Protein 5IG8 (pdb70)

Sequence (550 aa):
PKVVLLLTHSGDFFTIDRVAEAIEKKGATPFRLDTDKFPLEVQLTAQFNGKKSFYQLSYNHQSIDSEQVQSVWTRRIWQPELTGDLDPQFREVCVRESQTTLAGFWDSLRSARWLDNLAQIEKAKNKLLQLRLASEVGLIIPPTLVTNNPDAAREFFSQVQGRMVSKLLTAIARSMESPEFFLYTSRVKAEDLEEAESLRYCPMVFQAEIPKQLELRVVVVNGQTFVGALESSQGAWQHHTLPDSLLQQLQIFMANLGLNFGAFDFILTPGGEYVFLEVNPGGEWGMLERDLDLPISQAIADFLVFGKVVLLLTHSGDFFTIDRVAEAIEKKGATPFRLDTDKFPLEVQLTAQFNGKKSFYQLSYNHQSIDSEQVQSVWTRRICVRESQTTLAGFWDSLRSARWLDNNLAQIEKAKNKLLQLRLASEVGLIIPPTLVTNNPDAAREFFSQMVFQAEIPKQLELRVVVVNGQTFVGALESAWQHHTLPDSLLQQLQIFMANLGLNFGAFDFILTPGGEYVFLEVNPGGEWGMLERDLDLPISQAIADFLVFG

B-factor: mean 47.82, std 15.41, range [18.06, 120.46]

InterPro domains:
  IPR026446 ATP-grasp ribosomal peptide maturase, MvdC family [TIGR04185] (8-324)
  IPR048936 MvdD-like, pre-ATP grasp domain [PF21068] (8-125)

Organism: NCBI:txid507735

Radius of gyration: 30.89 Å; Cα contacts (8 Å, |Δi|>4): 991; chains: 2; bounding box: 75×55×105 Å

Foldseek 3Di:
DAEEEEEAAPLDPQLVVLLQVLLVVVPGHYDYDHQQCPPVFKDKDFDDDPPQRWIWIDGPNDIDIQVNHAEYECLDNDQHDDDDDDDVVVVVVRRVVRVVRVVVNLVSNVNHHYQARVVLLVVQLDFVVLVVLCVVLPFAAFDKDKALPVVVVVVVCVPSVHAWKWWWDWDKAAPPPDGHIFIAIDTHTQDDDQDPVVCNRPIIMMGGDAAFQWKWKWKAAQNDIAIWIAGDDVGATDDDDDDVVVVVSVVVSQVVSRHRIFIWIWGQHPVGGTHTYGGGNSSDCSRSCVRPVDPPSNSVSCSNPPD/DEEEEEAADPDDQLVVLLQVLLVVVPHHYDYDHAVCPPVAKDKDKDPPDDDIWIWIDHPNDIDILVVHQEYEPLDHVVVVSVVSVVVSVVSNVNHCYQPDPVLQVVQVPFVVLQVLLVVLPAAAFDKDDDDDVVVVVVVVVVVIDTDDAAAQKKKKWKAAQNDIAIWIDGCLTDGDDDPPVVSVSVVVSCVVSVHRIKIWIWGQHPVGGIYTDGIHSNDDCSSSCVPVVDVPSNSVSCVNNPD

Structure (mmCIF, N/CA/C/O backbone):
data_5IG8
#
_entry.id   5IG8
#
_cell.length_a   128.623
_cell.length_b   37.990
_cell.length_c   139.385
_cell.angle_alpha   90.00
_cell.angle_beta   116.55
_cell.angle_gamma   90.00
#
_symmetry.space_group_name_H-M   'C 1 2 1'
#
loop_
_entity.id
_entity.type
_entity.pdbx_description
1 polymer 'ATP grasp ligase'
2 water water
#
loop_
_atom_site.group_PDB
_atom_site.id
_atom_site.type_symbol
_atom_site.label_atom_id
_atom_site.label_alt_id
_atom_site.label_comp_id
_atom_site.label_asym_id
_atom_site.label_entity_id
_atom_site.label_seq_id
_atom_site.pdbx_PDB_ins_code
_atom_site.Cartn_x
_atom_site.Cartn_y
_atom_site.Cartn_z
_atom_site.occupancy
_atom_site.B_iso_or_equiv
_atom_site.auth_seq_id
_atom_site.auth_comp_id
_atom_site.auth_asym_id
_atom_site.auth_atom_id
_atom_site.pdbx_PDB_model_num
ATOM 1 N N . PRO A 1 5 ? 13.638 22.971 77.420 1.00 50.57 5 PRO A N 1
ATOM 2 C CA . PRO A 1 5 ? 12.820 22.194 76.485 1.00 53.79 5 PRO A CA 1
ATOM 3 C C . PRO A 1 5 ? 11.482 22.834 76.172 1.00 47.36 5 PRO A C 1
ATOM 4 O O . PRO A 1 5 ? 10.597 22.169 75.643 1.00 57.49 5 PRO A O 1
ATOM 8 N N . LYS A 1 6 ? 11.333 24.119 76.469 1.00 44.63 6 LYS A N 1
ATOM 9 C CA . LYS A 1 6 ? 10.013 24.703 76.479 1.00 44.45 6 LYS A CA 1
ATOM 10 C C . LYS A 1 6 ? 9.850 25.963 75.640 1.00 45.58 6 LYS A C 1
ATOM 11 O O . LYS A 1 6 ? 8.730 26.472 75.563 1.00 48.88 6 LYS A O 1
ATOM 17 N N . VAL A 1 7 ? 10.896 26.483 74.995 1.00 38.98 7 VAL A N 1
ATOM 18 C CA . VAL A 1 7 ? 10.685 27.547 74.018 1.00 31.38 7 VAL A CA 1
ATOM 19 C C . VAL A 1 7 ? 11.515 27.308 72.766 1.00 33.80 7 VAL A C 1
ATOM 20 O O . VAL A 1 7 ? 12.575 26.675 72.790 1.00 29.95 7 VAL A O 1
ATOM 24 N N . VAL A 1 8 ? 10.973 27.784 71.653 1.00 30.17 8 VAL A N 1
ATOM 25 C CA . VAL A 1 8 ? 11.693 27.914 70.408 1.00 27.24 8 VAL A CA 1
ATOM 26 C C . VAL A 1 8 ? 12.160 29.359 70.317 1.00 29.43 8 VAL A C 1
ATOM 27 O O . VAL A 1 8 ? 11.342 30.287 70.272 1.00 26.67 8 VAL A O 1
ATOM 31 N N . LEU A 1 9 ? 13.472 29.560 70.301 1.00 22.17 9 LEU A N 1
ATOM 32 C CA . LEU A 1 9 ? 13.997 30.916 70.228 1.00 25.52 9 LEU A CA 1
ATOM 33 C C . LEU A 1 9 ? 14.027 31.348 68.772 1.00 26.02 9 LEU A C 1
ATOM 34 O O . LEU A 1 9 ? 14.638 30.675 67.930 1.00 27.13 9 LEU A O 1
ATOM 39 N N . LEU A 1 10 ? 13.404 32.480 68.479 1.00 23.40 10 LEU A N 1
ATOM 40 C CA . LEU A 1 10 ? 13.319 33.000 67.121 1.00 27.13 10 LEU A CA 1
ATOM 41 C C . LEU A 1 10 ? 14.139 34.282 67.104 1.00 28.14 10 LEU A C 1
ATOM 42 O O . LEU A 1 10 ? 13.781 35.265 67.762 1.00 26.77 10 LEU A O 1
ATOM 47 N N . LEU A 1 11 ? 15.247 34.261 66.370 1.00 30.14 11 LEU A N 1
ATOM 48 C CA . LEU A 1 11 ? 16.182 35.379 66.315 1.00 28.86 11 LEU A CA 1
ATOM 49 C C . LEU A 1 11 ? 15.847 36.210 65.078 1.00 28.65 11 LEU A C 1
ATOM 50 O O . LEU A 1 11 ? 16.017 35.747 63.949 1.00 33.34 11 LEU A O 1
ATOM 55 N N . THR A 1 12 ? 15.359 37.431 65.278 1.00 27.15 12 THR A N 1
ATOM 56 C CA . THR A 1 12 ? 14.964 38.258 64.142 1.00 39.14 12 THR A CA 1
ATOM 57 C C . THR A 1 12 ? 15.491 39.677 64.337 1.00 35.88 12 THR A C 1
ATOM 58 O O . THR A 1 12 ? 16.329 39.948 65.196 1.00 40.94 12 THR A O 1
ATOM 62 N N . HIS A 1 13 ? 15.029 40.567 63.468 1.00 40.87 13 HIS A N 1
ATOM 63 C CA . HIS A 1 13 ? 15.199 42.006 63.550 1.00 41.51 13 HIS A CA 1
ATOM 64 C C . HIS A 1 13 ? 13.850 42.579 63.969 1.00 44.50 13 HIS A C 1
ATOM 65 O O . HIS A 1 13 ? 12.810 41.977 63.697 1.00 43.34 13 HIS A O 1
ATOM 72 N N . SER A 1 14 ? 13.853 43.725 64.654 1.00 39.99 14 SER A N 1
ATOM 73 C CA . SER A 1 14 ? 12.592 44.235 65.187 1.00 43.19 14 SER A CA 1
ATOM 74 C C . SER A 1 14 ? 11.673 44.776 64.095 1.00 43.98 14 SER A C 1
ATOM 75 O O . SER A 1 14 ? 10.486 44.987 64.353 1.00 47.66 14 SER A O 1
ATOM 78 N N . GLY A 1 15 ? 12.194 45.005 62.895 1.00 46.78 15 GLY A N 1
ATOM 79 C CA . GLY A 1 15 ? 11.392 45.389 61.750 1.00 45.31 15 GLY A CA 1
ATOM 80 C C . GLY A 1 15 ? 11.094 44.247 60.799 1.00 46.82 15 GLY A C 1
ATOM 81 O O . GLY A 1 15 ? 11.053 44.446 59.583 1.00 55.47 15 GLY A O 1
ATOM 82 N N . ASP A 1 16 ? 10.869 43.051 61.340 1.00 44.63 16 ASP A N 1
ATOM 83 C CA . ASP A 1 16 ? 10.514 41.866 60.571 1.00 47.06 16 ASP A CA 1
ATOM 84 C C . ASP A 1 16 ? 9.103 41.438 60.946 1.00 49.57 16 ASP A C 1
ATOM 85 O O . ASP A 1 16 ? 8.771 41.372 62.133 1.00 48.30 16 ASP A O 1
ATOM 90 N N . PHE A 1 17 ? 8.268 41.139 59.943 1.00 47.44 17 PHE A N 1
ATOM 91 C CA . PHE A 1 17 ? 6.855 40.870 60.221 1.00 47.64 17 PHE A CA 1
ATOM 92 C C . PHE A 1 17 ? 6.334 39.567 59.622 1.00 46.05 17 PHE A C 1
ATOM 93 O O . PHE A 1 17 ? 6.034 38.633 60.364 1.00 43.93 17 PHE A O 1
ATOM 101 N N . PHE A 1 18 ? 6.214 39.474 58.299 1.00 42.40 18 PHE A N 1
ATOM 102 C CA . PHE A 1 18 ? 5.460 38.366 57.721 1.00 42.34 18 PHE A CA 1
ATOM 103 C C . PHE A 1 18 ? 6.066 37.018 58.085 1.00 40.30 18 PHE A C 1
ATOM 104 O O . PHE A 1 18 ? 5.364 36.110 58.547 1.00 40.12 18 PHE A O 1
ATOM 112 N N . THR A 1 19 ? 7.367 36.858 57.848 1.00 38.08 19 THR A N 1
ATOM 113 C CA . THR A 1 19 ? 7.973 35.546 58.009 1.00 37.63 19 THR A CA 1
ATOM 114 C C . THR A 1 19 ? 7.967 35.111 59.467 1.00 38.97 19 THR A C 1
ATOM 115 O O . THR A 1 19 ? 7.675 33.950 59.771 1.00 39.01 19 THR A O 1
ATOM 119 N N . ILE A 1 20 ? 8.231 36.035 60.388 1.00 38.68 20 ILE A N 1
ATOM 120 C CA . ILE A 1 20 ? 8.264 35.665 61.799 1.00 36.10 20 ILE A CA 1
ATOM 121 C C . ILE A 1 20 ? 6.855 35.329 62.308 1.00 37.62 20 ILE A C 1
ATOM 122 O O . ILE A 1 20 ? 6.664 34.368 63.064 1.00 39.93 20 ILE A O 1
ATOM 127 N N . ASP A 1 21 ? 5.841 36.070 61.862 1.00 40.67 21 ASP A N 1
ATOM 128 C CA . ASP A 1 21 ? 4.457 35.765 62.238 1.00 41.99 21 ASP A CA 1
ATOM 129 C C . ASP A 1 21 ? 4.026 34.371 61.788 1.00 36.68 21 ASP A C 1
ATOM 130 O O . ASP A 1 21 ? 3.383 33.642 62.544 1.00 42.06 21 ASP A O 1
ATOM 135 N N . ARG A 1 22 ? 4.360 33.980 60.567 1.00 35.36 22 ARG A N 1
ATOM 136 C CA . ARG A 1 22 ? 3.912 32.683 60.068 1.00 39.08 22 ARG A CA 1
ATOM 137 C C . ARG A 1 22 ? 4.584 31.548 60.815 1.00 38.92 22 ARG A C 1
ATOM 138 O O . ARG A 1 22 ? 3.935 30.555 61.174 1.00 37.02 22 ARG A O 1
ATOM 146 N N . VAL A 1 23 ? 5.897 31.664 61.030 1.00 37.06 23 VAL A N 1
ATOM 147 C CA . VAL A 1 23 ? 6.629 30.617 61.727 1.00 28.58 23 VAL A CA 1
ATOM 148 C C . VAL A 1 23 ? 6.178 30.538 63.162 1.00 28.99 23 VAL A C 1
ATOM 149 O O . VAL A 1 23 ? 5.961 29.437 63.700 1.00 30.43 23 VAL A O 1
ATOM 153 N N . ALA A 1 24 ? 6.013 31.702 63.804 1.00 29.05 24 ALA A N 1
ATOM 154 C CA . ALA A 1 24 ? 5.585 31.709 65.201 1.00 31.92 24 ALA A CA 1
ATOM 155 C C . ALA A 1 24 ? 4.224 31.042 65.367 1.00 31.71 24 ALA A C 1
ATOM 156 O O . ALA A 1 24 ? 4.013 30.276 66.315 1.00 27.59 24 ALA A O 1
ATOM 158 N N . GLU A 1 25 ? 3.287 31.303 64.441 1.00 38.50 25 GLU A N 1
ATOM 159 C CA . GLU A 1 25 ? 1.960 30.703 64.584 1.00 36.07 25 GLU A CA 1
ATOM 160 C C . GLU A 1 25 ? 2.009 29.215 64.277 1.00 34.87 25 GLU A C 1
ATOM 161 O O . GLU A 1 25 ? 1.418 28.405 64.994 1.00 40.83 25 GLU A O 1
ATOM 167 N N . ALA A 1 26 ? 2.746 28.826 63.245 1.00 38.99 26 ALA A N 1
ATOM 168 C CA . ALA A 1 26 ? 2.907 27.408 62.961 1.00 34.58 26 ALA A CA 1
ATOM 169 C C . ALA A 1 26 ? 3.530 26.682 64.140 1.00 36.73 26 ALA A C 1
ATOM 170 O O . ALA A 1 26 ? 3.187 25.524 64.411 1.00 41.89 26 ALA A O 1
ATOM 172 N N . ILE A 1 27 ? 4.427 27.347 64.869 1.00 33.36 27 ILE A N 1
ATOM 173 C CA . ILE A 1 27 ? 5.023 26.709 66.033 1.00 35.43 27 ILE A CA 1
ATOM 174 C C . ILE A 1 27 ? 3.977 26.518 67.126 1.00 35.52 27 ILE A C 1
ATOM 175 O O . ILE A 1 27 ? 3.920 25.467 67.776 1.00 35.07 27 ILE A O 1
ATOM 180 N N . GLU A 1 28 ? 3.162 27.529 67.389 1.00 34.35 28 GLU A N 1
ATOM 181 C CA . GLU A 1 28 ? 2.223 27.276 68.478 1.00 40.86 28 GLU A CA 1
ATOM 182 C C . GLU A 1 28 ? 1.114 26.313 68.076 1.00 44.66 28 GLU A C 1
ATOM 183 O O . GLU A 1 28 ? 0.633 25.580 68.939 1.00 44.43 28 GLU A O 1
ATOM 189 N N . LYS A 1 29 ? 0.752 26.225 66.787 1.00 41.21 29 LYS A N 1
ATOM 190 C CA . LYS A 1 29 ? -0.240 25.221 66.409 1.00 47.30 29 LYS A CA 1
ATOM 191 C C . LYS A 1 29 ? 0.280 23.807 66.628 1.00 50.00 29 LYS A C 1
ATOM 192 O O . LYS A 1 29 ? -0.522 22.868 66.738 1.00 51.87 29 LYS A O 1
ATOM 198 N N . LYS A 1 30 ? 1.598 23.665 66.718 1.00 44.64 30 LYS A N 1
ATOM 199 C CA . LYS A 1 30 ? 2.216 22.367 66.945 1.00 45.16 30 LYS A CA 1
ATOM 200 C C . LYS A 1 30 ? 2.252 22.032 68.435 1.00 44.69 30 LYS A C 1
ATOM 201 O O . LYS A 1 30 ? 2.475 20.882 68.814 1.00 45.47 30 LYS A O 1
ATOM 207 N N . GLY A 1 31 ? 2.031 23.038 69.279 1.00 44.17 31 GLY A N 1
ATOM 208 C CA . GLY A 1 31 ? 2.042 22.830 70.712 1.00 45.16 31 GLY A CA 1
ATOM 209 C C . GLY A 1 31 ? 3.206 23.459 71.443 1.00 46.23 31 GLY A C 1
ATOM 210 O O . GLY A 1 31 ? 3.250 23.379 72.671 1.00 50.16 31 GLY A O 1
ATOM 211 N N . ALA A 1 32 ? 4.150 24.074 70.736 1.00 43.25 32 ALA A N 1
ATOM 212 C CA . ALA A 1 32 ? 5.319 24.655 71.374 1.00 31.47 32 ALA A CA 1
ATOM 213 C C . ALA A 1 32 ? 5.146 26.155 71.566 1.00 31.62 32 ALA A C 1
ATOM 214 O O . ALA A 1 32 ? 4.213 26.786 71.062 1.00 37.35 32 ALA A O 1
ATOM 216 N N . THR A 1 33 ? 6.075 26.729 72.312 1.00 38.00 33 THR A N 1
ATOM 217 C CA . THR A 1 33 ? 6.029 28.135 72.676 1.00 37.27 33 THR A CA 1
ATOM 218 C C . THR A 1 33 ? 7.189 28.863 72.024 1.00 33.36 33 THR A C 1
ATOM 219 O O . THR A 1 33 ? 8.349 28.534 72.306 1.00 30.38 33 THR A O 1
ATOM 223 N N . PRO A 1 34 ? 6.936 29.805 71.128 1.00 36.36 34 PRO A N 1
ATOM 224 C CA . PRO A 1 34 ? 8.021 30.610 70.564 1.00 33.73 34 PRO A CA 1
ATOM 225 C C . PRO A 1 34 ? 8.352 31.789 71.468 1.00 37.52 34 PRO A C 1
ATOM 226 O O . PRO A 1 34 ? 7.512 32.275 72.221 1.00 34.86 34 PRO A O 1
ATOM 230 N N . PHE A 1 35 ? 9.609 32.235 71.405 1.00 29.85 35 PHE A N 1
ATOM 231 C CA . PHE A 1 35 ? 10.052 33.437 72.103 1.00 33.28 35 PHE A CA 1
ATOM 232 C C . PHE A 1 35 ? 10.819 34.282 71.101 1.00 32.51 35 PHE A C 1
ATOM 233 O O . PHE A 1 35 ? 11.820 33.829 70.534 1.00 31.23 35 PHE A O 1
ATOM 241 N N . ARG A 1 36 ? 10.351 35.495 70.874 1.00 31.69 36 ARG A N 1
ATOM 242 C CA . ARG A 1 36 ? 10.963 36.353 69.882 1.00 31.20 36 ARG A CA 1
ATOM 243 C C . ARG A 1 36 ? 12.047 37.203 70.524 1.00 28.92 36 ARG A C 1
ATOM 244 O O . ARG A 1 36 ? 11.768 38.003 71.410 1.00 32.66 36 ARG A O 1
ATOM 252 N N . LEU A 1 37 ? 13.260 37.074 70.027 1.00 26.36 37 LEU A N 1
ATOM 253 C CA . LEU A 1 37 ? 14.367 37.933 70.403 1.00 31.72 37 LEU A CA 1
ATOM 254 C C . LEU A 1 37 ? 14.737 38.819 69.224 1.00 29.60 37 LEU A C 1
ATOM 255 O O . LEU A 1 37 ? 15.252 38.334 68.213 1.00 29.50 37 LEU A O 1
ATOM 260 N N . ASP A 1 38 ? 14.520 40.119 69.345 1.00 28.06 38 ASP A N 1
ATOM 261 C CA . ASP A 1 38 ? 15.034 41.015 68.314 1.00 34.75 38 ASP A CA 1
ATOM 262 C C . ASP A 1 38 ? 16.503 41.319 68.595 1.00 34.85 38 ASP A C 1
ATOM 263 O O . ASP A 1 38 ? 16.822 42.083 69.504 1.00 32.49 38 ASP A O 1
ATOM 268 N N . THR A 1 39 ? 17.405 40.741 67.802 1.00 39.78 39 THR A N 1
ATOM 269 C CA . THR A 1 39 ? 18.834 40.898 68.078 1.00 40.57 39 THR A CA 1
ATOM 270 C C . THR A 1 39 ? 19.329 42.326 67.880 1.00 41.69 39 THR A C 1
ATOM 271 O O . THR A 1 39 ? 20.351 42.697 68.466 1.00 38.05 39 THR A O 1
ATOM 275 N N . ASP A 1 40 ? 18.637 43.141 67.083 1.00 39.82 40 ASP A N 1
ATOM 276 C CA . ASP A 1 40 ? 19.042 44.539 66.950 1.00 38.65 40 ASP A CA 1
ATOM 277 C C . ASP A 1 40 ? 18.838 45.303 68.248 1.00 38.19 40 ASP A C 1
ATOM 278 O O . ASP A 1 40 ? 19.545 46.283 68.501 1.00 45.87 40 ASP A O 1
ATOM 283 N N . LYS A 1 41 ? 17.928 44.839 69.102 1.00 35.82 41 LYS A N 1
ATOM 284 C CA . LYS A 1 41 ? 17.591 45.503 70.361 1.00 35.17 41 LYS A CA 1
ATOM 285 C C . LYS A 1 41 ? 18.541 45.171 71.515 1.00 38.43 41 LYS A C 1
ATOM 286 O O . LYS A 1 41 ? 18.306 45.646 72.637 1.00 37.17 41 LYS A O 1
ATOM 292 N N . PHE A 1 42 ? 19.579 44.359 71.287 1.00 37.57 42 PHE A N 1
ATOM 293 C CA . PHE A 1 42 ? 20.645 44.163 72.279 1.00 34.08 42 PHE A CA 1
ATOM 294 C C . PHE A 1 42 ? 21.810 45.041 71.844 1.00 30.28 42 PHE A C 1
ATOM 295 O O . PHE A 1 42 ? 22.279 44.936 70.726 1.00 30.71 42 PHE A O 1
ATOM 303 N N . PRO A 1 43 ? 22.336 45.870 72.754 1.00 31.15 43 PRO A N 1
ATOM 304 C CA . PRO A 1 43 ? 22.046 45.803 74.188 1.00 34.95 43 PRO A CA 1
ATOM 305 C C . PRO A 1 43 ? 21.047 46.822 74.771 1.00 34.89 43 PRO A C 1
ATOM 306 O O . PRO A 1 43 ? 20.854 46.726 75.956 1.00 35.29 43 PRO A O 1
ATOM 310 N N . LEU A 1 44 ? 20.410 47.711 73.992 1.00 44.08 44 LEU A N 1
ATOM 311 C CA . LEU A 1 44 ? 19.632 48.793 74.610 1.00 40.87 44 LEU A CA 1
ATOM 312 C C . LEU A 1 44 ? 18.386 48.292 75.332 1.00 37.50 44 LEU A C 1
ATOM 313 O O . LEU A 1 44 ? 18.003 48.850 76.361 1.00 40.21 44 LEU A O 1
ATOM 318 N N . GLU A 1 45 ? 17.698 47.291 74.790 1.00 44.83 45 GLU A N 1
ATOM 319 C CA . GLU A 1 45 ? 16.424 46.862 75.365 1.00 40.65 45 GLU A CA 1
ATOM 320 C C . GLU A 1 45 ? 16.403 45.407 75.780 1.00 39.22 45 GLU A C 1
ATOM 321 O O . GLU A 1 45 ? 15.364 44.923 76.250 1.00 35.42 45 GLU A O 1
ATOM 327 N N . VAL A 1 46 ? 17.511 44.695 75.608 1.00 41.25 46 VAL A N 1
ATOM 328 C CA . VAL A 1 46 ? 17.632 43.295 75.979 1.00 35.90 46 VAL A CA 1
ATOM 329 C C . VAL A 1 46 ? 18.709 43.205 77.043 1.00 29.47 46 VAL A C 1
ATOM 330 O O . VAL A 1 46 ? 19.786 43.779 76.881 1.00 33.65 46 VAL A O 1
ATOM 334 N N . GLN A 1 47 ? 18.430 42.487 78.112 1.00 30.63 47 GLN A N 1
ATOM 335 C CA . GLN A 1 47 ? 19.413 42.218 79.143 1.00 34.10 47 GLN A CA 1
ATOM 336 C C . GLN A 1 47 ? 19.849 40.760 79.074 1.00 36.45 47 GLN A C 1
ATOM 337 O O . GLN A 1 47 ? 19.000 39.857 79.008 1.00 32.65 47 GLN A O 1
ATOM 343 N N . LEU A 1 48 ? 21.169 40.540 79.070 1.00 27.89 48 LEU A N 1
ATOM 344 C CA . LEU A 1 48 ? 21.769 39.214 79.195 1.00 30.37 48 LEU A CA 1
ATOM 345 C C . LEU A 1 48 ? 22.666 39.167 80.421 1.00 35.62 48 LEU A C 1
ATOM 346 O O . LEU A 1 48 ? 23.379 40.133 80.713 1.00 33.50 48 LEU A O 1
ATOM 351 N N . THR A 1 49 ? 22.626 38.046 81.138 1.00 33.98 49 THR A N 1
ATOM 352 C CA . THR A 1 49 ? 23.436 37.870 82.325 1.00 32.12 49 THR A CA 1
ATOM 353 C C . THR A 1 49 ? 23.914 36.430 82.385 1.00 33.01 49 THR A C 1
ATOM 354 O O . THR A 1 49 ? 23.149 35.496 82.126 1.00 29.25 49 THR A O 1
ATOM 358 N N . ALA A 1 50 ? 25.181 36.253 82.726 1.00 29.44 50 ALA A N 1
ATOM 359 C CA . ALA A 1 50 ? 25.691 34.914 82.968 1.00 30.98 50 ALA A CA 1
ATOM 360 C C . ALA A 1 50 ? 26.764 34.978 84.049 1.00 29.36 50 ALA A C 1
ATOM 361 O O . ALA A 1 50 ? 27.573 35.907 84.078 1.00 28.36 50 ALA A O 1
ATOM 363 N N . GLN A 1 51 ? 26.765 33.978 84.917 1.00 30.35 51 GLN A N 1
ATOM 364 C CA . GLN A 1 51 ? 27.683 33.872 86.027 1.00 36.69 51 GLN A CA 1
ATOM 365 C C . GLN A 1 51 ? 28.391 32.530 85.933 1.00 38.90 51 GLN A C 1
ATOM 366 O O . GLN A 1 51 ? 27.771 31.513 85.609 1.00 36.69 51 GLN A O 1
ATOM 372 N N . PHE A 1 52 ? 29.705 32.559 86.152 1.00 36.65 52 PHE A N 1
ATOM 373 C CA . PHE A 1 52 ? 30.579 31.397 86.042 1.00 40.83 52 PHE A CA 1
ATOM 374 C C . PHE A 1 52 ? 31.297 31.222 87.373 1.00 50.05 52 PHE A C 1
ATOM 375 O O . PHE A 1 52 ? 31.980 32.145 87.835 1.00 45.49 52 PHE A O 1
ATOM 383 N N . ASN A 1 53 ? 31.123 30.048 87.988 1.00 51.29 53 ASN A N 1
ATOM 384 C CA . ASN A 1 53 ? 31.961 29.592 89.082 1.00 52.20 53 ASN A CA 1
ATOM 385 C C . ASN A 1 53 ? 32.459 28.167 88.875 1.00 54.98 53 ASN A C 1
ATOM 386 O O . ASN A 1 53 ? 33.099 27.612 89.772 1.00 61.15 53 ASN A O 1
ATOM 391 N N . GLY A 1 54 ? 32.174 27.556 87.730 1.00 60.55 54 GLY A N 1
ATOM 392 C CA . GLY A 1 54 ? 32.278 26.115 87.603 1.00 60.33 54 GLY A CA 1
ATOM 393 C C . GLY A 1 54 ? 31.060 25.360 88.089 1.00 72.81 54 GLY A C 1
ATOM 394 O O . GLY A 1 54 ? 31.163 24.168 88.395 1.00 70.83 54 GLY A O 1
ATOM 395 N N . LYS A 1 55 ? 29.906 26.026 88.175 1.00 81.12 55 LYS A N 1
ATOM 396 C CA . LYS A 1 55 ? 28.659 25.424 88.641 1.00 81.07 55 LYS A CA 1
ATOM 397 C C . LYS A 1 55 ? 27.745 25.012 87.488 1.00 82.86 55 LYS A C 1
ATOM 398 O O . LYS A 1 55 ? 27.452 23.823 87.326 1.00 90.87 55 LYS A O 1
ATOM 404 N N . LYS A 1 56 ? 27.273 25.977 86.689 1.00 86.62 56 LYS A N 1
ATOM 405 C CA . LYS A 1 56 ? 26.378 25.676 85.567 1.00 79.22 56 LYS A CA 1
ATOM 406 C C . LYS A 1 56 ? 26.466 26.724 84.459 1.00 70.12 56 LYS A C 1
ATOM 407 O O . LYS A 1 56 ? 26.134 26.440 83.303 1.00 71.95 56 LYS A O 1
ATOM 409 N N . SER A 1 57 ? 26.864 27.947 84.812 1.00 69.72 57 SER A N 1
ATOM 410 C CA . SER A 1 57 ? 27.160 29.037 83.871 1.00 57.11 57 SER A CA 1
ATOM 411 C C . SER A 1 57 ? 25.997 29.391 82.934 1.00 57.58 57 SER A C 1
ATOM 412 O O . SER A 1 57 ? 26.217 30.040 81.911 1.00 60.50 57 SER A O 1
ATOM 415 N N . PHE A 1 58 ? 24.760 29.012 83.258 1.00 53.72 58 PHE A N 1
ATOM 416 C CA . PHE A 1 58 ? 23.611 29.307 82.401 1.00 58.66 58 PHE A CA 1
ATOM 417 C C . PHE A 1 58 ? 23.405 30.816 82.227 1.00 45.25 58 PHE A C 1
ATOM 418 O O . PHE A 1 58 ? 23.817 31.628 83.050 1.00 44.31 58 PHE A O 1
ATOM 426 N N . TYR A 1 59 ? 22.708 31.178 81.156 1.00 37.01 59 TYR A N 1
ATOM 427 C CA . TYR A 1 59 ? 22.419 32.563 80.820 1.00 36.01 59 TYR A CA 1
ATOM 428 C C . TYR A 1 59 ? 20.967 32.894 81.122 1.00 31.63 59 TYR A C 1
ATOM 429 O O . TYR A 1 59 ? 20.078 32.080 80.917 1.00 32.48 59 TYR A O 1
ATOM 438 N N . GLN A 1 60 ? 20.721 34.111 81.560 1.00 31.94 60 GLN A N 1
ATOM 439 C CA . GLN A 1 60 ? 19.373 34.631 81.714 1.00 32.74 60 GLN A CA 1
ATOM 440 C C . GLN A 1 60 ? 19.182 35.716 80.675 1.00 30.86 60 GLN A C 1
ATOM 441 O O . GLN A 1 60 ? 20.050 36.579 80.512 1.00 32.75 60 GLN A O 1
ATOM 447 N N . LEU A 1 61 ? 18.044 35.674 79.981 1.00 34.62 61 LEU A N 1
ATOM 448 C CA . LEU A 1 61 ? 17.688 36.623 78.936 1.00 29.26 61 LEU A CA 1
ATOM 449 C C . LEU A 1 61 ? 16.378 37.312 79.302 1.00 35.93 61 LEU A C 1
ATOM 450 O O . LEU A 1 61 ? 15.390 36.643 79.617 1.00 36.08 61 LEU A O 1
ATOM 455 N N . SER A 1 62 ? 16.367 38.646 79.252 1.00 36.36 62 SER A N 1
ATOM 456 C CA . SER A 1 62 ? 15.138 39.421 79.357 1.00 37.42 62 SER A CA 1
ATOM 457 C C . SER A 1 62 ? 14.948 40.327 78.145 1.00 35.65 62 SER A C 1
ATOM 458 O O . SER A 1 62 ? 15.900 40.945 77.652 1.00 30.76 62 SER A O 1
ATOM 461 N N . TYR A 1 63 ? 13.689 40.438 77.713 1.00 33.50 63 TYR A N 1
ATOM 462 C CA . TYR A 1 63 ? 13.288 41.264 76.581 1.00 41.61 63 TYR A CA 1
ATOM 463 C C . TYR A 1 63 ? 11.790 41.521 76.679 1.00 43.45 63 TYR A C 1
ATOM 464 O O . TYR A 1 63 ? 11.015 40.568 76.809 1.00 41.54 63 TYR A O 1
ATOM 473 N N . ASN A 1 64 ? 11.398 42.791 76.613 1.00 39.32 64 ASN A N 1
ATOM 474 C CA . ASN A 1 64 ? 10.004 43.212 76.704 1.00 51.07 64 ASN A CA 1
ATOM 475 C C . ASN A 1 64 ? 9.271 42.437 77.802 1.00 50.12 64 ASN A C 1
ATOM 476 O O . ASN A 1 64 ? 8.343 41.666 77.554 1.00 54.86 64 ASN A O 1
ATOM 481 N N . HIS A 1 65 ? 9.769 42.607 79.023 1.00 52.81 65 HIS A N 1
ATOM 482 C CA . HIS A 1 65 ? 9.180 42.121 80.271 1.00 55.78 65 HIS A CA 1
ATOM 483 C C . HIS A 1 65 ? 8.959 40.609 80.291 1.00 55.86 65 HIS A C 1
ATOM 484 O O . HIS A 1 65 ? 8.281 40.096 81.194 1.00 54.81 65 HIS A O 1
ATOM 491 N N . GLN A 1 66 ? 9.529 39.881 79.331 1.00 53.02 66 GLN A N 1
ATOM 492 C CA . GLN A 1 66 ? 9.571 38.423 79.329 1.00 48.06 66 GLN A CA 1
ATOM 493 C C . GLN A 1 66 ? 11.007 37.952 79.535 1.00 50.17 66 GLN A C 1
ATOM 494 O O . GLN A 1 66 ? 11.959 38.588 79.063 1.00 46.11 66 GLN A O 1
ATOM 500 N N . SER A 1 67 ? 11.172 36.824 80.208 1.00 47.11 67 SER A N 1
ATOM 501 C CA . SER A 1 67 ? 12.498 36.356 80.523 1.00 46.22 67 SER A CA 1
ATOM 502 C C . SER A 1 67 ? 12.566 34.845 80.405 1.00 39.97 67 SER A C 1
ATOM 503 O O . SER A 1 67 ? 11.631 34.136 80.759 1.00 41.53 67 SER A O 1
ATOM 506 N N . ILE A 1 68 ? 13.702 34.360 79.907 1.00 36.04 68 ILE A N 1
ATOM 507 C CA . ILE A 1 68 ? 13.984 32.933 79.795 1.00 34.76 68 ILE A CA 1
ATOM 508 C C . ILE A 1 68 ? 15.439 32.700 80.181 1.00 34.47 68 ILE A C 1
ATOM 509 O O . ILE A 1 68 ? 16.263 33.616 80.197 1.00 29.40 68 ILE A O 1
ATOM 514 N N . ASP A 1 69 ? 15.758 31.460 80.489 1.00 31.53 69 ASP A N 1
ATOM 515 C CA . ASP A 1 69 ? 17.143 31.093 80.687 1.00 31.94 69 ASP A CA 1
ATOM 516 C C . ASP A 1 69 ? 17.495 29.962 79.727 1.00 35.92 69 ASP A C 1
ATOM 517 O O . ASP A 1 69 ? 16.609 29.346 79.117 1.00 29.77 69 ASP A O 1
ATOM 522 N N . SER A 1 70 ? 18.802 29.709 79.565 1.00 30.09 70 SER A N 1
ATOM 523 C CA . SER A 1 70 ? 19.240 29.009 78.359 1.00 35.26 70 SER A CA 1
ATOM 524 C C . SER A 1 70 ? 18.830 27.544 78.362 1.00 37.28 70 SER A C 1
ATOM 525 O O . SER A 1 70 ? 18.684 26.939 77.289 1.00 28.22 70 SER A O 1
ATOM 528 N N . GLU A 1 71 ? 18.628 26.954 79.538 1.00 32.38 71 GLU A N 1
ATOM 529 C CA . GLU A 1 71 ? 18.144 25.578 79.554 1.00 37.47 71 GLU A CA 1
ATOM 530 C C . GLU A 1 71 ? 16.691 25.455 79.107 1.00 33.47 71 GLU A C 1
ATOM 531 O O . GLU A 1 71 ? 16.248 24.344 78.811 1.00 33.58 71 GLU A O 1
ATOM 537 N N . GLN A 1 72 ? 15.933 26.542 79.046 1.00 28.24 72 GLN A N 1
ATOM 538 C CA . GLN A 1 72 ? 14.594 26.416 78.478 1.00 32.91 72 GLN A CA 1
ATOM 539 C C . GLN A 1 72 ? 14.587 26.298 76.960 1.00 34.59 72 GLN A C 1
ATOM 540 O O . GLN A 1 72 ? 13.560 25.921 76.397 1.00 36.07 72 GLN A O 1
ATOM 546 N N . VAL A 1 73 ? 15.672 26.640 76.274 1.00 29.94 73 VAL A N 1
ATOM 547 C CA . VAL A 1 73 ? 15.641 26.748 74.814 1.00 28.82 73 VAL A CA 1
ATOM 548 C C . VAL A 1 73 ? 15.918 25.387 74.194 1.00 27.67 73 VAL A C 1
ATOM 549 O O . VAL A 1 73 ? 16.985 24.797 74.382 1.00 30.02 73 VAL A O 1
ATOM 553 N N . GLN A 1 74 ? 14.967 24.919 73.406 1.00 31.71 74 GLN A N 1
ATOM 554 C CA . GLN A 1 74 ? 15.008 23.620 72.762 1.00 31.75 74 GLN A CA 1
ATOM 555 C C . GLN A 1 74 ? 15.413 23.696 71.301 1.00 28.66 74 GLN A C 1
ATOM 556 O O . GLN A 1 74 ? 16.011 22.742 70.785 1.00 27.66 74 GLN A O 1
ATOM 562 N N . SER A 1 75 ? 15.123 24.810 70.635 1.00 22.77 75 SER A N 1
ATOM 563 C CA . SER A 1 75 ? 15.536 24.985 69.250 1.00 25.61 75 SER A CA 1
ATOM 564 C C . SER A 1 75 ? 15.685 26.475 68.981 1.00 21.90 75 SER A C 1
ATOM 565 O O . SER A 1 75 ? 15.124 27.307 69.691 1.00 25.24 75 SER A O 1
ATOM 568 N N . VAL A 1 76 ? 16.445 26.819 67.954 1.00 21.82 76 VAL A N 1
ATOM 569 C CA . VAL A 1 76 ? 16.734 28.215 67.655 1.00 21.32 76 VAL A CA 1
ATOM 570 C C . VAL A 1 76 ? 16.571 28.435 66.165 1.00 24.35 76 VAL A C 1
ATOM 571 O O . VAL A 1 76 ? 17.085 27.651 65.357 1.00 21.86 76 VAL A O 1
ATOM 575 N N . TRP A 1 77 ? 15.893 29.511 65.799 1.00 23.72 77 TRP A N 1
ATOM 576 C CA . TRP A 1 77 ? 15.651 29.842 64.402 1.00 23.91 77 TRP A CA 1
ATOM 577 C C . TRP A 1 77 ? 16.408 31.125 64.085 1.00 23.65 77 TRP A C 1
ATOM 578 O O . TRP A 1 77 ? 16.093 32.176 64.646 1.00 24.80 77 TRP A O 1
ATOM 589 N N . THR A 1 78 ? 17.397 31.037 63.197 1.00 26.02 78 THR A N 1
ATOM 590 C CA . THR A 1 78 ? 18.240 32.181 62.841 1.00 29.40 78 THR A CA 1
ATOM 591 C C . THR A 1 78 ? 17.663 32.895 61.622 1.00 30.69 78 THR A C 1
ATOM 592 O O . THR A 1 78 ? 18.200 32.844 60.532 1.00 26.70 78 THR A O 1
ATOM 596 N N . ARG A 1 79 ? 16.547 33.573 61.836 1.00 27.96 79 ARG A N 1
ATOM 597 C CA . ARG A 1 79 ? 15.933 34.351 60.768 1.00 33.79 79 ARG A CA 1
ATOM 598 C C . ARG A 1 79 ? 16.803 35.548 60.407 1.00 35.36 79 ARG A C 1
ATOM 599 O O . ARG A 1 79 ? 17.127 35.758 59.240 1.00 36.64 79 ARG A O 1
ATOM 607 N N . ARG A 1 80 ? 17.211 36.333 61.400 1.00 38.29 80 ARG A N 1
ATOM 608 C CA . ARG A 1 80 ? 18.105 37.465 61.163 1.00 35.64 80 ARG A CA 1
ATOM 609 C C . ARG A 1 80 ? 18.983 37.658 62.385 1.00 35.78 80 ARG A C 1
ATOM 610 O O . ARG A 1 80 ? 18.477 37.832 63.493 1.00 38.25 80 ARG A O 1
ATOM 618 N N . ILE A 1 81 ? 20.287 37.610 62.187 1.00 40.07 81 ILE A N 1
ATOM 619 C CA . ILE A 1 81 ? 21.253 37.997 63.200 1.00 37.56 81 ILE A CA 1
ATOM 620 C C . ILE A 1 81 ? 21.786 39.360 62.789 1.00 35.49 81 ILE A C 1
ATOM 621 O O . ILE A 1 81 ? 22.594 39.479 61.871 1.00 47.24 81 ILE A O 1
ATOM 626 N N . TRP A 1 82 ? 21.319 40.398 63.462 1.00 41.13 82 TRP A N 1
ATOM 627 C CA . TRP A 1 82 ? 21.678 41.767 63.139 1.00 46.79 82 TRP A CA 1
ATOM 628 C C . TRP A 1 82 ? 22.687 42.326 64.137 1.00 48.14 82 TRP A C 1
ATOM 629 O O . TRP A 1 82 ? 22.653 41.993 65.327 1.00 45.38 82 TRP A O 1
ATOM 640 N N . GLN A 1 83 ? 23.574 43.184 63.614 1.00 52.91 83 GLN A N 1
ATOM 641 C CA . GLN A 1 83 ? 24.481 44.006 64.404 1.00 55.69 83 GLN A CA 1
ATOM 642 C C . GLN A 1 83 ? 23.714 44.772 65.483 1.00 57.14 83 GLN A C 1
ATOM 643 O O . GLN A 1 83 ? 22.513 45.039 65.343 1.00 54.27 83 GLN A O 1
ATOM 649 N N . PRO A 1 84 ? 24.380 45.119 66.579 1.00 58.80 84 PRO A N 1
ATOM 650 C CA . PRO A 1 84 ? 23.738 45.949 67.609 1.00 58.00 84 PRO A CA 1
ATOM 651 C C . PRO A 1 84 ? 23.318 47.322 67.093 1.00 58.59 84 PRO A C 1
ATOM 652 O O . PRO A 1 84 ? 24.137 48.101 66.593 1.00 62.72 84 PRO A O 1
ATOM 656 N N . GLU A 1 85 ? 22.030 47.621 67.238 1.00 55.79 85 GLU A N 1
ATOM 657 C CA . GLU A 1 85 ? 21.553 48.989 67.088 1.00 56.76 85 GLU A CA 1
ATOM 658 C C . GLU A 1 85 ? 22.112 49.852 68.222 1.00 62.92 85 GLU A C 1
ATOM 659 O O . GLU A 1 85 ? 21.858 49.579 69.403 1.00 60.47 85 GLU A O 1
ATOM 665 N N . LEU A 1 86 ? 22.898 50.876 67.870 1.00 65.79 86 LEU A N 1
ATOM 666 C CA . LEU A 1 86 ? 23.440 51.838 68.831 1.00 70.38 86 LEU A CA 1
ATOM 667 C C . LEU A 1 86 ? 23.060 53.239 68.375 1.00 71.10 86 LEU A C 1
ATOM 668 O O . LEU A 1 86 ? 23.434 53.651 67.270 1.00 66.29 86 LEU A O 1
ATOM 673 N N . THR A 1 87 ? 22.346 53.979 69.230 1.00 71.99 87 THR A N 1
ATOM 674 C CA . THR A 1 87 ? 21.767 55.271 68.855 1.00 70.20 87 THR A CA 1
ATOM 675 C C . THR A 1 87 ? 22.686 56.429 69.220 1.00 64.60 87 THR A C 1
ATOM 676 O O . THR A 1 87 ? 23.221 56.476 70.335 1.00 60.81 87 THR A O 1
ATOM 680 N N . GLY A 1 88 ? 22.843 57.368 68.281 1.00 59.94 88 GLY A N 1
ATOM 681 C CA . GLY A 1 88 ? 23.469 58.639 68.578 1.00 54.19 88 GLY A CA 1
ATOM 682 C C . GLY A 1 88 ? 24.788 58.946 67.884 1.00 62.92 88 GLY A C 1
ATOM 683 O O . GLY A 1 88 ? 25.095 58.419 66.805 1.00 57.29 88 GLY A O 1
ATOM 684 N N . ASP A 1 89 ? 25.564 59.835 68.515 1.00 58.52 89 ASP A N 1
ATOM 685 C CA . ASP A 1 89 ? 26.861 60.300 68.038 1.00 55.53 89 ASP A CA 1
ATOM 686 C C . ASP A 1 89 ? 27.905 59.996 69.115 1.00 59.02 89 ASP A C 1
ATOM 687 O O . ASP A 1 89 ? 28.529 60.898 69.688 1.00 57.44 89 ASP A O 1
ATOM 692 N N . LEU A 1 90 ? 28.096 58.714 69.401 1.00 57.18 90 LEU A N 1
ATOM 693 C CA . LEU A 1 90 ? 28.887 58.299 70.544 1.00 57.48 90 LEU A CA 1
ATOM 694 C C . LEU A 1 90 ? 30.378 58.449 70.273 1.00 50.03 90 LEU A C 1
ATOM 695 O O . LEU A 1 90 ? 30.839 58.393 69.135 1.00 48.87 90 LEU A O 1
ATOM 700 N N . ASP A 1 91 ? 31.126 58.640 71.351 1.00 48.27 91 ASP A N 1
ATOM 701 C CA . ASP A 1 91 ? 32.574 58.688 71.265 1.00 41.01 91 ASP A CA 1
ATOM 702 C C . ASP A 1 91 ? 33.100 57.389 70.650 1.00 37.58 91 ASP A C 1
ATOM 703 O O . ASP A 1 91 ? 32.684 56.303 71.066 1.00 40.15 91 ASP A O 1
ATOM 708 N N . PRO A 1 92 ? 34.008 57.456 69.661 1.00 39.07 92 PRO A N 1
ATOM 709 C CA . PRO A 1 92 ? 34.332 56.238 68.885 1.00 39.09 92 PRO A CA 1
ATOM 710 C C . PRO A 1 92 ? 34.916 55.076 69.681 1.00 38.54 92 PRO A C 1
ATOM 711 O O . PRO A 1 92 ? 34.664 53.920 69.317 1.00 36.23 92 PRO A O 1
ATOM 715 N N . GLN A 1 93 ? 35.719 55.318 70.729 1.00 38.55 93 GLN A N 1
ATOM 716 C CA . GLN A 1 93 ? 36.289 54.175 71.438 1.00 36.83 93 GLN A CA 1
ATOM 717 C C . GLN A 1 93 ? 35.246 53.525 72.345 1.00 39.36 93 GLN A C 1
ATOM 718 O O . GLN A 1 93 ? 35.159 52.291 72.393 1.00 39.68 93 GLN A O 1
ATOM 724 N N . PHE A 1 94 ? 34.435 54.334 73.051 1.00 39.24 94 PHE A N 1
ATOM 725 C CA . PHE A 1 94 ? 33.315 53.788 73.827 1.00 37.94 94 PHE A CA 1
ATOM 726 C C . PHE A 1 94 ? 32.408 52.933 72.942 1.00 44.99 94 PHE A C 1
ATOM 727 O O . PHE A 1 94 ? 32.017 51.822 73.319 1.00 40.24 94 PHE A O 1
ATOM 735 N N . ARG A 1 95 ? 32.056 53.455 71.764 1.00 36.04 95 ARG A N 1
ATOM 736 C CA . ARG A 1 95 ? 31.246 52.719 70.804 1.00 42.98 95 ARG A CA 1
ATOM 737 C C . ARG A 1 95 ? 31.903 51.397 70.429 1.00 43.96 95 ARG A C 1
ATOM 738 O O . ARG A 1 95 ? 31.275 50.333 70.515 1.00 40.03 95 ARG A O 1
ATOM 746 N N . GLU A 1 96 ? 33.174 51.452 70.014 1.00 40.48 96 GLU A N 1
ATOM 747 C CA . GLU A 1 96 ? 33.911 50.243 69.666 1.00 45.98 96 GLU A CA 1
ATOM 748 C C . GLU A 1 96 ? 33.882 49.220 70.797 1.00 42.13 96 GLU A C 1
ATOM 749 O O . GLU A 1 96 ? 33.701 48.025 70.546 1.00 39.51 96 GLU A O 1
ATOM 755 N N . VAL A 1 97 ? 34.043 49.653 72.048 1.00 39.36 97 VAL A N 1
ATOM 756 C CA . VAL A 1 97 ? 34.047 48.636 73.097 1.00 39.11 97 VAL A CA 1
ATOM 757 C C . VAL A 1 97 ? 32.634 48.094 73.322 1.00 37.78 97 VAL A C 1
ATOM 758 O O . VAL A 1 97 ? 32.439 46.877 73.415 1.00 35.34 97 VAL A O 1
ATOM 762 N N . CYS A 1 98 ? 31.620 48.965 73.342 1.00 34.74 98 CYS A N 1
ATOM 763 C CA . CYS A 1 98 ? 30.245 48.490 73.473 1.00 38.08 98 CYS A CA 1
ATOM 764 C C . CYS A 1 98 ? 29.914 47.455 72.408 1.00 39.48 98 CYS A C 1
ATOM 765 O O . CYS A 1 98 ? 29.347 46.394 72.711 1.00 34.52 98 CYS A O 1
ATOM 768 N N . VAL A 1 99 ? 30.235 47.755 71.151 1.00 36.94 99 VAL A N 1
ATOM 769 C CA . VAL A 1 99 ? 29.888 46.836 70.075 1.00 40.11 99 VAL A CA 1
ATOM 770 C C . VAL A 1 99 ? 30.646 45.516 70.221 1.00 43.94 99 VAL A C 1
ATOM 771 O O . VAL A 1 99 ? 30.060 44.438 70.068 1.00 42.72 99 VAL A O 1
ATOM 775 N N . ARG A 1 100 ? 31.952 45.576 70.533 1.00 39.03 100 ARG A N 1
ATOM 776 C CA . ARG A 1 100 ? 32.742 44.354 70.653 1.00 38.13 100 ARG A CA 1
ATOM 777 C C . ARG A 1 100 ? 32.299 43.508 71.853 1.00 39.86 100 ARG A C 1
ATOM 778 O O . ARG A 1 100 ? 32.196 42.280 71.745 1.00 36.89 100 ARG A O 1
ATOM 786 N N . GLU A 1 101 ? 32.003 44.141 72.993 1.00 35.37 101 GLU A N 1
ATOM 787 C CA . GLU A 1 101 ? 31.531 43.391 74.158 1.00 35.20 101 GLU A CA 1
ATOM 788 C C . GLU A 1 101 ? 30.116 42.849 73.946 1.00 36.97 101 GLU A C 1
ATOM 789 O O . GLU A 1 101 ? 29.766 41.812 74.508 1.00 29.57 101 GLU A O 1
ATOM 795 N N . SER A 1 102 ? 29.302 43.539 73.142 1.00 29.85 102 SER A N 1
ATOM 796 C CA . SER A 1 102 ? 27.947 43.084 72.833 1.00 35.53 102 SER A CA 1
ATOM 797 C C . SER A 1 102 ? 27.980 41.829 71.986 1.00 36.80 102 SER A C 1
ATOM 798 O O . SER A 1 102 ? 27.261 40.863 72.262 1.00 32.20 102 SER A O 1
ATOM 801 N N . GLN A 1 103 ? 28.806 41.849 70.941 1.00 37.34 103 GLN A N 1
ATOM 802 C CA . GLN A 1 103 ? 29.035 40.679 70.108 1.00 36.48 103 GLN A CA 1
ATOM 803 C C . GLN A 1 103 ? 29.614 39.526 70.910 1.00 32.60 103 GLN A C 1
ATOM 804 O O . GLN A 1 103 ? 29.158 38.390 70.781 1.00 36.12 103 GLN A O 1
ATOM 810 N N . THR A 1 104 ? 30.579 39.807 71.779 1.00 31.72 104 THR A N 1
ATOM 811 C CA . THR A 1 104 ? 31.143 38.769 72.647 1.00 36.69 104 THR A CA 1
ATOM 812 C C . THR A 1 104 ? 30.083 38.173 73.568 1.00 34.61 104 THR A C 1
ATOM 813 O O . THR A 1 104 ? 30.035 36.953 73.756 1.00 32.23 104 THR A O 1
ATOM 817 N N . THR A 1 105 ? 29.254 39.024 74.179 1.00 30.54 105 THR A N 1
ATOM 818 C CA . THR A 1 105 ? 28.220 38.533 75.083 1.00 33.25 105 THR A CA 1
ATOM 819 C C . THR A 1 105 ? 27.196 37.684 74.334 1.00 29.73 105 THR A C 1
ATOM 820 O O . THR A 1 105 ? 26.789 36.625 74.829 1.00 25.09 105 THR A O 1
ATOM 824 N N . LEU A 1 106 ? 26.778 38.134 73.139 1.00 26.74 106 LEU A N 1
ATOM 825 C CA . LEU A 1 106 ? 25.851 37.361 72.320 1.00 30.91 106 LEU A CA 1
ATOM 826 C C . LEU A 1 106 ? 26.442 36.015 71.957 1.00 28.86 106 LEU A C 1
ATOM 827 O O . LEU A 1 106 ? 25.778 34.980 72.080 1.00 27.09 106 LEU A O 1
ATOM 832 N N . ALA A 1 107 ? 27.688 36.017 71.491 1.00 27.41 107 ALA A N 1
ATOM 833 C CA . ALA A 1 107 ? 28.364 34.762 71.191 1.00 29.49 107 ALA A CA 1
ATOM 834 C C . ALA A 1 107 ? 28.441 33.868 72.419 1.00 25.67 107 ALA A C 1
ATOM 835 O O . ALA A 1 107 ? 28.286 32.650 72.311 1.00 28.51 107 ALA A O 1
ATOM 837 N N . GLY A 1 108 ? 28.624 34.450 73.607 1.00 29.62 108 GLY A N 1
ATOM 838 C CA . GLY A 1 108 ? 28.582 33.631 74.815 1.00 27.82 108 GLY A CA 1
ATOM 839 C C . GLY A 1 108 ? 27.223 32.986 75.013 1.00 26.63 108 GLY A C 1
ATOM 840 O O . GLY A 1 108 ? 27.121 31.806 75.353 1.00 27.14 108 GLY A O 1
ATOM 841 N N . PHE A 1 109 ? 26.163 33.752 74.783 1.00 25.03 109 PHE A N 1
ATOM 842 C CA . PHE A 1 109 ? 24.795 33.236 74.898 1.00 26.20 109 PHE A CA 1
ATOM 843 C C . PHE A 1 109 ? 24.493 32.164 73.842 1.00 23.66 109 PHE A C 1
ATOM 844 O O . PHE A 1 109 ? 23.897 31.130 74.163 1.00 21.80 109 PHE A O 1
ATOM 852 N N . TRP A 1 110 ? 24.933 32.358 72.590 1.00 24.13 110 TRP A N 1
ATOM 853 C CA . TRP A 1 110 ? 24.741 31.309 71.583 1.00 26.51 110 TRP A CA 1
ATOM 854 C C . TRP A 1 110 ? 25.462 30.025 71.988 1.00 25.13 110 TRP A C 1
ATOM 855 O O . TRP A 1 110 ? 24.948 28.921 71.784 1.00 23.20 110 TRP A O 1
ATOM 866 N N . ASP A 1 111 ? 26.653 30.141 72.562 1.00 23.21 111 ASP A N 1
ATOM 867 C CA . ASP A 1 111 ? 27.335 28.927 73.026 1.00 27.53 111 ASP A CA 1
ATOM 868 C C . ASP A 1 111 ? 26.542 28.219 74.121 1.00 24.52 111 ASP A C 1
ATOM 869 O O . ASP A 1 111 ? 26.521 26.986 74.174 1.00 24.89 111 ASP A O 1
ATOM 874 N N . SER A 1 112 ? 25.875 28.970 74.998 1.00 21.87 112 SER A N 1
ATOM 875 C CA . SER A 1 112 ? 25.074 28.311 76.014 1.00 18.95 112 SER A CA 1
ATOM 876 C C . SER A 1 112 ? 23.862 27.588 75.433 1.00 25.84 112 SER A C 1
ATOM 877 O O . SER A 1 112 ? 23.242 26.809 76.151 1.00 23.78 112 SER A O 1
ATOM 880 N N . LEU A 1 113 ? 23.491 27.847 74.171 1.00 24.65 113 LEU A N 1
ATOM 881 C CA . LEU A 1 113 ? 22.402 27.143 73.508 1.00 25.78 113 LEU A CA 1
ATOM 882 C C . LEU A 1 113 ? 22.918 26.049 72.571 1.00 27.58 113 LEU A C 1
ATOM 883 O O . LEU A 1 113 ? 22.162 25.544 71.748 1.00 26.08 113 LEU A O 1
ATOM 888 N N . ARG A 1 114 ? 24.197 25.690 72.672 1.00 27.54 114 ARG A N 1
ATOM 889 C CA . ARG A 1 114 ? 24.796 24.704 71.781 1.00 30.58 114 ARG A CA 1
ATOM 890 C C . ARG A 1 114 ? 24.072 23.363 71.792 1.00 36.94 114 ARG A C 1
ATOM 891 O O . ARG A 1 114 ? 24.193 22.605 70.825 1.00 42.48 114 ARG A O 1
ATOM 899 N N . SER A 1 115 ? 23.340 23.030 72.847 1.00 29.49 115 SER A N 1
ATOM 900 C CA . SER A 1 115 ? 22.658 21.744 72.834 1.00 38.85 115 SER A CA 1
ATOM 901 C C . SER A 1 115 ? 21.251 21.802 72.244 1.00 34.70 115 SER A C 1
ATOM 902 O O . SER A 1 115 ? 20.627 20.749 72.086 1.00 36.49 115 SER A O 1
ATOM 905 N N . ALA A 1 116 ? 20.722 22.987 71.949 1.00 29.29 116 ALA A N 1
ATOM 906 C CA . ALA A 1 116 ? 19.439 23.056 71.263 1.00 31.96 116 ALA A CA 1
ATOM 907 C C . ALA A 1 116 ? 19.618 22.743 69.783 1.00 29.00 116 ALA A C 1
ATOM 908 O O . ALA A 1 116 ? 20.728 22.692 69.264 1.00 31.65 116 ALA A O 1
ATOM 910 N N . ARG A 1 117 ? 18.504 22.534 69.099 1.00 28.71 117 ARG A N 1
ATOM 911 C CA . ARG A 1 117 ? 18.540 22.283 67.668 1.00 25.88 117 ARG A CA 1
ATOM 912 C C . ARG A 1 117 ? 18.533 23.615 66.926 1.00 28.12 117 ARG A C 1
ATOM 913 O O . ARG A 1 117 ? 17.623 24.422 67.109 1.00 27.96 117 ARG A O 1
ATOM 921 N N . TRP A 1 118 ? 19.531 23.854 66.083 1.00 26.13 118 TRP A N 1
ATOM 922 C CA . TRP A 1 118 ? 19.657 25.146 65.427 1.00 26.84 118 TRP A CA 1
ATOM 923 C C . TRP A 1 118 ? 19.256 25.038 63.963 1.00 30.41 118 TRP A C 1
ATOM 924 O O . TRP A 1 118 ? 19.686 24.110 63.270 1.00 29.25 118 TRP A O 1
ATOM 935 N N . LEU A 1 119 ? 18.443 25.993 63.500 1.00 31.77 119 LEU A N 1
ATOM 936 C CA . LEU A 1 119 ? 18.206 26.226 62.079 1.00 25.59 119 LEU A CA 1
ATOM 937 C C . LEU A 1 119 ? 18.552 27.687 61.742 1.00 27.99 119 LEU A C 1
ATOM 938 O O . LEU A 1 119 ? 17.681 28.544 61.812 1.00 24.42 119 LEU A O 1
ATOM 943 N N . ASP A 1 120 ? 19.801 27.991 61.375 1.00 23.75 120 ASP A N 1
ATOM 944 C CA . ASP A 1 120 ? 20.887 27.021 61.289 1.00 31.73 120 ASP A CA 1
ATOM 945 C C . ASP A 1 120 ? 22.020 27.366 62.273 1.00 25.81 120 ASP A C 1
ATOM 946 O O . ASP A 1 120 ? 22.003 28.439 62.865 1.00 27.98 120 ASP A O 1
ATOM 951 N N . ASN A 1 121 ? 22.988 26.468 62.443 1.00 27.60 121 ASN A N 1
ATOM 952 C CA . ASN A 1 121 ? 24.092 26.746 63.366 1.00 28.47 121 ASN A CA 1
ATOM 953 C C . ASN A 1 121 ? 24.879 27.939 62.849 1.00 32.24 121 ASN A C 1
ATOM 954 O O . ASN A 1 121 ? 25.130 28.060 61.642 1.00 32.83 121 ASN A O 1
ATOM 959 N N . LEU A 1 122 ? 25.223 28.839 63.762 1.00 28.45 122 LEU A N 1
ATOM 960 C CA . LEU A 1 122 ? 25.768 30.140 63.384 1.00 36.74 122 LEU A CA 1
ATOM 961 C C . LEU A 1 122 ? 27.089 30.025 62.655 1.00 34.16 122 LEU A C 1
ATOM 962 O O . LEU A 1 122 ? 27.403 30.860 61.797 1.00 40.12 122 LEU A O 1
ATOM 967 N N . ALA A 1 123 ? 27.912 29.045 63.018 1.00 35.89 123 ALA A N 1
ATOM 968 C CA . ALA A 1 123 ? 29.189 28.931 62.328 1.00 41.48 123 ALA A CA 1
ATOM 969 C C . ALA A 1 123 ? 28.968 28.621 60.851 1.00 35.64 123 ALA A C 1
ATOM 970 O O . ALA A 1 123 ? 29.667 29.162 59.986 1.00 36.71 123 ALA A O 1
ATOM 972 N N . GLN A 1 124 ? 27.968 27.788 60.539 1.00 38.66 124 GLN A N 1
ATOM 973 C CA . GLN A 1 124 ? 27.659 27.519 59.137 1.00 35.77 124 GLN A CA 1
ATOM 974 C C . GLN A 1 124 ? 27.186 28.781 58.441 1.00 42.09 124 GLN A C 1
ATOM 975 O O . GLN A 1 124 ? 27.635 29.093 57.331 1.00 41.28 124 GLN A O 1
ATOM 981 N N . ILE A 1 125 ? 26.271 29.518 59.075 1.00 35.59 125 ILE A N 1
ATOM 982 C CA . ILE A 1 125 ? 25.704 30.703 58.435 1.00 39.17 125 ILE A CA 1
ATOM 983 C C . ILE A 1 125 ? 26.798 31.698 58.086 1.00 39.59 125 ILE A C 1
ATOM 984 O O . ILE A 1 125 ? 26.879 32.192 56.959 1.00 41.72 125 ILE A O 1
ATOM 989 N N . GLU A 1 126 ? 27.660 32.003 59.054 1.00 43.50 126 GLU A N 1
ATOM 990 C CA . GLU A 1 126 ? 28.726 32.975 58.846 1.00 40.75 126 GLU A CA 1
ATOM 991 C C . GLU A 1 126 ? 29.636 32.568 57.687 1.00 41.38 126 GLU A C 1
ATOM 992 O O . GLU A 1 126 ? 29.947 33.377 56.804 1.00 44.82 126 GLU A O 1
ATOM 998 N N . LYS A 1 127 ? 30.042 31.300 57.654 1.00 40.28 127 LYS A N 1
ATOM 999 C CA . LYS A 1 127 ? 30.828 30.803 56.526 1.00 39.76 127 LYS A CA 1
ATOM 1000 C C . LYS A 1 127 ? 30.047 30.885 55.218 1.00 42.38 127 LYS A C 1
ATOM 1001 O O . LYS A 1 127 ? 30.582 31.289 54.181 1.00 39.48 127 LYS A O 1
ATOM 1007 N N . ALA A 1 128 ? 28.780 30.492 55.238 1.00 40.62 128 ALA A N 1
ATOM 1008 C CA . ALA A 1 128 ? 28.034 30.410 53.995 1.00 36.60 128 ALA A CA 1
ATOM 1009 C C . ALA A 1 128 ? 27.744 31.782 53.422 1.00 38.65 128 ALA A C 1
ATOM 1010 O O . ALA A 1 128 ? 27.344 31.885 52.268 1.00 38.85 128 ALA A O 1
ATOM 1012 N N . LYS A 1 129 ? 27.910 32.838 54.205 1.00 40.87 129 LYS A N 1
ATOM 1013 C CA . LYS A 1 129 ? 27.603 34.169 53.699 1.00 38.75 129 LYS A CA 1
ATOM 1014 C C . LYS A 1 129 ? 28.588 34.613 52.628 1.00 37.05 129 LYS A C 1
ATOM 1015 O O . LYS A 1 129 ? 28.297 35.548 51.886 1.00 35.54 129 LYS A O 1
ATOM 1021 N N . ASN A 1 130 ? 29.752 33.977 52.555 1.00 36.70 130 ASN A N 1
ATOM 1022 C CA . ASN A 1 130 ? 30.822 34.435 51.686 1.00 31.79 130 ASN A CA 1
ATOM 1023 C C . ASN A 1 130 ? 30.564 33.983 50.260 1.00 32.91 130 ASN A C 1
ATOM 1024 O O . ASN A 1 130 ? 30.591 32.782 49.977 1.00 32.89 130 ASN A O 1
ATOM 1029 N N . LYS A 1 131 ? 30.366 34.951 49.356 1.00 33.06 131 LYS A N 1
ATOM 1030 C CA . LYS A 1 131 ? 29.974 34.640 47.989 1.00 34.50 131 LYS A CA 1
ATOM 1031 C C . LYS A 1 131 ? 31.066 33.884 47.252 1.00 34.13 131 LYS A C 1
ATOM 1032 O O . LYS A 1 131 ? 30.770 33.040 46.398 1.00 34.47 131 LYS A O 1
ATOM 1038 N N . LEU A 1 132 ? 32.324 34.151 47.586 1.00 29.93 132 LEU A N 1
ATOM 1039 C CA . LEU A 1 132 ? 33.430 33.495 46.914 1.00 27.94 132 LEU A CA 1
ATOM 1040 C C . LEU A 1 132 ? 33.493 32.018 47.270 1.00 27.28 132 LEU A C 1
ATOM 1041 O O . LEU A 1 132 ? 33.768 31.177 46.413 1.00 28.67 132 LEU A O 1
ATOM 1046 N N . LEU A 1 133 ? 33.222 31.672 48.520 1.00 28.22 133 LEU A N 1
ATOM 1047 C CA . LEU A 1 133 ? 33.155 30.260 48.880 1.00 28.48 133 LEU A CA 1
ATOM 1048 C C . LEU A 1 133 ? 31.959 29.598 48.217 1.00 27.24 133 LEU A C 1
ATOM 1049 O O . LEU A 1 133 ? 32.037 28.432 47.818 1.00 28.32 133 LEU A O 1
ATOM 1054 N N . GLN A 1 134 ? 30.832 30.308 48.132 1.00 23.70 134 GLN A N 1
ATOM 1055 C CA . GLN A 1 134 ? 29.669 29.755 47.448 1.00 31.35 134 GLN A CA 1
ATOM 1056 C C . GLN A 1 134 ? 30.024 29.358 46.023 1.00 28.76 134 GLN A C 1
ATOM 1057 O O . GLN A 1 134 ? 29.776 28.215 45.613 1.00 29.26 134 GLN A O 1
ATOM 1063 N N . LEU A 1 135 ? 30.656 30.281 45.266 1.00 27.85 135 LEU A N 1
ATOM 1064 C CA . LEU A 1 135 ? 30.981 29.999 43.863 1.00 30.00 135 LEU A CA 1
ATOM 1065 C C . LEU A 1 135 ? 31.962 28.848 43.744 1.00 27.21 135 LEU A C 1
ATOM 1066 O O . LEU A 1 135 ? 31.748 27.933 42.947 1.00 29.91 135 LEU A O 1
ATOM 1071 N N . ARG A 1 136 ? 33.027 28.858 44.546 1.00 29.97 136 ARG A N 1
ATOM 1072 C CA . ARG A 1 136 ? 33.974 27.746 44.520 1.00 26.96 136 ARG A CA 1
ATOM 1073 C C . ARG A 1 136 ? 33.252 26.430 44.755 1.00 27.79 136 ARG A C 1
ATOM 1074 O O . ARG A 1 136 ? 33.493 25.443 44.058 1.00 28.95 136 ARG A O 1
ATOM 1082 N N . LEU A 1 137 ? 32.356 26.391 45.745 1.00 29.09 137 LEU A N 1
ATOM 1083 C CA . LEU A 1 137 ? 31.715 25.119 46.081 1.00 30.82 137 LEU A CA 1
ATOM 1084 C C . LEU A 1 137 ? 30.653 24.752 45.060 1.00 26.88 137 LEU A C 1
ATOM 1085 O O . LEU A 1 137 ? 30.511 23.577 44.704 1.00 30.35 137 LEU A O 1
ATOM 1090 N N . ALA A 1 138 ? 29.894 25.736 44.580 1.00 29.10 138 ALA A N 1
ATOM 1091 C CA . ALA A 1 138 ? 28.928 25.456 43.517 1.00 33.55 138 ALA A CA 1
ATOM 1092 C C . ALA A 1 138 ? 29.611 24.822 42.305 1.00 31.01 138 ALA A C 1
ATOM 1093 O O . ALA A 1 138 ? 29.158 23.792 41.799 1.00 33.51 138 ALA A O 1
ATOM 1095 N N . SER A 1 139 ? 30.715 25.393 41.835 1.00 29.23 139 SER A N 1
ATOM 1096 C CA . SER A 1 139 ? 31.321 24.773 40.654 1.00 34.92 139 SER A CA 1
ATOM 1097 C C . SER A 1 139 ? 31.888 23.390 40.969 1.00 38.40 139 SER A C 1
ATOM 1098 O O . SER A 1 139 ? 31.797 22.497 40.127 1.00 35.33 139 SER A O 1
ATOM 1101 N N . GLU A 1 140 ? 32.410 23.171 42.187 1.00 32.85 140 GLU A N 1
ATOM 1102 C CA . GLU A 1 140 ? 32.915 21.849 42.551 1.00 33.93 140 GLU A CA 1
ATOM 1103 C C . GLU A 1 140 ? 31.810 20.801 42.557 1.00 36.88 140 GLU A C 1
ATOM 1104 O O . GLU A 1 140 ? 32.055 19.642 42.228 1.00 43.81 140 GLU A O 1
ATOM 1110 N N . VAL A 1 141 ? 30.593 21.170 42.960 1.00 34.04 141 VAL A N 1
ATOM 1111 C CA . VAL A 1 141 ? 29.507 20.194 42.994 1.00 32.14 141 VAL A CA 1
ATOM 1112 C C . VAL A 1 141 ? 28.842 20.022 41.637 1.00 39.18 141 VAL A C 1
ATOM 1113 O O . VAL A 1 141 ? 27.888 19.248 41.527 1.00 41.83 141 VAL A O 1
ATOM 1117 N N . GLY A 1 142 ? 29.294 20.731 40.600 1.00 39.19 142 GLY A N 1
ATOM 1118 C CA . GLY A 1 142 ? 28.716 20.612 39.272 1.00 31.73 142 GLY A CA 1
ATOM 1119 C C . GLY A 1 142 ? 27.644 21.622 38.913 1.00 33.95 142 GLY A C 1
ATOM 1120 O O . GLY A 1 142 ? 27.002 21.468 37.873 1.00 33.34 142 GLY A O 1
ATOM 1121 N N . LEU A 1 143 ? 27.398 22.622 39.743 1.00 31.93 143 LEU A N 1
ATOM 1122 C CA . LEU A 1 143 ? 26.468 23.675 39.386 1.00 33.24 143 LEU A CA 1
ATOM 1123 C C . LEU A 1 143 ? 27.157 24.629 38.434 1.00 37.03 143 LEU A C 1
ATOM 1124 O O . LEU A 1 143 ? 28.367 24.840 38.528 1.00 38.40 143 LEU A O 1
ATOM 1129 N N . ILE A 1 144 ? 26.391 25.193 37.500 1.00 35.24 144 ILE A N 1
ATOM 1130 C CA . ILE A 1 144 ? 26.958 26.144 36.556 1.00 32.49 144 ILE A CA 1
ATOM 1131 C C . ILE A 1 144 ? 26.916 27.516 37.201 1.00 27.43 144 ILE A C 1
ATOM 1132 O O . ILE A 1 144 ? 25.912 27.884 37.811 1.00 27.53 144 ILE A O 1
ATOM 1137 N N . ILE A 1 145 ? 27.992 28.280 37.055 1.00 34.22 145 ILE A N 1
ATOM 1138 C CA . ILE A 1 145 ? 28.086 29.624 37.614 1.00 29.21 145 ILE A CA 1
ATOM 1139 C C . ILE A 1 145 ? 28.435 30.581 36.485 1.00 29.14 145 ILE A C 1
ATOM 1140 O O . ILE A 1 145 ? 29.012 30.178 35.467 1.00 31.01 145 ILE A O 1
ATOM 1145 N N . PRO A 1 146 ? 28.094 31.861 36.629 1.00 32.89 146 PRO A N 1
ATOM 1146 C CA . PRO A 1 146 ? 28.560 32.845 35.662 1.00 28.52 146 PRO A CA 1
ATOM 1147 C C . PRO A 1 146 ? 30.049 33.086 35.836 1.00 33.91 146 PRO A C 1
ATOM 1148 O O . PRO A 1 146 ? 30.578 33.027 36.965 1.00 34.16 146 PRO A O 1
ATOM 1152 N N . PRO A 1 147 ? 30.761 33.360 34.750 1.00 32.87 147 PRO A N 1
ATOM 1153 C CA . PRO A 1 147 ? 32.173 33.726 34.868 1.00 30.10 147 PRO A CA 1
ATOM 1154 C C . PRO A 1 147 ? 32.329 34.890 35.835 1.00 32.88 147 PRO A C 1
ATOM 1155 O O . PRO A 1 147 ? 31.611 35.894 35.749 1.00 31.34 147 PRO A O 1
ATOM 1159 N N . THR A 1 148 ? 33.259 34.741 36.776 1.00 30.96 148 THR A N 1
ATOM 1160 C CA . THR A 1 148 ? 33.344 35.668 37.893 1.00 31.17 148 THR A CA 1
ATOM 1161 C C . THR A 1 148 ? 34.803 35.943 38.202 1.00 30.83 148 THR A C 1
ATOM 1162 O O . THR A 1 148 ? 35.650 35.050 38.113 1.00 30.86 148 THR A O 1
ATOM 1166 N N . LEU A 1 149 ? 35.082 37.199 38.518 1.00 27.09 149 LEU A N 1
ATOM 1167 C CA . LEU A 1 149 ? 36.393 37.643 38.940 1.00 28.19 149 LEU A CA 1
ATOM 1168 C C . LEU A 1 149 ? 36.252 38.393 40.262 1.00 29.39 149 LEU A C 1
ATOM 1169 O O . LEU A 1 149 ? 35.319 39.176 40.426 1.00 32.15 149 LEU A O 1
ATOM 1174 N N . VAL A 1 150 ? 37.151 38.139 41.225 1.00 32.05 150 VAL A N 1
ATOM 1175 C CA . VAL A 1 150 ? 37.346 39.034 42.369 1.00 28.97 150 VAL A CA 1
ATOM 1176 C C . VAL A 1 150 ? 38.784 39.530 42.318 1.00 28.14 150 VAL A C 1
ATOM 1177 O O . VAL A 1 150 ? 39.712 38.737 42.116 1.00 28.89 150 VAL A O 1
ATOM 1181 N N . THR A 1 151 ? 38.974 40.834 42.497 1.00 28.73 151 THR A N 1
ATOM 1182 C CA . THR A 1 151 ? 40.330 41.364 42.392 1.00 27.91 151 THR A CA 1
ATOM 1183 C C . THR A 1 151 ? 40.373 42.774 42.966 1.00 28.90 151 THR A C 1
ATOM 1184 O O . THR A 1 151 ? 39.371 43.492 42.957 1.00 34.14 151 THR A O 1
ATOM 1188 N N . ASN A 1 152 ? 41.535 43.157 43.486 1.00 28.05 152 ASN A N 1
ATOM 1189 C CA . ASN A 1 152 ? 41.857 44.566 43.673 1.00 30.36 152 ASN A CA 1
ATOM 1190 C C . ASN A 1 152 ? 42.956 45.003 42.720 1.00 37.64 152 ASN A C 1
ATOM 1191 O O . ASN A 1 152 ? 43.634 46.001 42.974 1.00 41.06 152 ASN A O 1
ATOM 1196 N N . ASN A 1 153 ? 43.122 44.273 41.615 1.00 34.01 153 ASN A N 1
ATOM 1197 C CA . ASN A 1 153 ? 44.073 44.626 40.579 1.00 36.28 153 ASN A CA 1
ATOM 1198 C C . ASN A 1 153 ? 43.296 45.150 39.385 1.00 37.50 153 ASN A C 1
ATOM 1199 O O . ASN A 1 153 ? 42.678 44.353 38.672 1.00 34.79 153 ASN A O 1
ATOM 1204 N N . PRO A 1 154 ? 43.300 46.457 39.121 1.00 43.53 154 PRO A N 1
ATOM 1205 C CA . PRO A 1 154 ? 42.524 46.982 37.981 1.00 43.09 154 PRO A CA 1
ATOM 1206 C C . PRO A 1 154 ? 42.898 46.356 36.641 1.00 43.88 154 PRO A C 1
ATOM 1207 O O . PRO A 1 154 ? 42.017 46.161 35.789 1.00 43.12 154 PRO A O 1
ATOM 1211 N N . ASP A 1 155 ? 44.177 46.023 36.448 1.00 40.66 155 ASP A N 1
ATOM 1212 C CA . ASP A 1 155 ? 44.622 45.310 35.254 1.00 44.75 155 ASP A CA 1
ATOM 1213 C C . ASP A 1 155 ? 43.904 43.973 35.097 1.00 44.00 155 ASP A C 1
ATOM 1214 O O . ASP A 1 155 ? 43.549 43.579 33.982 1.00 40.49 155 ASP A O 1
ATOM 1219 N N . ALA A 1 156 ? 43.731 43.235 36.198 1.00 39.38 156 ALA A N 1
ATOM 1220 C CA . ALA A 1 156 ? 43.085 41.929 36.112 1.00 34.55 156 ALA A CA 1
ATOM 1221 C C . ALA A 1 156 ? 41.617 42.079 35.753 1.00 32.61 156 ALA A C 1
ATOM 1222 O O . ALA A 1 156 ? 41.069 41.266 35.000 1.00 37.76 156 ALA A O 1
ATOM 1224 N N . ALA A 1 157 ? 40.969 43.122 36.279 1.00 30.12 157 ALA A N 1
ATOM 1225 C CA . ALA A 1 157 ? 39.596 43.423 35.906 1.00 35.74 157 ALA A CA 1
ATOM 1226 C C . ALA A 1 157 ? 39.501 43.841 34.441 1.00 40.43 157 ALA A C 1
ATOM 1227 O O . ALA A 1 157 ? 38.610 43.382 33.711 1.00 42.72 157 ALA A O 1
ATOM 1229 N N . ARG A 1 158 ? 40.416 44.707 33.993 1.00 42.64 158 ARG A N 1
ATOM 1230 C CA . ARG A 1 158 ? 40.467 45.067 32.578 1.00 46.73 158 ARG A CA 1
ATOM 1231 C C . ARG A 1 158 ? 40.563 43.819 31.714 1.00 38.06 158 ARG A C 1
ATOM 1232 O O . ARG A 1 158 ? 39.772 43.636 30.784 1.00 44.21 158 ARG A O 1
ATOM 1240 N N . GLU A 1 159 ? 41.482 42.913 32.058 1.00 39.64 159 GLU A N 1
ATOM 1241 C CA . GLU A 1 159 ? 41.600 41.658 31.326 1.00 36.78 159 GLU A CA 1
ATOM 1242 C C . GLU A 1 159 ? 40.322 40.827 31.399 1.00 45.34 159 GLU A C 1
ATOM 1243 O O . GLU A 1 159 ? 40.004 40.109 30.443 1.00 51.79 159 GLU A O 1
ATOM 1249 N N . PHE A 1 160 ? 39.575 40.904 32.507 1.00 39.82 160 PHE A N 1
ATOM 1250 C CA . PHE A 1 160 ? 38.394 40.058 32.641 1.00 39.95 160 PHE A CA 1
ATOM 1251 C C . PHE A 1 160 ? 37.289 40.500 31.699 1.00 39.05 160 PHE A C 1
ATOM 1252 O O . PHE A 1 160 ? 36.546 39.667 31.174 1.00 41.32 160 PHE A O 1
ATOM 1260 N N . PHE A 1 161 ? 37.174 41.806 31.471 1.00 42.16 161 PHE A N 1
ATOM 1261 C CA . PHE A 1 161 ? 36.182 42.329 30.543 1.00 48.74 161 PHE A CA 1
ATOM 1262 C C . PHE A 1 161 ? 36.373 41.798 29.122 1.00 50.70 161 PHE A C 1
ATOM 1263 O O . PHE A 1 161 ? 35.398 41.715 28.375 1.00 51.90 161 PHE A O 1
ATOM 1271 N N . SER A 1 162 ? 37.590 41.399 28.747 1.00 51.77 162 SER A N 1
ATOM 1272 C CA . SER A 1 162 ? 37.829 40.836 27.425 1.00 51.79 162 SER A CA 1
ATOM 1273 C C . SER A 1 162 ? 37.556 39.340 27.334 1.00 56.82 162 SER A C 1
ATOM 1274 O O . SER A 1 162 ? 37.396 38.827 26.223 1.00 62.71 162 SER A O 1
ATOM 1277 N N . GLN A 1 163 ? 37.521 38.618 28.448 1.00 55.51 163 GLN A N 1
ATOM 1278 C CA . GLN A 1 163 ? 37.337 37.171 28.402 1.00 56.50 163 GLN A CA 1
ATOM 1279 C C . GLN A 1 163 ? 35.895 36.728 28.584 1.00 63.43 163 GLN A C 1
ATOM 1280 O O . GLN A 1 163 ? 35.648 35.522 28.711 1.00 64.55 163 GLN A O 1
ATOM 1286 N N . VAL A 1 164 ? 34.938 37.650 28.631 1.00 60.59 164 VAL A N 1
ATOM 1287 C CA . VAL A 1 164 ? 33.556 37.238 28.825 1.00 63.75 164 VAL A CA 1
ATOM 1288 C C . VAL A 1 164 ? 32.943 37.113 27.442 1.00 74.54 164 VAL A C 1
ATOM 1289 O O . VAL A 1 164 ? 31.767 37.437 27.226 1.00 75.36 164 VAL A O 1
ATOM 1293 N N . GLN A 1 165 ? 33.763 36.621 26.507 1.00 73.45 165 GLN A N 1
ATOM 1294 C CA . GLN A 1 165 ? 33.397 36.371 25.124 1.00 76.74 165 GLN A CA 1
ATOM 1295 C C . GLN A 1 165 ? 32.943 37.676 24.479 1.00 78.17 165 GLN A C 1
ATOM 1296 O O . GLN A 1 165 ? 33.628 38.195 23.588 1.00 80.69 165 GLN A O 1
ATOM 1302 N N . GLY A 1 166 ? 31.826 38.241 24.940 1.00 73.72 166 GLY A N 1
ATOM 1303 C CA . GLY A 1 166 ? 31.441 39.567 24.495 1.00 74.16 166 GLY A CA 1
ATOM 1304 C C . GLY A 1 166 ? 30.224 40.172 25.172 1.00 77.23 166 GLY A C 1
ATOM 1305 O O . GLY A 1 166 ? 29.437 40.854 24.512 1.00 80.09 166 GLY A O 1
ATOM 1306 N N . ARG A 1 167 ? 30.063 39.956 26.482 1.00 75.18 167 ARG A N 1
ATOM 1307 C CA . ARG A 1 167 ? 28.894 40.402 27.235 1.00 68.94 167 ARG A CA 1
ATOM 1308 C C . ARG A 1 167 ? 29.249 41.499 28.230 1.00 63.42 167 ARG A C 1
ATOM 1309 O O . ARG A 1 167 ? 30.414 41.799 28.490 1.00 56.82 167 ARG A O 1
ATOM 1317 N N . MET A 1 168 ? 28.203 42.062 28.822 1.00 55.29 168 MET A N 1
ATOM 1318 C CA . MET A 1 168 ? 28.375 43.063 29.848 1.00 56.44 168 MET A CA 1
ATOM 1319 C C . MET A 1 168 ? 28.894 42.419 31.134 1.00 55.57 168 MET A C 1
ATOM 1320 O O . MET A 1 168 ? 28.741 41.219 31.369 1.00 48.72 168 MET A O 1
ATOM 1325 N N . VAL A 1 169 ? 29.532 43.241 31.962 1.00 52.37 169 VAL A N 1
ATOM 1326 C CA . VAL A 1 169 ? 30.060 42.822 33.248 1.00 43.89 169 VAL A CA 1
ATOM 1327 C C . VAL A 1 169 ? 29.499 43.763 34.287 1.00 41.83 169 VAL A C 1
ATOM 1328 O O . VAL A 1 169 ? 29.448 44.978 34.065 1.00 48.54 169 VAL A O 1
ATOM 1332 N N . SER A 1 170 ? 29.060 43.205 35.414 1.00 42.56 170 SER A N 1
ATOM 1333 C CA . SER A 1 170 ? 28.559 43.998 36.522 1.00 49.53 170 SER A CA 1
ATOM 1334 C C . SER A 1 170 ? 29.423 43.784 37.757 1.00 43.04 170 SER A C 1
ATOM 1335 O O . SER A 1 170 ? 30.063 42.743 37.905 1.00 41.04 170 SER A O 1
ATOM 1338 N N . LYS A 1 171 ? 29.454 44.792 38.618 1.00 41.94 171 LYS A N 1
ATOM 1339 C CA . LYS A 1 171 ? 29.969 44.654 39.966 1.00 44.47 171 LYS A CA 1
ATOM 1340 C C . LYS A 1 171 ? 28.845 44.238 40.895 1.00 48.07 171 LYS A C 1
ATOM 1341 O O . LYS A 1 171 ? 27.703 44.684 40.743 1.00 44.26 171 LYS A O 1
ATOM 1347 N N . LEU A 1 172 ? 29.189 43.409 41.885 1.00 45.39 172 LEU A N 1
ATOM 1348 C CA . LEU A 1 172 ? 28.232 42.806 42.802 1.00 43.68 172 LEU A CA 1
ATOM 1349 C C . LEU A 1 172 ? 28.466 43.342 44.210 1.00 54.51 172 LEU A C 1
ATOM 1350 O O . LEU A 1 172 ? 29.617 43.543 44.615 1.00 49.60 172 LEU A O 1
ATOM 1355 N N . LEU A 1 173 ? 27.373 43.559 44.956 1.00 50.90 173 LEU A N 1
ATOM 1356 C CA . LEU A 1 173 ? 27.446 44.065 46.326 1.00 54.44 173 LEU A CA 1
ATOM 1357 C C . LEU A 1 173 ? 26.126 43.805 47.049 1.00 59.96 173 LEU A C 1
ATOM 1358 O O . LEU A 1 173 ? 25.053 44.053 46.482 1.00 57.84 173 LEU A O 1
ATOM 1363 N N . THR A 1 174 ? 26.205 43.337 48.301 1.00 51.24 174 THR A N 1
ATOM 1364 C CA . THR A 1 174 ? 25.003 43.096 49.096 1.00 55.62 174 THR A CA 1
ATOM 1365 C C . THR A 1 174 ? 24.409 44.421 49.587 1.00 59.48 174 THR A C 1
ATOM 1366 O O . THR A 1 174 ? 25.130 45.308 50.054 1.00 57.14 174 THR A O 1
ATOM 1370 N N . ALA A 1 175 ? 23.083 44.563 49.470 1.00 56.76 175 ALA A N 1
ATOM 1371 C CA . ALA A 1 175 ? 22.405 45.802 49.847 1.00 57.51 175 ALA A CA 1
ATOM 1372 C C . ALA A 1 175 ? 21.060 45.482 50.507 1.00 60.59 175 ALA A C 1
ATOM 1373 O O . ALA A 1 175 ? 20.646 44.322 50.595 1.00 58.15 175 ALA A O 1
ATOM 1375 N N . ILE A 1 176 ? 20.381 46.527 50.990 1.00 61.51 176 ILE A N 1
ATOM 1376 C CA . ILE A 1 176 ? 19.097 46.420 51.682 1.00 58.87 176 ILE A CA 1
ATOM 1377 C C . ILE A 1 176 ? 18.048 47.168 50.857 1.00 63.69 176 ILE A C 1
ATOM 1378 O O . ILE A 1 176 ? 18.243 48.341 50.515 1.00 65.71 176 ILE A O 1
ATOM 1383 N N . ALA A 1 177 ? 16.956 46.484 50.513 1.00 60.42 177 ALA A N 1
ATOM 1384 C CA . ALA A 1 177 ? 15.834 47.086 49.799 1.00 71.92 177 ALA A CA 1
ATOM 1385 C C . ALA A 1 177 ? 14.675 47.296 50.765 1.00 70.66 177 ALA A C 1
ATOM 1386 O O . ALA A 1 177 ? 14.277 46.355 51.456 1.00 68.81 177 ALA A O 1
ATOM 1388 N N . ARG A 1 178 ? 14.110 48.525 50.797 1.00 75.65 178 ARG A N 1
ATOM 1389 C CA . ARG A 1 178 ? 13.155 48.876 51.851 1.00 81.36 178 ARG A CA 1
ATOM 1390 C C . ARG A 1 178 ? 11.848 49.509 51.380 1.00 87.12 178 ARG A C 1
ATOM 1391 O O . ARG A 1 178 ? 10.844 49.346 52.076 1.00 90.20 178 ARG A O 1
ATOM 1393 N N . SER A 1 179 ? 11.798 50.211 50.244 1.00 92.22 179 SER A N 1
ATOM 1394 C CA . SER A 1 179 ? 10.610 50.985 49.868 1.00 93.33 179 SER A CA 1
ATOM 1395 C C . SER A 1 179 ? 9.433 50.134 49.374 1.00 98.95 179 SER A C 1
ATOM 1396 O O . SER A 1 179 ? 8.734 49.508 50.180 1.00 97.99 179 SER A O 1
ATOM 1399 N N . MET A 1 180 ? 9.186 50.146 48.054 1.00 98.96 180 MET A N 1
ATOM 1400 C CA . MET A 1 180 ? 8.150 49.385 47.344 1.00 95.84 180 MET A CA 1
ATOM 1401 C C . MET A 1 180 ? 6.851 49.123 48.110 1.00 98.46 180 MET A C 1
ATOM 1402 O O . MET A 1 180 ? 6.387 47.979 48.161 1.00 99.67 180 MET A O 1
ATOM 1407 N N . GLU A 1 181 ? 6.243 50.174 48.673 1.00 101.47 181 GLU A N 1
ATOM 1408 C CA . GLU A 1 181 ? 4.938 50.090 49.333 1.00 98.81 181 GLU A CA 1
ATOM 1409 C C . GLU A 1 181 ? 4.994 49.311 50.649 1.00 95.07 181 GLU A C 1
ATOM 1410 O O . GLU A 1 181 ? 4.843 49.901 51.726 1.00 95.08 181 GLU A O 1
ATOM 1416 N N . SER A 1 182 ? 5.199 47.985 50.573 1.00 94.72 182 SER A N 1
ATOM 1417 C CA . SER A 1 182 ? 5.267 47.092 51.732 1.00 91.91 182 SER A CA 1
ATOM 1418 C C . SER A 1 182 ? 6.288 47.589 52.751 1.00 87.42 182 SER A C 1
ATOM 1419 O O . SER A 1 182 ? 7.322 48.152 52.371 1.00 85.72 182 SER A O 1
ATOM 1422 N N . PRO A 1 183 ? 6.037 47.397 54.059 1.00 85.67 183 PRO A N 1
ATOM 1423 C CA . PRO A 1 183 ? 6.928 47.977 55.076 1.00 83.50 183 PRO A CA 1
ATOM 1424 C C . PRO A 1 183 ? 8.081 47.089 55.539 1.00 74.58 183 PRO A C 1
ATOM 1425 O O . PRO A 1 183 ? 8.704 47.392 56.563 1.00 75.38 183 PRO A O 1
ATOM 1429 N N . GLU A 1 184 ? 8.378 46.007 54.823 1.00 68.69 184 GLU A N 1
ATOM 1430 C CA . GLU A 1 184 ? 9.474 45.112 55.169 1.00 66.44 184 GLU A CA 1
ATOM 1431 C C . GLU A 1 184 ? 10.719 45.467 54.358 1.00 68.18 184 GLU A C 1
ATOM 1432 O O . GLU A 1 184 ? 10.653 46.210 53.375 1.00 75.29 184 GLU A O 1
ATOM 1438 N N . PHE A 1 185 ? 11.869 44.942 54.792 1.00 68.23 185 PHE A N 1
ATOM 1439 C CA . PHE A 1 185 ? 13.132 45.139 54.087 1.00 63.48 185 PHE A CA 1
ATOM 1440 C C . PHE A 1 185 ? 13.752 43.795 53.725 1.00 61.85 185 PHE A C 1
ATOM 1441 O O . PHE A 1 185 ? 13.507 42.781 54.386 1.00 63.44 185 PHE A O 1
ATOM 1449 N N . PHE A 1 186 ? 14.555 43.800 52.659 1.00 62.10 186 PHE A N 1
ATOM 1450 C CA . PHE A 1 186 ? 15.150 42.593 52.096 1.00 63.26 186 PHE A CA 1
ATOM 1451 C C . PHE A 1 186 ? 16.641 42.806 51.848 1.00 63.32 186 PHE A C 1
ATOM 1452 O O . PHE A 1 186 ? 17.065 43.892 51.441 1.00 66.20 186 PHE A O 1
ATOM 1460 N N . LEU A 1 187 ? 17.433 41.763 52.083 1.00 61.89 187 LEU A N 1
ATOM 1461 C CA . LEU A 1 187 ? 18.824 41.731 51.643 1.00 55.48 187 LEU A CA 1
ATOM 1462 C C . LEU A 1 187 ? 18.872 41.185 50.217 1.00 60.44 187 LEU A C 1
ATOM 1463 O O . LEU A 1 187 ? 18.217 40.181 49.905 1.00 54.54 187 LEU A O 1
ATOM 1468 N N . TYR A 1 188 ? 19.629 41.859 49.350 1.00 54.05 188 TYR A N 1
ATOM 1469 C CA . TYR A 1 188 ? 19.737 41.455 47.955 1.00 56.95 188 TYR A CA 1
ATOM 1470 C C . TYR A 1 188 ? 21.065 41.944 47.395 1.00 57.46 188 TYR A C 1
ATOM 1471 O O . TYR A 1 188 ? 21.686 42.871 47.922 1.00 57.22 188 TYR A O 1
ATOM 1480 N N . THR A 1 189 ? 21.478 41.321 46.299 1.00 54.08 189 THR A N 1
ATOM 1481 C CA . THR A 1 189 ? 22.748 41.617 45.655 1.00 52.24 189 THR A CA 1
ATOM 1482 C C . THR A 1 189 ? 22.528 42.648 44.556 1.00 49.36 189 THR A C 1
ATOM 1483 O O . THR A 1 189 ? 21.932 42.343 43.523 1.00 54.19 189 THR A O 1
ATOM 1487 N N . SER A 1 190 ? 23.004 43.868 44.786 1.00 50.32 190 SER A N 1
ATOM 1488 C CA . SER A 1 190 ? 22.958 44.930 43.789 1.00 49.62 190 SER A CA 1
ATOM 1489 C C . SER A 1 190 ? 23.998 44.681 42.700 1.00 49.90 190 SER A C 1
ATOM 1490 O O . SER A 1 190 ? 25.068 44.119 42.953 1.00 45.51 190 SER A O 1
ATOM 1493 N N . ARG A 1 191 ? 23.670 45.100 41.476 1.00 51.08 191 ARG A N 1
ATOM 1494 C CA . ARG A 1 191 ? 24.502 44.853 40.298 1.00 50.52 191 ARG A CA 1
ATOM 1495 C C . ARG A 1 191 ? 24.604 46.151 39.510 1.00 52.38 191 ARG A C 1
ATOM 1496 O O . ARG A 1 191 ? 23.745 46.445 38.678 1.00 61.20 191 ARG A O 1
ATOM 1504 N N . VAL A 1 192 ? 25.648 46.912 39.771 1.00 55.84 192 VAL A N 1
ATOM 1505 C CA . VAL A 1 192 ? 25.953 48.133 39.037 1.00 56.98 192 VAL A CA 1
ATOM 1506 C C . VAL A 1 192 ? 26.792 47.770 37.819 1.00 57.53 192 VAL A C 1
ATOM 1507 O O . VAL A 1 192 ? 27.685 46.922 37.898 1.00 58.11 192 VAL A O 1
ATOM 1511 N N . LYS A 1 193 ? 26.515 48.410 36.688 1.00 61.28 193 LYS A N 1
ATOM 1512 C CA . LYS A 1 193 ? 27.289 48.148 35.483 1.00 59.41 193 LYS A CA 1
ATOM 1513 C C . LYS A 1 193 ? 28.710 48.666 35.651 1.00 65.77 193 LYS A C 1
ATOM 1514 O O . LYS A 1 193 ? 28.937 49.730 36.229 1.00 69.60 193 LYS A O 1
ATOM 1520 N N . ALA A 1 194 ? 29.673 47.904 35.142 1.00 68.32 194 ALA A N 1
ATOM 1521 C CA . ALA A 1 194 ? 31.085 48.251 35.252 1.00 74.18 194 ALA A CA 1
ATOM 1522 C C . ALA A 1 194 ? 31.497 49.085 34.039 1.00 79.45 194 ALA A C 1
ATOM 1523 O O . ALA A 1 194 ? 31.570 48.572 32.919 1.00 77.53 194 ALA A O 1
ATOM 1525 N N . GLU A 1 195 ? 31.740 50.377 34.265 1.00 85.28 195 GLU A N 1
ATOM 1526 C CA . GLU A 1 195 ? 32.302 51.297 33.278 1.00 85.15 195 GLU A CA 1
ATOM 1527 C C . GLU A 1 195 ? 33.518 51.938 33.938 1.00 94.29 195 GLU A C 1
ATOM 1528 O O . GLU A 1 195 ? 33.373 52.759 34.852 1.00 94.32 195 GLU A O 1
ATOM 1534 N N . ASP A 1 196 ? 34.708 51.574 33.465 1.00 97.08 196 ASP A N 1
ATOM 1535 C CA . ASP A 1 196 ? 35.915 51.672 34.274 1.00 98.07 196 ASP A CA 1
ATOM 1536 C C . ASP A 1 196 ? 36.296 53.126 34.564 1.00 97.65 196 ASP A C 1
ATOM 1537 O O . ASP A 1 196 ? 35.773 54.080 33.979 1.00 97.74 196 ASP A O 1
ATOM 1542 N N . LEU A 1 197 ? 37.370 53.193 35.366 1.00 97.52 197 LEU A N 1
ATOM 1543 C CA . LEU A 1 197 ? 38.088 54.393 35.803 1.00 95.60 197 LEU A CA 1
ATOM 1544 C C . LEU A 1 197 ? 39.071 54.053 36.915 1.00 96.20 197 LEU A C 1
ATOM 1545 O O . LEU A 1 197 ? 39.075 52.938 37.418 1.00 95.13 197 LEU A O 1
ATOM 1550 N N . GLU A 1 198 ? 39.903 55.020 37.288 1.00 98.56 198 GLU A N 1
ATOM 1551 C CA . GLU A 1 198 ? 40.892 54.814 38.340 1.00 96.65 198 GLU A CA 1
ATOM 1552 C C . GLU A 1 198 ? 40.672 55.769 39.508 1.00 95.19 198 GLU A C 1
ATOM 1553 O O . GLU A 1 198 ? 41.553 55.950 40.349 1.00 98.20 198 GLU A O 1
ATOM 1559 N N . GLU A 1 199 ? 39.492 56.377 39.556 1.00 94.78 199 GLU A N 1
ATOM 1560 C CA . GLU A 1 199 ? 39.156 57.313 40.622 1.00 87.00 199 GLU A CA 1
ATOM 1561 C C . GLU A 1 199 ? 38.682 56.575 41.870 1.00 85.17 199 GLU A C 1
ATOM 1562 O O . GLU A 1 199 ? 39.280 55.580 42.280 1.00 86.25 199 GLU A O 1
ATOM 1564 N N . ALA A 1 200 ? 37.604 57.070 42.468 1.00 79.38 200 ALA A N 1
ATOM 1565 C CA . ALA A 1 200 ? 37.045 56.461 43.669 1.00 71.19 200 ALA A CA 1
ATOM 1566 C C . ALA A 1 200 ? 38.161 56.272 44.685 1.00 69.26 200 ALA A C 1
ATOM 1567 O O . ALA A 1 200 ? 38.312 55.201 45.274 1.00 67.08 200 ALA A O 1
ATOM 1569 N N . GLU A 1 201 ? 38.946 57.326 44.876 1.00 66.26 201 GLU A N 1
ATOM 1570 C CA . GLU A 1 201 ? 40.065 57.298 45.786 1.00 67.83 201 GLU A CA 1
ATOM 1571 C C . GLU A 1 201 ? 39.796 56.465 46.980 1.00 63.87 201 GLU A C 1
ATOM 1572 O O . GLU A 1 201 ? 40.647 55.744 47.432 1.00 68.28 201 GLU A O 1
ATOM 1578 N N . SER A 1 202 ? 38.578 56.545 47.470 1.00 64.73 202 SER A N 1
ATOM 1579 C CA . SER A 1 202 ? 38.190 55.802 48.650 1.00 64.32 202 SER A CA 1
ATOM 1580 C C . SER A 1 202 ? 37.937 54.307 48.464 1.00 64.24 202 SER A C 1
ATOM 1581 O O . SER A 1 202 ? 37.622 53.617 49.407 1.00 62.69 202 SER A O 1
ATOM 1584 N N . LEU A 1 203 ? 38.094 53.827 47.242 1.00 59.12 203 LEU A N 1
ATOM 1585 C CA . LEU A 1 203 ? 37.912 52.450 46.830 1.00 56.55 203 LEU A CA 1
ATOM 1586 C C . LEU A 1 203 ? 39.019 52.066 45.867 1.00 53.52 203 LEU A C 1
ATOM 1587 O O . LEU A 1 203 ? 38.974 51.011 45.305 1.00 50.51 203 LEU A O 1
ATOM 1592 N N . ARG A 1 204 ? 40.003 52.938 45.680 1.00 59.56 204 ARG A N 1
ATOM 1593 C CA . ARG A 1 204 ? 41.071 52.718 44.700 1.00 57.60 204 ARG A CA 1
ATOM 1594 C C . ARG A 1 204 ? 41.635 51.291 44.734 1.00 56.88 204 ARG A C 1
ATOM 1595 O O . ARG A 1 204 ? 41.621 50.581 43.718 1.00 54.22 204 ARG A O 1
ATOM 1603 N N . TYR A 1 205 ? 42.175 50.863 45.879 1.00 49.71 205 TYR A N 1
ATOM 1604 C CA . TYR A 1 205 ? 42.819 49.555 45.991 1.00 49.85 205 TYR A CA 1
ATOM 1605 C C . TYR A 1 205 ? 41.932 48.501 46.644 1.00 44.23 205 TYR A C 1
ATOM 1606 O O . TYR A 1 205 ? 42.437 47.443 47.046 1.00 36.29 205 TYR A O 1
ATOM 1615 N N . CYS A 1 206 ? 40.713 48.744 46.749 1.00 37.51 206 CYS A N 1
ATOM 1616 C CA . CYS A 1 206 ? 39.738 47.879 47.399 1.00 40.83 206 CYS A CA 1
ATOM 1617 C C . CYS A 1 206 ? 39.243 46.794 46.436 1.00 38.35 206 CYS A C 1
ATOM 1618 O O . CYS A 1 206 ? 38.936 47.080 45.279 1.00 35.53 206 CYS A O 1
ATOM 1621 N N . PRO A 1 207 ? 39.200 45.545 46.881 1.00 35.82 207 PRO A N 1
ATOM 1622 C CA . PRO A 1 207 ? 38.739 44.475 45.999 1.00 34.73 207 PRO A CA 1
ATOM 1623 C C . PRO A 1 207 ? 37.282 44.675 45.635 1.00 34.11 207 PRO A C 1
ATOM 1624 O O . PRO A 1 207 ? 36.511 45.247 46.404 1.00 35.38 207 PRO A O 1
ATOM 1628 N N . MET A 1 208 ? 36.914 44.200 44.440 1.00 33.30 208 MET A N 1
ATOM 1629 C CA . MET A 1 208 ? 35.517 44.140 44.012 1.00 38.51 208 MET A CA 1
ATOM 1630 C C . MET A 1 208 ? 35.252 42.809 43.314 1.00 35.58 208 MET A C 1
ATOM 1631 O O . MET A 1 208 ? 36.166 42.151 42.807 1.00 32.02 208 MET A O 1
ATOM 1636 N N . VAL A 1 209 ? 33.979 42.425 43.303 1.00 33.12 209 VAL A N 1
ATOM 1637 C CA . VAL A 1 209 ? 33.500 41.206 42.666 1.00 36.10 209 VAL A CA 1
ATOM 1638 C C . VAL A 1 209 ? 32.833 41.602 41.356 1.00 35.31 209 VAL A C 1
ATOM 1639 O O . VAL A 1 209 ? 31.869 42.382 41.354 1.00 38.66 209 VAL A O 1
ATOM 1643 N N . PHE A 1 210 ? 33.347 41.068 40.244 1.00 31.77 210 PHE A N 1
ATOM 1644 C CA . PHE A 1 210 ? 32.825 41.313 38.907 1.00 26.07 210 PHE A CA 1
ATOM 1645 C C . PHE A 1 210 ? 32.315 40.013 38.329 1.00 32.33 210 PHE A C 1
ATOM 1646 O O . PHE A 1 210 ? 32.956 38.965 38.468 1.00 32.71 210 PHE A O 1
ATOM 1654 N N . GLN A 1 211 ? 31.202 40.107 37.600 1.00 36.75 211 GLN A N 1
ATOM 1655 C CA . GLN A 1 211 ? 30.512 38.932 37.090 1.00 33.19 211 GLN A CA 1
ATOM 1656 C C . GLN A 1 211 ? 29.919 39.195 35.706 1.00 41.55 211 GLN A C 1
ATOM 1657 O O . GLN A 1 211 ? 29.317 40.247 35.472 1.00 41.86 211 GLN A O 1
ATOM 1663 N N . ALA A 1 212 ? 30.073 38.229 34.799 1.00 36.94 212 ALA A N 1
ATOM 1664 C CA . ALA A 1 212 ? 29.479 38.336 33.468 1.00 41.39 212 ALA A CA 1
ATOM 1665 C C . ALA A 1 212 ? 27.955 38.322 33.537 1.00 44.01 212 ALA A C 1
ATOM 1666 O O . ALA A 1 212 ? 27.351 37.429 34.135 1.00 41.13 212 ALA A O 1
ATOM 1668 N N . GLU A 1 213 ? 27.328 39.312 32.915 1.00 45.69 213 GLU A N 1
ATOM 1669 C CA . GLU A 1 213 ? 25.876 39.320 32.823 1.00 50.79 213 GLU A CA 1
ATOM 1670 C C . GLU A 1 213 ? 25.449 38.147 31.953 1.00 47.71 213 GLU A C 1
ATOM 1671 O O . GLU A 1 213 ? 26.028 37.909 30.892 1.00 51.54 213 GLU A O 1
ATOM 1677 N N . ILE A 1 214 ? 24.471 37.388 32.422 1.00 45.85 214 ILE A N 1
ATOM 1678 C CA . ILE A 1 214 ? 24.010 36.197 31.718 1.00 44.14 214 ILE A CA 1
ATOM 1679 C C . ILE A 1 214 ? 22.576 36.438 31.257 1.00 44.06 214 ILE A C 1
ATOM 1680 O O . ILE A 1 214 ? 21.779 37.017 32.009 1.00 39.79 214 ILE A O 1
ATOM 1685 N N . PRO A 1 215 ? 22.200 36.046 30.036 1.00 38.92 215 PRO A N 1
ATOM 1686 C CA . PRO A 1 215 ? 20.797 36.209 29.630 1.00 38.89 215 PRO A CA 1
ATOM 1687 C C . PRO A 1 215 ? 19.881 35.215 30.343 1.00 36.87 215 PRO A C 1
ATOM 1688 O O . PRO A 1 215 ? 20.243 34.057 30.582 1.00 34.87 215 PRO A O 1
ATOM 1692 N N . LYS A 1 216 ? 18.688 35.693 30.705 1.00 37.32 216 LYS A N 1
ATOM 1693 C CA . LYS A 1 216 ? 17.701 34.911 31.434 1.00 38.32 216 LYS A CA 1
ATOM 1694 C C . LYS A 1 216 ? 16.329 34.956 30.764 1.00 42.44 216 LYS A C 1
ATOM 1695 O O . LYS A 1 216 ? 15.859 36.018 30.344 1.00 41.36 216 LYS A O 1
ATOM 1701 N N . GLN A 1 217 ? 15.663 33.806 30.713 1.00 38.10 217 GLN A N 1
ATOM 1702 C CA . GLN A 1 217 ? 14.212 33.813 30.586 1.00 38.05 217 GLN A CA 1
ATOM 1703 C C . GLN A 1 217 ? 13.488 33.698 31.928 1.00 39.16 217 GLN A C 1
ATOM 1704 O O . GLN A 1 217 ? 12.342 34.132 32.025 1.00 42.39 217 GLN A O 1
ATOM 1710 N N . LEU A 1 218 ? 14.133 33.153 32.966 1.00 36.15 218 LEU A N 1
ATOM 1711 C CA . LEU A 1 218 ? 13.557 33.036 34.302 1.00 37.35 218 LEU A CA 1
ATOM 1712 C C . LEU A 1 218 ? 14.599 33.364 35.372 1.00 35.29 218 LEU A C 1
ATOM 1713 O O . LEU A 1 218 ? 15.770 33.007 35.231 1.00 32.97 218 LEU A O 1
ATOM 1718 N N . GLU A 1 219 ? 14.161 34.030 36.439 1.00 33.67 219 GLU A N 1
ATOM 1719 C CA . GLU A 1 219 ? 14.837 34.012 37.731 1.00 43.66 219 GLU A CA 1
ATOM 1720 C C . GLU A 1 219 ? 14.161 32.972 38.616 1.00 43.21 219 GLU A C 1
ATOM 1721 O O . GLU A 1 219 ? 12.925 32.884 38.647 1.00 38.21 219 GLU A O 1
ATOM 1727 N N . LEU A 1 220 ? 14.965 32.189 39.330 1.00 33.35 220 LEU A N 1
ATOM 1728 C CA . LEU A 1 220 ? 14.459 31.185 40.255 1.00 35.33 220 LEU A CA 1
ATOM 1729 C C . LEU A 1 220 ? 14.863 31.508 41.693 1.00 37.12 220 LEU A C 1
ATOM 1730 O O . LEU A 1 220 ? 15.970 31.985 41.953 1.00 30.07 220 LEU A O 1
ATOM 1735 N N . ARG A 1 221 ? 13.954 31.226 42.615 1.00 40.13 221 ARG A N 1
ATOM 1736 C CA . ARG A 1 221 ? 14.204 31.262 44.048 1.00 34.27 221 ARG A CA 1
ATOM 1737 C C . ARG A 1 221 ? 13.914 29.853 44.543 1.00 33.23 221 ARG A C 1
ATOM 1738 O O . ARG A 1 221 ? 12.764 29.405 44.512 1.00 34.37 221 ARG A O 1
ATOM 1746 N N . VAL A 1 222 ? 14.951 29.135 44.938 1.00 27.56 222 VAL A N 1
ATOM 1747 C CA . VAL A 1 222 ? 14.829 27.756 45.396 1.00 26.78 222 VAL A CA 1
ATOM 1748 C C . VAL A 1 222 ? 15.066 27.766 46.914 1.00 32.88 222 VAL A C 1
ATOM 1749 O O . VAL A 1 222 ? 16.177 28.066 47.372 1.00 29.86 222 VAL A O 1
ATOM 1753 N N . VAL A 1 223 ? 14.015 27.493 47.698 1.00 31.04 223 VAL A N 1
ATOM 1754 C CA . VAL A 1 223 ? 14.085 27.404 49.162 1.00 28.82 223 VAL A CA 1
ATOM 1755 C C . VAL A 1 223 ? 14.033 25.933 49.537 1.00 32.14 223 VAL A C 1
ATOM 1756 O O . VAL A 1 223 ? 13.113 25.222 49.125 1.00 33.03 223 VAL A O 1
ATOM 1760 N N . VAL A 1 224 ? 15.033 25.469 50.289 1.00 34.47 224 VAL A N 1
ATOM 1761 C CA . VAL A 1 224 ? 15.125 24.087 50.752 1.00 32.11 224 VAL A CA 1
ATOM 1762 C C . VAL A 1 224 ? 15.095 24.086 52.274 1.00 34.19 224 VAL A C 1
ATOM 1763 O O . VAL A 1 224 ? 15.857 24.820 52.914 1.00 35.32 224 VAL A O 1
ATOM 1767 N N . VAL A 1 225 ? 14.222 23.267 52.855 1.00 39.14 225 VAL A N 1
ATOM 1768 C CA . VAL A 1 225 ? 14.076 23.160 54.297 1.00 31.13 225 VAL A CA 1
ATOM 1769 C C . VAL A 1 225 ? 14.114 21.681 54.637 1.00 36.00 225 VAL A C 1
ATOM 1770 O O . VAL A 1 225 ? 13.133 20.966 54.418 1.00 43.42 225 VAL A O 1
ATOM 1774 N N . ASN A 1 226 ? 15.240 21.210 55.161 1.00 35.64 226 ASN A N 1
ATOM 1775 C CA . ASN A 1 226 ? 15.322 19.850 55.672 1.00 41.23 226 ASN A CA 1
ATOM 1776 C C . ASN A 1 226 ? 14.899 18.852 54.592 1.00 46.12 226 ASN A C 1
ATOM 1777 O O . ASN A 1 226 ? 14.071 17.976 54.809 1.00 49.90 226 ASN A O 1
ATOM 1782 N N . GLY A 1 227 ? 15.439 19.032 53.390 1.00 47.85 227 GLY A N 1
ATOM 1783 C CA . GLY A 1 227 ? 15.174 18.132 52.290 1.00 42.94 227 GLY A CA 1
ATOM 1784 C C . GLY A 1 227 ? 13.853 18.344 51.573 1.00 44.70 227 GLY A C 1
ATOM 1785 O O . GLY A 1 227 ? 13.543 17.590 50.642 1.00 48.99 227 GLY A O 1
ATOM 1786 N N . GLN A 1 228 ? 13.061 19.324 51.978 1.00 42.33 228 GLN A N 1
ATOM 1787 C CA . GLN A 1 228 ? 11.898 19.734 51.216 1.00 43.37 228 GLN A CA 1
ATOM 1788 C C . GLN A 1 228 ? 12.294 20.932 50.367 1.00 44.44 228 GLN A C 1
ATOM 1789 O O . GLN A 1 228 ? 13.047 21.796 50.824 1.00 40.22 228 GLN A O 1
ATOM 1795 N N . THR A 1 229 ? 11.803 20.964 49.121 1.00 40.16 229 THR A N 1
ATOM 1796 C CA . THR A 1 229 ? 12.176 21.977 48.144 1.00 36.21 229 THR A CA 1
ATOM 1797 C C . THR A 1 229 ? 10.946 22.769 47.734 1.00 33.16 229 THR A C 1
ATOM 1798 O O . THR A 1 229 ? 9.873 22.202 47.572 1.00 35.19 229 THR A O 1
ATOM 1802 N N . PHE A 1 230 ? 11.106 24.082 47.590 1.00 31.41 230 PHE A N 1
ATOM 1803 C CA . PHE A 1 230 ? 10.018 24.989 47.244 1.00 29.79 230 PHE A CA 1
ATOM 1804 C C . PHE A 1 230 ? 10.534 25.991 46.224 1.00 34.89 230 PHE A C 1
ATOM 1805 O O . PHE A 1 230 ? 11.481 26.726 46.508 1.00 30.83 230 PHE A O 1
ATOM 1813 N N . VAL A 1 231 ? 9.907 26.042 45.049 1.00 35.81 231 VAL A N 1
ATOM 1814 C CA . VAL A 1 231 ? 10.477 26.718 43.892 1.00 28.00 231 VAL A CA 1
ATOM 1815 C C . VAL A 1 231 ? 9.513 27.787 43.400 1.00 37.06 231 VAL A C 1
ATOM 1816 O O . VAL A 1 231 ? 8.337 27.503 43.151 1.00 40.10 231 VAL A O 1
ATOM 1820 N N . GLY A 1 232 ? 10.003 29.015 43.283 1.00 32.91 232 GLY A N 1
ATOM 1821 C CA . GLY A 1 232 ? 9.275 30.058 42.589 1.00 33.58 232 GLY A CA 1
ATOM 1822 C C . GLY A 1 232 ? 10.070 30.525 41.381 1.00 39.19 232 GLY A C 1
ATOM 1823 O O . GLY A 1 232 ? 11.299 30.493 41.374 1.00 39.56 232 GLY A O 1
ATOM 1824 N N . ALA A 1 233 ? 9.340 30.966 40.358 1.00 43.62 233 ALA A N 1
ATOM 1825 C CA . ALA A 1 233 ? 9.934 31.493 39.139 1.00 39.44 233 ALA A CA 1
ATOM 1826 C C . ALA A 1 233 ? 9.324 32.841 38.808 1.00 39.50 233 ALA A C 1
ATOM 1827 O O . ALA A 1 233 ? 8.165 33.115 39.125 1.00 47.80 233 ALA A O 1
ATOM 1829 N N . LEU A 1 234 ? 10.132 33.690 38.193 1.00 39.57 234 LEU A N 1
ATOM 1830 C CA . LEU A 1 234 ? 9.687 34.960 37.633 1.00 48.42 234 LEU A CA 1
ATOM 1831 C C . LEU A 1 234 ? 10.062 35.013 36.159 1.00 46.27 234 LEU A C 1
ATOM 1832 O O . LEU A 1 234 ? 11.205 34.715 35.794 1.00 44.30 234 LEU A O 1
ATOM 1837 N N . GLU A 1 235 ? 9.117 35.404 35.319 1.00 49.33 235 GLU A N 1
ATOM 1838 C CA . GLU A 1 235 ? 9.440 35.659 33.925 1.00 53.83 235 GLU A CA 1
ATOM 1839 C C . GLU A 1 235 ? 10.154 36.993 33.799 1.00 53.00 235 GLU A C 1
ATOM 1840 O O . GLU A 1 235 ? 9.693 38.005 34.335 1.00 57.10 235 GLU A O 1
ATOM 1846 N N . SER A 1 236 ? 11.266 37.005 33.073 1.00 55.10 236 SER A N 1
ATOM 1847 C CA . SER A 1 236 ? 12.157 38.160 33.037 1.00 67.14 236 SER A CA 1
ATOM 1848 C C . SER A 1 236 ? 12.032 38.869 31.695 1.00 77.71 236 SER A C 1
ATOM 1849 O O . SER A 1 236 ? 12.334 38.277 30.653 1.00 79.75 236 SER A O 1
ATOM 1852 N N . SER A 1 237 ? 11.609 40.138 31.731 1.00 83.37 237 SER A N 1
ATOM 1853 C CA . SER A 1 237 ? 11.545 40.991 30.545 1.00 90.35 237 SER A CA 1
ATOM 1854 C C . SER A 1 237 ? 11.154 42.418 30.919 1.00 97.17 237 SER A C 1
ATOM 1855 O O . SER A 1 237 ? 9.964 42.727 31.038 1.00 100.12 237 SER A O 1
ATOM 1858 N N . GLN A 1 238 ? 12.133 43.297 31.104 1.00 98.52 238 GLN A N 1
ATOM 1859 C CA . GLN A 1 238 ? 11.825 44.676 31.470 1.00 105.03 238 GLN A CA 1
ATOM 1860 C C . GLN A 1 238 ? 11.482 45.508 30.238 1.00 106.67 238 GLN A C 1
ATOM 1861 O O . GLN A 1 238 ? 10.899 46.586 3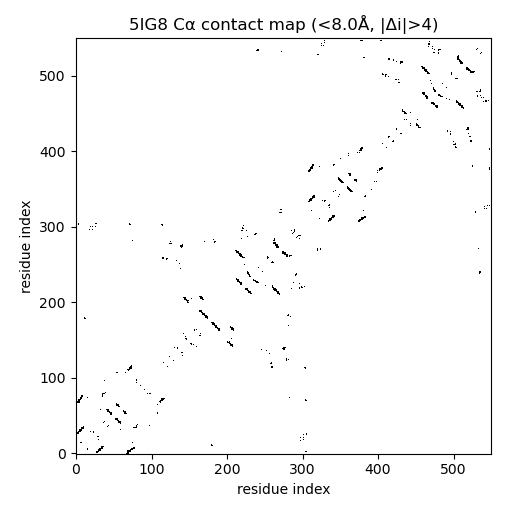0.350 1.00 104.10 238 GLN A O 1
ATOM 1867 N N . GLY A 1 254 ? 6.410 41.776 38.811 1.00 73.61 254 GLY A N 1
ATOM 1868 C CA . GLY A 1 254 ? 6.287 40.358 38.532 1.00 68.16 254 GLY A CA 1
ATOM 1869 C C . GLY A 1 254 ? 5.655 39.555 39.658 1.00 74.77 254 GLY A C 1
ATOM 1870 O O . GLY A 1 254 ? 5.708 39.940 40.835 1.00 75.44 254 GLY A O 1
ATOM 1871 N N . ALA A 1 255 ? 5.053 38.425 39.291 1.00 68.10 255 ALA A N 1
ATOM 1872 C CA . ALA A 1 255 ? 4.385 37.538 40.234 1.00 65.05 255 ALA A CA 1
ATOM 1873 C C . ALA A 1 255 ? 5.030 36.163 40.169 1.00 55.57 255 ALA A C 1
ATOM 1874 O O . ALA A 1 255 ? 5.115 35.562 39.093 1.00 53.63 255 ALA A O 1
ATOM 1876 N N . TRP A 1 256 ? 5.487 35.672 41.317 1.00 55.26 256 TRP A N 1
ATOM 1877 C CA . TRP A 1 256 ? 6.082 34.348 41.371 1.00 51.44 256 TRP A CA 1
ATOM 1878 C C . TRP A 1 256 ? 5.100 33.302 40.850 1.00 51.57 256 TRP A C 1
ATOM 1879 O O . TRP A 1 256 ? 3.889 33.395 41.061 1.00 50.71 256 TRP A O 1
ATOM 1890 N N . GLN A 1 257 ? 5.628 32.320 40.132 1.00 41.16 257 GLN A N 1
ATOM 1891 C CA . GLN A 1 257 ? 4.836 31.226 39.599 1.00 41.02 257 GLN A CA 1
ATOM 1892 C C . GLN A 1 257 ? 5.542 29.913 39.876 1.00 40.48 257 GLN A C 1
ATOM 1893 O O . GLN A 1 257 ? 6.756 29.870 40.088 1.00 42.11 257 GLN A O 1
ATOM 1899 N N . HIS A 1 258 ? 4.767 28.843 39.845 1.00 33.11 258 HIS A N 1
ATOM 1900 C CA . HIS A 1 258 ? 5.294 27.524 40.101 1.00 32.86 258 HIS A CA 1
ATOM 1901 C C . HIS A 1 258 ? 6.321 27.145 39.055 1.00 38.90 258 HIS A C 1
ATOM 1902 O O . HIS A 1 258 ? 6.366 27.702 37.961 1.00 41.25 258 HIS A O 1
ATOM 1909 N N . HIS A 1 259 ? 7.163 26.183 39.410 1.00 38.05 259 HIS A N 1
ATOM 1910 C CA . HIS A 1 259 ? 8.186 25.690 38.504 1.00 38.46 259 HIS A CA 1
ATOM 1911 C C . HIS A 1 259 ? 8.714 24.376 39.060 1.00 33.42 259 HIS A C 1
ATOM 1912 O O . HIS A 1 259 ? 8.878 24.232 40.271 1.00 38.32 259 HIS A O 1
ATOM 1919 N N . THR A 1 260 ? 8.965 23.419 38.189 1.00 33.14 260 THR A N 1
ATOM 1920 C CA . THR A 1 260 ? 9.534 22.141 38.595 1.00 34.91 260 THR A CA 1
ATOM 1921 C C . THR A 1 260 ? 11.008 22.093 38.200 1.00 38.18 260 THR A C 1
ATOM 1922 O O . THR A 1 260 ? 11.345 22.300 37.032 1.00 37.85 260 THR A O 1
ATOM 1926 N N . LEU A 1 261 ? 11.928 21.772 39.216 1.00 38.03 261 LEU A N 1
ATOM 1927 C CA . LEU A 1 261 ? 13.332 21.628 38.850 1.00 36.52 261 LEU A CA 1
ATOM 1928 C C . LEU A 1 261 ? 13.641 20.189 38.454 1.00 38.46 261 LEU A C 1
ATOM 1929 O O . LEU A 1 261 ? 13.027 19.255 38.974 1.00 40.18 261 LEU A O 1
ATOM 1934 N N . PRO A 1 262 ? 14.580 19.954 37.540 1.00 36.74 262 PRO A N 1
ATOM 1935 C CA . PRO A 1 262 ? 15.036 18.580 37.309 1.00 34.33 262 PRO A CA 1
ATOM 1936 C C . PRO A 1 262 ? 15.694 17.987 38.549 1.00 42.04 262 PRO A C 1
ATOM 1937 O O . PRO A 1 262 ? 16.303 18.688 39.364 1.00 37.27 262 PRO A O 1
ATOM 1941 N N . ASP A 1 263 ? 15.589 16.663 38.661 1.00 39.10 263 ASP A N 1
ATOM 1942 C CA . ASP A 1 263 ? 16.111 15.976 39.829 1.00 44.49 263 ASP A CA 1
ATOM 1943 C C . ASP A 1 263 ? 17.631 16.045 39.898 1.00 43.91 263 ASP A C 1
ATOM 1944 O O . ASP A 1 263 ? 18.197 16.079 40.992 1.00 37.74 263 ASP A O 1
ATOM 1949 N N . SER A 1 264 ? 18.302 16.058 38.750 1.00 40.02 264 SER A N 1
ATOM 1950 C CA . SER A 1 264 ? 19.756 16.182 38.731 1.00 43.07 264 SER A CA 1
ATOM 1951 C C . SER A 1 264 ? 20.209 17.475 39.390 1.00 37.07 264 SER A C 1
ATOM 1952 O O . SER A 1 264 ? 21.278 17.525 40.005 1.00 40.87 264 SER A O 1
ATOM 1955 N N . LEU A 1 265 ? 19.423 18.538 39.238 1.00 35.23 265 LEU A N 1
ATOM 1956 C CA . LEU A 1 265 ? 19.758 19.805 39.868 1.00 38.53 265 LEU A CA 1
ATOM 1957 C C . LEU A 1 265 ? 19.466 19.757 41.365 1.00 39.47 265 LEU A C 1
ATOM 1958 O O . LEU A 1 265 ? 20.259 20.256 42.171 1.00 36.19 265 LEU A O 1
ATOM 1963 N N . LEU A 1 266 ? 18.343 19.133 41.747 1.00 35.97 266 LEU A N 1
ATOM 1964 C CA . LEU A 1 266 ? 18.012 18.942 43.155 1.00 38.09 266 LEU A CA 1
ATOM 1965 C C . LEU A 1 266 ? 19.093 18.143 43.878 1.00 34.96 266 LEU A C 1
ATOM 1966 O O . LEU A 1 266 ? 19.467 18.491 45.000 1.00 41.56 266 LEU A O 1
ATOM 1971 N N . GLN A 1 267 ? 19.605 17.069 43.267 1.00 32.50 267 GLN A N 1
ATOM 1972 C CA . GLN A 1 267 ? 20.676 16.309 43.908 1.00 37.09 267 GLN A CA 1
ATOM 1973 C C . GLN A 1 267 ? 21.918 17.177 44.115 1.00 38.01 267 GLN A C 1
ATOM 1974 O O . GLN A 1 267 ? 22.559 17.111 45.169 1.00 39.89 267 GLN A O 1
ATOM 1980 N N . GLN A 1 268 ? 22.271 18.003 43.123 1.00 33.56 268 GLN A N 1
ATOM 1981 C CA . GLN A 1 268 ? 23.417 18.883 43.286 1.00 33.26 268 GLN A CA 1
ATOM 1982 C C . GLN A 1 268 ? 23.185 19.892 44.404 1.00 35.46 268 GLN A C 1
ATOM 1983 O O . GLN A 1 268 ? 24.106 20.185 45.178 1.00 34.02 268 GLN A O 1
ATOM 1989 N N . LEU A 1 269 ? 21.964 20.438 44.498 1.00 33.57 269 LEU A N 1
ATOM 1990 C CA . LEU A 1 269 ? 21.650 21.376 45.571 1.00 38.12 269 LEU A CA 1
ATOM 1991 C C . LEU A 1 269 ? 21.851 20.750 46.934 1.00 35.81 269 LEU A C 1
ATOM 1992 O O . LEU A 1 269 ? 22.360 21.409 47.846 1.00 35.16 269 LEU A O 1
ATOM 1997 N N . GLN A 1 270 ? 21.436 19.490 47.104 1.00 34.95 270 GLN A N 1
ATOM 1998 C CA . GLN A 1 270 ? 21.570 18.866 48.419 1.00 43.06 270 GLN A CA 1
ATOM 1999 C C . GLN A 1 270 ? 23.043 18.681 48.785 1.00 35.48 270 GLN A C 1
ATOM 2000 O O . GLN A 1 270 ? 23.424 18.842 49.944 1.00 40.38 270 GLN A O 1
ATOM 2006 N N . ILE A 1 271 ? 23.882 18.352 47.806 1.00 36.32 271 ILE A N 1
ATOM 2007 C CA . ILE A 1 271 ? 25.312 18.200 48.046 1.00 32.61 271 ILE A CA 1
ATOM 2008 C C . ILE A 1 271 ? 25.949 19.552 48.322 1.00 33.95 271 ILE A C 1
ATOM 2009 O O . ILE A 1 271 ? 26.878 19.664 49.136 1.00 37.04 271 ILE A O 1
ATOM 2014 N N . PHE A 1 272 ? 25.460 20.598 47.653 1.00 28.58 272 PHE A N 1
ATOM 2015 C CA . PHE A 1 272 ? 25.905 21.951 47.961 1.00 31.24 272 PHE A CA 1
ATOM 2016 C C . PHE A 1 272 ? 25.541 22.321 49.394 1.00 32.91 272 PHE A C 1
ATOM 2017 O O . PHE A 1 272 ? 26.394 22.793 50.160 1.00 34.85 272 PHE A O 1
ATOM 2025 N N . MET A 1 273 ? 24.294 22.032 49.781 1.00 28.54 273 MET A N 1
ATOM 2026 C CA . MET A 1 273 ? 23.760 22.368 51.092 1.00 35.67 273 MET A CA 1
ATOM 2027 C C . MET A 1 273 ? 24.417 21.575 52.214 1.00 31.03 273 MET A C 1
ATOM 2028 O O . MET A 1 273 ? 24.621 22.106 53.307 1.00 30.50 273 MET A O 1
ATOM 2033 N N . ALA A 1 274 ? 24.664 20.289 51.995 1.00 28.51 274 ALA A N 1
ATOM 2034 C CA . ALA A 1 274 ? 25.349 19.507 53.010 1.00 30.78 274 ALA A CA 1
ATOM 2035 C C . ALA A 1 274 ? 26.814 19.898 53.090 1.00 34.82 274 ALA A C 1
ATOM 2036 O O . ALA A 1 274 ? 27.462 19.657 54.111 1.00 36.22 274 ALA A O 1
ATOM 2038 N N . ASN A 1 275 ? 27.365 20.512 52.043 1.00 34.22 275 ASN A N 1
ATOM 2039 C CA . ASN A 1 275 ? 28.734 20.979 52.221 1.00 35.96 275 ASN A CA 1
ATOM 2040 C C . ASN A 1 275 ? 28.811 22.365 52.836 1.00 32.74 275 ASN A C 1
ATOM 2041 O O . ASN A 1 275 ? 29.899 22.790 53.215 1.00 37.08 275 ASN A O 1
ATOM 2046 N N . LEU A 1 276 ? 27.690 23.055 52.982 1.00 32.42 276 LEU A N 1
ATOM 2047 C CA . LEU A 1 276 ? 27.639 24.269 53.776 1.00 33.81 276 LEU A CA 1
ATOM 2048 C C . LEU A 1 276 ? 27.155 24.009 55.199 1.00 34.14 276 LEU A C 1
ATOM 2049 O O . LEU A 1 276 ? 27.044 24.948 55.977 1.00 35.59 276 LEU A O 1
ATOM 2054 N N . GLY A 1 277 ? 26.865 22.762 55.552 1.00 36.25 277 GLY A N 1
ATOM 2055 C CA . GLY A 1 277 ? 26.309 22.448 56.854 1.00 34.37 277 GLY A CA 1
ATOM 2056 C C . GLY A 1 277 ? 24.954 23.071 57.137 1.00 39.51 277 GLY A C 1
ATOM 2057 O O . GLY A 1 277 ? 24.647 23.359 58.297 1.00 37.52 277 GLY A O 1
ATOM 2058 N N . LEU A 1 278 ? 24.129 23.279 56.116 1.00 32.01 278 LEU A N 1
ATOM 2059 C CA . LEU A 1 278 ? 22.890 24.028 56.264 1.00 36.56 278 LEU A CA 1
ATOM 2060 C C . LEU A 1 278 ? 21.681 23.117 56.087 1.00 36.29 278 LEU A C 1
ATOM 2061 O O . LEU A 1 278 ? 21.668 22.265 55.203 1.00 35.97 278 LEU A O 1
ATOM 2066 N N . ASN A 1 279 ? 20.665 23.287 56.936 1.00 36.95 279 ASN A N 1
ATOM 2067 C CA . ASN A 1 279 ? 19.385 22.642 56.690 1.00 33.89 279 ASN A CA 1
ATOM 2068 C C . ASN A 1 279 ? 18.358 23.587 56.096 1.00 34.06 279 ASN A C 1
ATOM 2069 O O . ASN A 1 279 ? 17.275 23.138 55.724 1.00 38.52 279 ASN A O 1
ATOM 2074 N N . PHE A 1 280 ? 18.665 24.871 56.014 1.00 28.25 280 PHE A N 1
ATOM 2075 C CA . PHE A 1 280 ? 17.800 25.837 55.374 1.00 34.08 280 PHE A CA 1
ATOM 2076 C C . PHE A 1 280 ? 18.609 26.677 54.399 1.00 34.01 280 PHE A C 1
ATOM 2077 O O . PHE A 1 280 ? 19.660 27.215 54.751 1.00 32.30 280 PHE A O 1
ATOM 2085 N N . GLY A 1 281 ? 18.089 26.828 53.188 1.00 31.99 281 GLY A N 1
ATOM 2086 C CA . GLY A 1 281 ? 18.713 27.724 52.243 1.00 28.87 281 GLY A CA 1
ATOM 2087 C C . GLY A 1 281 ? 17.750 28.269 51.211 1.00 33.16 281 GLY A C 1
ATOM 2088 O O . GLY A 1 281 ? 16.853 27.568 50.748 1.00 34.85 281 GLY A O 1
ATOM 2089 N N . ALA A 1 282 ? 17.923 29.536 50.875 1.00 35.95 282 ALA A N 1
ATOM 2090 C CA . ALA A 1 282 ? 17.261 30.176 49.756 1.00 34.09 282 ALA A CA 1
ATOM 2091 C C . ALA A 1 282 ? 18.317 30.464 48.691 1.00 38.59 282 ALA A C 1
ATOM 2092 O O . ALA A 1 282 ? 19.267 31.208 48.951 1.00 33.48 282 ALA A O 1
ATOM 2094 N N . PHE A 1 283 ? 18.146 29.879 47.503 1.00 34.38 283 PHE A N 1
ATOM 2095 C CA . PHE A 1 283 ? 19.100 29.956 46.400 1.00 40.12 283 PHE A CA 1
ATOM 2096 C C . PHE A 1 283 ? 18.522 30.741 45.233 1.00 36.83 283 PHE A C 1
ATOM 2097 O O . PHE A 1 283 ? 17.354 30.587 44.883 1.00 40.48 283 PHE A O 1
ATOM 2105 N N . ASP A 1 284 ? 19.345 31.570 44.609 1.00 36.33 284 ASP A N 1
ATOM 2106 C CA . ASP A 1 284 ? 18.950 32.237 43.375 1.00 36.84 284 ASP A CA 1
ATOM 2107 C C . ASP A 1 284 ? 19.635 31.576 42.184 1.00 37.09 284 ASP A C 1
ATOM 2108 O O . ASP A 1 284 ? 20.835 31.287 42.220 1.00 35.30 284 ASP A O 1
ATOM 2113 N N . PHE A 1 285 ? 18.834 31.282 41.163 1.00 35.30 285 PHE A N 1
ATOM 2114 C CA . PHE A 1 285 ? 19.255 30.740 39.887 1.00 31.62 285 PHE A CA 1
ATOM 2115 C C . PHE A 1 285 ? 18.635 31.579 38.792 1.00 33.02 285 PHE A C 1
ATOM 2116 O O . PHE A 1 285 ? 17.600 32.225 38.978 1.00 33.87 285 PHE A O 1
ATOM 2124 N N . ILE A 1 286 ? 19.238 31.502 37.622 1.00 35.59 286 ILE A N 1
ATOM 2125 C CA . ILE A 1 286 ? 18.544 31.911 36.416 1.00 30.03 286 ILE A CA 1
ATOM 2126 C C . ILE A 1 286 ? 18.505 30.718 35.477 1.00 31.18 286 ILE A C 1
ATOM 2127 O O . ILE A 1 286 ? 19.338 29.808 35.557 1.00 35.10 286 ILE A O 1
ATOM 2132 N N . LEU A 1 287 ? 17.483 30.697 34.634 1.00 32.14 287 LEU A N 1
ATOM 2133 C CA . LEU A 1 287 ? 17.388 29.780 33.505 1.00 36.18 287 LEU A CA 1
ATOM 2134 C C . LEU A 1 287 ? 17.657 30.582 32.240 1.00 30.88 287 LEU A C 1
ATOM 2135 O O . LEU A 1 287 ? 16.962 31.566 31.963 1.00 34.63 287 LEU A O 1
ATOM 2140 N N . THR A 1 288 ? 18.680 30.199 31.492 1.00 30.61 288 THR A N 1
ATOM 2141 C CA . THR A 1 288 ? 19.009 30.955 30.284 1.00 38.59 288 THR A CA 1
ATOM 2142 C C . THR A 1 288 ? 17.995 30.664 29.178 1.00 37.06 288 THR A C 1
ATOM 2143 O O . THR A 1 288 ? 17.301 29.640 29.215 1.00 31.12 288 THR A O 1
ATOM 2147 N N . PRO A 1 289 ? 17.925 31.536 28.156 1.00 38.38 289 PRO A N 1
ATOM 2148 C CA . PRO A 1 289 ? 17.126 31.187 26.964 1.00 33.52 289 PRO A CA 1
ATOM 2149 C C . PRO A 1 289 ? 17.463 29.811 26.436 1.00 32.03 289 PRO A C 1
ATOM 2150 O O . PRO A 1 289 ? 16.569 29.021 26.131 1.00 38.18 289 PRO A O 1
ATOM 2154 N N . GLY A 1 290 ? 18.745 29.478 26.393 1.00 30.92 290 GLY A N 1
ATOM 2155 C CA . GLY A 1 290 ? 19.186 28.154 25.992 1.00 34.76 290 GLY A CA 1
ATOM 2156 C C . GLY A 1 290 ? 18.745 27.032 26.903 1.00 35.44 290 GLY A C 1
ATOM 2157 O O . GLY A 1 290 ? 18.897 25.862 26.535 1.00 38.32 290 GLY A O 1
ATOM 2158 N N . GLY A 1 291 ? 18.207 27.354 28.078 1.00 38.73 291 GLY A N 1
ATOM 2159 C CA . GLY A 1 291 ? 17.679 26.363 28.994 1.00 33.11 291 GLY A CA 1
ATOM 2160 C C . GLY A 1 291 ? 18.643 25.809 30.024 1.00 37.17 291 GLY A C 1
ATOM 2161 O O . GLY A 1 291 ? 18.383 24.730 30.575 1.00 36.08 291 GLY A O 1
ATOM 2162 N N . GLU A 1 292 ? 19.732 26.496 30.316 1.00 32.78 292 GLU A N 1
ATOM 2163 C CA . GLU A 1 292 ? 20.640 26.034 31.350 1.00 33.89 292 GLU A CA 1
ATOM 2164 C C . GLU A 1 292 ? 20.334 26.751 32.662 1.00 33.91 292 GLU A C 1
ATOM 2165 O O . GLU A 1 292 ? 20.086 27.959 32.671 1.00 34.20 292 GLU A O 1
ATOM 2171 N N . TYR A 1 293 ? 20.306 25.984 33.759 1.00 29.23 293 TYR A N 1
ATOM 2172 C CA . TYR A 1 293 ? 20.173 26.529 35.110 1.00 34.16 293 TYR A CA 1
ATOM 2173 C C . TYR A 1 293 ? 21.534 27.042 35.560 1.00 36.68 293 TYR A C 1
ATOM 2174 O O . TYR A 1 293 ? 22.504 26.274 35.594 1.00 33.63 293 TYR A O 1
ATOM 2183 N N . VAL A 1 294 ? 21.626 28.335 35.867 1.00 33.14 294 VAL A N 1
ATOM 2184 C CA . VAL A 1 294 ? 22.870 28.939 36.353 1.00 27.61 294 VAL A CA 1
ATOM 2185 C C . VAL A 1 294 ? 22.669 29.338 37.812 1.00 30.69 294 VAL A C 1
ATOM 2186 O O . VAL A 1 294 ? 21.717 30.059 38.138 1.00 28.38 294 VAL A O 1
ATOM 2190 N N . PHE A 1 295 ? 23.563 28.870 38.685 1.00 32.60 295 PHE A N 1
ATOM 2191 C CA . PHE A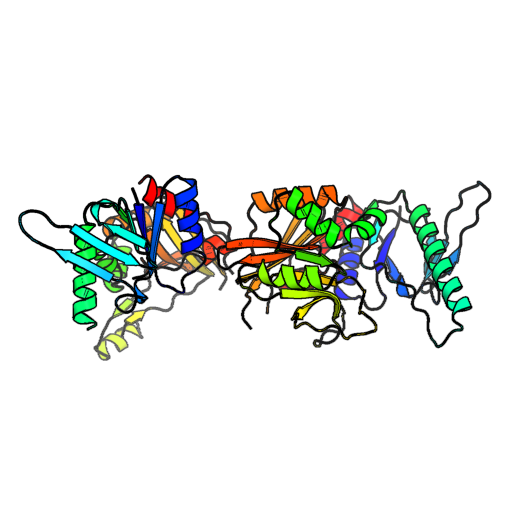 1 295 ? 23.564 29.278 40.088 1.00 27.49 295 PHE A CA 1
ATOM 2192 C C . PHE A 1 295 ? 24.094 30.697 40.231 1.00 27.27 295 PHE A C 1
ATOM 2193 O O . PHE A 1 295 ? 25.140 31.028 39.681 1.00 30.25 295 PHE A O 1
ATOM 2201 N N . LEU A 1 296 ? 23.378 31.549 40.961 1.00 30.01 296 LEU A N 1
ATOM 2202 C CA . LEU A 1 296 ? 23.866 32.900 41.256 1.00 29.82 296 LEU A CA 1
ATOM 2203 C C . LEU A 1 296 ? 24.405 33.038 42.677 1.00 31.33 296 LEU A C 1
ATOM 2204 O O . LEU A 1 296 ? 25.490 33.593 42.878 1.00 32.61 296 LEU A O 1
ATOM 2209 N N . GLU A 1 297 ? 23.662 32.579 43.676 1.00 33.65 297 GLU A N 1
ATOM 2210 C CA . GLU A 1 297 ? 24.150 32.758 45.039 1.00 39.65 297 GLU A CA 1
ATOM 2211 C C . GLU A 1 297 ? 23.138 32.161 45.993 1.00 37.80 297 GLU A C 1
ATOM 2212 O O . GLU A 1 297 ? 21.963 32.004 45.652 1.00 28.53 297 GLU A O 1
ATOM 2218 N N . VAL A 1 298 ? 23.610 31.832 47.195 1.00 28.52 298 VAL A N 1
ATOM 2219 C CA . VAL A 1 298 ? 22.685 31.673 48.300 1.00 31.94 298 VAL A CA 1
ATOM 2220 C C . VAL A 1 298 ? 22.103 33.045 48.586 1.00 41.57 298 VAL A C 1
ATOM 2221 O O . VAL A 1 298 ? 22.846 33.997 48.851 1.00 45.43 298 VAL A O 1
ATOM 2225 N N . ASN A 1 299 ? 20.780 33.157 48.507 1.00 40.85 299 ASN A N 1
ATOM 2226 C CA . ASN A 1 299 ? 20.131 34.440 48.700 1.00 42.25 299 ASN A CA 1
ATOM 2227 C C . ASN A 1 299 ? 20.600 35.047 50.025 1.00 41.88 299 ASN A C 1
ATOM 2228 O O . ASN A 1 299 ? 20.456 34.409 51.078 1.00 44.14 299 ASN A O 1
ATOM 2233 N N . PRO A 1 300 ? 21.184 36.245 50.011 1.00 43.88 300 PRO A N 1
ATOM 2234 C CA . PRO A 1 300 ? 21.892 36.724 51.203 1.00 46.14 300 PRO A CA 1
ATOM 2235 C C . PRO A 1 300 ? 20.982 36.966 52.397 1.00 47.41 300 PRO A C 1
ATOM 2236 O O . PRO A 1 300 ? 21.462 36.952 53.540 1.00 48.84 300 PRO A O 1
ATOM 2240 N N . GLY A 1 301 ? 19.687 37.155 52.182 1.00 43.52 301 GLY A N 1
ATOM 2241 C CA . GLY A 1 301 ? 18.756 37.346 53.276 1.00 46.91 301 GLY A CA 1
ATOM 2242 C C . GLY A 1 301 ? 17.901 36.146 53.622 1.00 48.56 301 GLY A C 1
ATOM 2243 O O . GLY A 1 301 ? 17.017 36.272 54.476 1.00 54.03 301 GLY A O 1
ATOM 2244 N N . GLY A 1 302 ? 18.125 34.994 52.996 1.00 45.99 302 GLY A N 1
ATOM 2245 C CA . GLY A 1 302 ? 17.241 33.856 53.210 1.00 42.49 302 GLY A CA 1
ATOM 2246 C C . GLY A 1 302 ? 15.787 34.195 52.974 1.00 41.47 302 GLY A C 1
ATOM 2247 O O . GLY A 1 302 ? 14.913 33.730 53.716 1.00 39.77 302 GLY A O 1
ATOM 2248 N N . GLU A 1 303 ? 15.508 35.017 51.958 1.00 46.83 303 GLU A N 1
ATOM 2249 C CA . GLU A 1 303 ? 14.181 35.603 51.751 1.00 47.98 303 GLU A CA 1
ATOM 2250 C C . GLU A 1 303 ? 13.230 34.605 51.104 1.00 45.98 303 GLU A C 1
ATOM 2251 O O . GLU A 1 303 ? 13.453 34.180 49.966 1.00 44.66 303 GLU A O 1
ATOM 2257 N N . TRP A 1 304 ? 12.139 34.282 51.797 1.00 44.21 304 TRP A N 1
ATOM 2258 C CA . TRP A 1 304 ? 11.175 33.337 51.266 1.00 40.64 304 TRP A CA 1
ATOM 2259 C C . TRP A 1 304 ? 9.731 33.785 51.416 1.00 42.24 304 TRP A C 1
ATOM 2260 O O . TRP A 1 304 ? 8.839 33.072 50.942 1.00 42.69 304 TRP A O 1
ATOM 2271 N N . GLY A 1 305 ? 9.472 34.949 52.017 1.00 38.67 305 GLY A N 1
ATOM 2272 C CA . GLY A 1 305 ? 8.107 35.319 52.353 1.00 34.84 305 GLY A CA 1
ATOM 2273 C C . GLY A 1 305 ? 7.195 35.492 51.144 1.00 47.23 305 GLY A C 1
ATOM 2274 O O . GLY A 1 305 ? 6.015 35.134 51.188 1.00 48.85 305 GLY A O 1
ATOM 2275 N N . MET A 1 306 ? 7.715 36.051 50.051 1.00 47.92 306 MET A N 1
ATOM 2276 C CA . MET A 1 306 ? 6.863 36.263 48.882 1.00 46.74 306 MET A CA 1
ATOM 2277 C C . MET A 1 306 ? 6.431 34.939 48.266 1.00 41.72 306 MET A C 1
ATOM 2278 O O . MET A 1 306 ? 5.290 34.802 47.830 1.00 45.63 306 MET A O 1
ATOM 2283 N N . LEU A 1 307 ? 7.329 33.961 48.227 1.00 38.37 307 LEU A N 1
ATOM 2284 C CA . LEU A 1 307 ? 6.992 32.628 47.755 1.00 40.97 307 LEU A CA 1
ATOM 2285 C C . LEU A 1 307 ? 5.810 32.047 48.503 1.00 41.51 307 LEU A C 1
ATOM 2286 O O . LEU A 1 307 ? 4.894 31.473 47.897 1.00 35.71 307 LEU A O 1
ATOM 2291 N N . GLU A 1 308 ? 5.861 32.096 49.835 1.00 45.23 308 GLU A N 1
ATOM 2292 C CA . GLU A 1 308 ? 4.794 31.482 50.611 1.00 44.02 308 GLU A CA 1
ATOM 2293 C C . GLU A 1 308 ? 3.468 32.168 50.343 1.00 42.59 308 GLU A C 1
ATOM 2294 O O . GLU A 1 308 ? 2.455 31.503 50.113 1.00 43.20 308 GLU A O 1
ATOM 2300 N N . ARG A 1 309 ? 3.446 33.497 50.350 1.00 43.41 309 ARG A N 1
ATOM 2301 C CA . ARG A 1 309 ? 2.146 34.119 50.148 1.00 44.02 309 ARG A CA 1
ATOM 2302 C C . ARG A 1 309 ? 1.699 34.023 48.685 1.00 47.75 309 ARG A C 1
ATOM 2303 O O . ARG A 1 309 ? 0.577 33.583 48.409 1.00 48.06 309 ARG A O 1
ATOM 2311 N N . ASP A 1 310 ? 2.562 34.383 47.724 1.00 41.50 310 ASP A N 1
ATOM 2312 C CA . ASP A 1 310 ? 2.094 34.407 46.334 1.00 47.78 310 ASP A CA 1
ATOM 2313 C C . ASP A 1 310 ? 1.722 33.030 45.828 1.00 41.91 310 ASP A C 1
ATOM 2314 O O . ASP A 1 310 ? 0.913 32.931 44.915 1.00 50.09 310 ASP A O 1
ATOM 2319 N N . LEU A 1 311 ? 2.258 31.968 46.422 1.00 41.89 311 LEU A N 1
ATOM 2320 C CA . LEU A 1 311 ? 2.140 30.636 45.856 1.00 38.41 311 LEU A CA 1
ATOM 2321 C C . LEU A 1 311 ? 1.621 29.582 46.825 1.00 41.44 311 LEU A C 1
ATOM 2322 O O . LEU A 1 311 ? 1.545 28.410 46.446 1.00 40.51 311 LEU A O 1
ATOM 2327 N N . ASP A 1 312 ? 1.309 29.948 48.066 1.00 46.08 312 ASP A N 1
ATOM 2328 C CA . ASP A 1 312 ? 0.838 29.014 49.086 1.00 45.31 312 ASP A CA 1
ATOM 2329 C C . ASP A 1 312 ? 1.827 27.899 49.355 1.00 40.42 312 ASP A C 1
ATOM 2330 O O . ASP A 1 312 ? 1.432 26.784 49.706 1.00 47.75 312 ASP A O 1
ATOM 2335 N N . LEU A 1 313 ? 3.105 28.157 49.190 1.00 41.27 313 LEU A N 1
ATOM 2336 C CA . LEU A 1 313 ? 4.086 27.130 49.477 1.00 35.91 313 LEU A CA 1
ATOM 2337 C C . LEU A 1 313 ? 4.297 27.115 50.990 1.00 40.15 313 LEU A C 1
ATOM 2338 O O . LEU A 1 313 ? 4.565 28.172 51.580 1.00 36.05 313 LEU A O 1
ATOM 2343 N N . PRO A 1 314 ? 4.108 25.963 51.670 1.00 35.57 314 PRO A N 1
ATOM 2344 C CA . PRO A 1 314 ? 4.107 25.932 53.140 1.00 39.74 314 PRO A CA 1
ATOM 2345 C C . PRO A 1 314 ? 5.520 25.881 53.718 1.00 34.04 314 PRO A C 1
ATOM 2346 O O . PRO A 1 314 ? 5.912 24.917 54.375 1.00 35.76 314 PRO A O 1
ATOM 2350 N N . ILE A 1 315 ? 6.293 26.938 53.453 1.00 33.93 315 ILE A N 1
ATOM 2351 C CA . ILE A 1 315 ? 7.678 27.011 53.900 1.00 32.40 315 ILE A CA 1
ATOM 2352 C C . ILE A 1 315 ? 7.731 27.158 55.425 1.00 33.97 315 ILE A C 1
ATOM 2353 O O . ILE A 1 315 ? 8.494 26.469 56.102 1.00 28.66 315 ILE A O 1
ATOM 2358 N N . SER A 1 316 ? 6.892 28.030 55.985 1.00 27.23 316 SER A N 1
ATOM 2359 C CA . SER A 1 316 ? 6.873 28.243 57.419 1.00 37.14 316 SER A CA 1
ATOM 2360 C C . SER A 1 316 ? 6.504 26.974 58.166 1.00 38.13 316 SER A C 1
ATOM 2361 O O . SER A 1 316 ? 7.024 26.721 59.253 1.00 30.52 316 SER A O 1
ATOM 2364 N N . GLN A 1 317 ? 5.622 26.164 57.597 1.00 33.46 317 GLN A N 1
ATOM 2365 C CA . GLN A 1 317 ? 5.271 24.897 58.223 1.00 34.62 317 GLN A CA 1
ATOM 2366 C C . GLN A 1 317 ? 6.474 23.971 58.292 1.00 34.36 317 GLN A C 1
ATOM 2367 O O . GLN A 1 317 ? 6.751 23.370 59.332 1.00 39.37 317 GLN A O 1
ATOM 2373 N N . ALA A 1 318 ? 7.199 23.832 57.190 1.00 33.31 318 ALA A N 1
ATOM 2374 C CA . ALA A 1 318 ? 8.428 23.046 57.221 1.00 34.51 318 ALA A CA 1
ATOM 2375 C C . ALA A 1 318 ? 9.441 23.624 58.203 1.00 32.91 318 ALA A C 1
ATOM 2376 O O . ALA A 1 318 ? 10.204 22.868 58.800 1.00 31.73 318 ALA A O 1
ATOM 2378 N N . ILE A 1 319 ? 9.474 24.949 58.373 1.00 26.94 319 ILE A N 1
ATOM 2379 C CA . ILE A 1 319 ? 10.408 25.533 59.331 1.00 31.72 319 ILE A CA 1
ATOM 2380 C C . ILE A 1 319 ? 9.982 25.168 60.750 1.00 33.47 319 ILE A C 1
ATOM 2381 O O . ILE A 1 319 ? 10.763 24.608 61.531 1.00 31.70 319 ILE A O 1
ATOM 2386 N N . ALA A 1 320 ? 8.719 25.453 61.090 1.00 29.61 320 ALA A N 1
ATOM 2387 C CA . ALA A 1 320 ? 8.192 25.040 62.376 1.00 31.69 320 ALA A CA 1
ATOM 2388 C C . ALA A 1 320 ? 8.394 23.549 62.606 1.00 35.00 320 ALA A C 1
ATOM 2389 O O . ALA A 1 320 ? 8.834 23.140 63.690 1.00 36.73 320 ALA A O 1
ATOM 2391 N N . ASP A 1 321 ? 8.098 22.720 61.607 1.00 30.96 321 ASP A N 1
ATOM 2392 C CA . ASP A 1 321 ? 8.249 21.280 61.806 1.00 34.78 321 ASP A CA 1
ATOM 2393 C C . ASP A 1 321 ? 9.671 20.923 62.191 1.00 33.62 321 ASP A C 1
ATOM 2394 O O . ASP A 1 321 ? 9.889 20.151 63.127 1.00 33.24 321 ASP A O 1
ATOM 2399 N N . PHE A 1 322 ? 10.659 21.452 61.467 1.00 32.91 322 PHE A N 1
ATOM 2400 C CA . PHE A 1 322 ? 12.038 21.175 61.849 1.00 35.48 322 PHE A CA 1
ATOM 2401 C C . PHE A 1 322 ? 12.311 21.642 63.280 1.00 33.24 322 PHE A C 1
ATOM 2402 O O . PHE A 1 322 ? 12.820 20.872 64.091 1.00 36.67 322 PHE A O 1
ATOM 2410 N N . LEU A 1 323 ? 11.909 22.870 63.626 1.00 28.81 323 LEU A N 1
ATOM 2411 C CA . LEU A 1 323 ? 12.232 23.427 64.938 1.00 31.04 323 LEU A CA 1
ATOM 2412 C C . LEU A 1 323 ? 11.588 22.642 66.073 1.00 36.59 323 LEU A C 1
ATOM 2413 O O . LEU A 1 323 ? 12.234 22.411 67.100 1.00 32.50 323 LEU A O 1
ATOM 2418 N N . VAL A 1 324 ? 10.333 22.208 65.917 1.00 39.33 324 VAL A N 1
ATOM 2419 C CA . VAL A 1 324 ? 9.666 21.525 67.024 1.00 33.97 324 VAL A CA 1
ATOM 2420 C C . VAL A 1 324 ? 9.912 20.010 67.045 1.00 38.22 324 VAL A C 1
ATOM 2421 O O . VAL A 1 324 ? 9.996 19.427 68.126 1.00 43.67 324 VAL A O 1
ATOM 2425 N N . PHE A 1 325 ? 10.038 19.335 65.890 1.00 44.85 325 PHE A N 1
ATOM 2426 C CA . PHE A 1 325 ? 10.256 17.886 65.903 1.00 45.40 325 PHE A CA 1
ATOM 2427 C C . PHE A 1 325 ? 11.554 17.406 65.268 1.00 44.79 325 PHE A C 1
ATOM 2428 O O . PHE A 1 325 ? 11.808 16.198 65.293 1.00 50.61 325 PHE A O 1
ATOM 2436 N N . GLY A 1 326 ? 12.382 18.281 64.710 1.00 39.87 326 GLY A N 1
ATOM 2437 C CA . GLY A 1 326 ? 13.471 17.797 63.879 1.00 40.66 326 GLY A CA 1
ATOM 2438 C C . GLY A 1 326 ? 12.894 17.264 62.566 1.00 40.60 326 GLY A C 1
ATOM 2439 O O . GLY A 1 326 ? 13.605 17.114 61.582 1.00 50.44 326 GLY A O 1
ATOM 2440 N N . LYS B 1 6 ? 23.913 11.455 8.433 1.00 61.17 6 LYS B N 1
ATOM 2441 C CA . LYS B 1 6 ? 25.139 12.208 8.670 1.00 63.77 6 LYS B CA 1
ATOM 2442 C C . LYS B 1 6 ? 24.881 13.553 9.371 1.00 60.12 6 LYS B C 1
ATOM 2443 O O . LYS B 1 6 ? 25.699 13.972 10.190 1.00 65.50 6 LYS B O 1
ATOM 2449 N N . VAL B 1 7 ? 23.755 14.210 9.080 1.00 54.95 7 VAL B N 1
ATOM 2450 C CA . VAL B 1 7 ? 23.422 15.519 9.650 1.00 51.83 7 VAL B CA 1
ATOM 2451 C C . VAL B 1 7 ? 21.907 15.624 9.821 1.00 49.76 7 VAL B C 1
ATOM 2452 O O . VAL B 1 7 ? 21.145 15.193 8.954 1.00 51.67 7 VAL B O 1
ATOM 2456 N N . VAL B 1 8 ? 21.472 16.217 10.940 1.00 49.89 8 VAL B N 1
ATOM 2457 C CA . VAL B 1 8 ? 20.057 16.440 11.253 1.00 44.27 8 VAL B CA 1
ATOM 2458 C C . VAL B 1 8 ? 19.740 17.914 11.017 1.00 45.24 8 VAL B C 1
ATOM 2459 O O . VAL B 1 8 ? 20.267 18.787 11.717 1.00 47.76 8 VAL B O 1
ATOM 2463 N N . LEU B 1 9 ? 18.858 18.199 10.056 1.00 39.32 9 LEU B N 1
ATOM 2464 C CA . LEU B 1 9 ? 18.555 19.574 9.666 1.00 41.75 9 LEU B CA 1
ATOM 2465 C C . LEU B 1 9 ? 17.411 20.148 10.505 1.00 37.69 9 LEU B C 1
ATOM 2466 O O . LEU B 1 9 ? 16.345 19.540 10.619 1.00 36.12 9 LEU B O 1
ATOM 2471 N N . LEU B 1 10 ? 17.630 21.324 11.074 1.00 35.07 10 LEU B N 1
ATOM 2472 C CA . LEU B 1 10 ? 16.726 21.896 12.062 1.00 40.69 10 LEU B CA 1
ATOM 2473 C C . LEU B 1 10 ? 16.167 23.178 11.472 1.00 39.86 10 LEU B C 1
ATOM 2474 O O . LEU B 1 10 ? 16.890 24.170 11.320 1.00 40.91 10 LEU B O 1
ATOM 2479 N N . LEU B 1 11 ? 14.889 23.151 11.121 1.00 35.88 11 LEU B N 1
ATOM 2480 C CA . LEU B 1 11 ? 14.263 24.284 10.463 1.00 42.08 11 LEU B CA 1
ATOM 2481 C C . LEU B 1 11 ? 13.573 25.130 11.527 1.00 42.09 11 LEU B C 1
ATOM 2482 O O . LEU B 1 11 ? 12.613 24.689 12.163 1.00 40.54 11 LEU B O 1
ATOM 2487 N N . THR B 1 12 ? 14.075 26.338 11.730 1.00 40.74 12 THR B N 1
ATOM 2488 C CA . THR B 1 12 ? 13.497 27.230 12.719 1.00 43.63 12 THR B CA 1
ATOM 2489 C C . THR B 1 12 ? 13.665 28.651 12.190 1.00 49.25 12 THR B C 1
ATOM 2490 O O . THR B 1 12 ? 13.851 28.850 10.983 1.00 53.70 12 THR B O 1
ATOM 2494 N N . HIS B 1 13 ? 13.540 29.643 13.066 1.00 49.18 13 HIS B N 1
ATOM 2495 C CA . HIS B 1 13 ? 13.870 31.017 12.721 1.00 46.22 13 HIS B CA 1
ATOM 2496 C C . HIS B 1 13 ? 14.877 31.561 13.723 1.00 55.95 13 HIS B C 1
ATOM 2497 O O . HIS B 1 13 ? 15.173 30.940 14.752 1.00 52.01 13 HIS B O 1
ATOM 2504 N N . SER B 1 14 ? 15.408 32.744 13.392 1.00 55.63 14 SER B N 1
ATOM 2505 C CA . SER B 1 14 ? 16.607 33.253 14.053 1.00 54.27 14 SER B CA 1
ATOM 2506 C C . SER B 1 14 ? 16.376 33.592 15.519 1.00 50.40 14 SER B C 1
ATOM 2507 O O . SER B 1 14 ? 17.299 33.452 16.325 1.00 48.83 14 SER B O 1
ATOM 2510 N N . GLY B 1 15 ? 15.175 34.051 15.872 1.00 52.68 15 GLY B N 1
ATOM 2511 C CA . GLY B 1 15 ? 14.767 34.424 17.212 1.00 50.44 15 GLY B CA 1
ATOM 2512 C C . GLY B 1 15 ? 14.204 33.301 18.059 1.00 54.05 15 GLY B C 1
ATOM 2513 O O . GLY B 1 15 ? 13.663 33.564 19.141 1.00 58.00 15 GLY B O 1
ATOM 2514 N N . ASP B 1 16 ? 14.326 32.057 17.604 1.00 51.53 16 ASP B N 1
ATOM 2515 C CA . ASP B 1 16 ? 13.864 30.903 18.357 1.00 51.95 16 ASP B CA 1
ATOM 2516 C C . ASP B 1 16 ? 14.869 30.548 19.446 1.00 48.29 16 ASP B C 1
ATOM 2517 O O . ASP B 1 16 ? 16.081 30.672 19.259 1.00 48.85 16 ASP B O 1
ATOM 2522 N N . PHE B 1 17 ? 14.356 30.080 20.583 1.00 43.09 17 PHE B N 1
ATOM 2523 C CA . PHE B 1 17 ? 15.223 29.703 21.690 1.00 42.70 17 PHE B CA 1
ATOM 2524 C C . PHE B 1 17 ? 14.523 28.669 22.562 1.00 42.70 17 PHE B C 1
ATOM 2525 O O . PHE B 1 17 ? 13.319 28.421 22.438 1.00 37.08 17 PHE B O 1
ATOM 2533 N N . PHE B 1 18 ? 15.316 28.080 23.459 1.00 32.91 18 PHE B N 1
ATOM 2534 C CA . PHE B 1 18 ? 14.944 26.991 24.354 1.00 35.49 18 PHE B CA 1
ATOM 2535 C C . PHE B 1 18 ? 14.617 25.722 23.588 1.00 35.22 18 PHE B C 1
ATOM 2536 O O . PHE B 1 18 ? 15.366 24.745 23.689 1.00 38.22 18 PHE B O 1
ATOM 2544 N N . THR B 1 19 ? 13.517 25.704 22.827 1.00 33.12 19 THR B N 1
ATOM 2545 C CA . THR B 1 19 ? 13.155 24.467 22.132 1.00 37.82 19 THR B CA 1
ATOM 2546 C C . THR B 1 19 ? 14.255 24.029 21.161 1.00 36.93 19 THR B C 1
ATOM 2547 O O . THR B 1 19 ? 14.696 22.872 21.183 1.00 37.53 19 THR B O 1
ATOM 2551 N N . ILE B 1 20 ? 14.737 24.953 20.323 1.00 33.30 20 ILE B N 1
ATOM 2552 C CA . ILE B 1 20 ? 15.803 24.616 19.382 1.00 30.60 20 ILE B CA 1
ATOM 2553 C C . ILE B 1 20 ? 17.091 24.239 20.121 1.00 37.75 20 ILE B C 1
ATOM 2554 O O . ILE B 1 20 ? 17.786 23.284 19.740 1.00 38.52 20 ILE B O 1
ATOM 2559 N N . ASP B 1 21 ? 17.407 24.945 21.216 1.00 34.28 21 ASP B N 1
ATOM 2560 C CA . ASP B 1 21 ? 18.627 24.643 21.966 1.00 37.17 21 ASP B CA 1
ATOM 2561 C C . ASP B 1 21 ? 18.555 23.262 22.606 1.00 33.37 21 ASP B C 1
ATOM 2562 O O . ASP B 1 21 ? 19.477 22.454 22.464 1.00 38.28 21 ASP B O 1
ATOM 2567 N N . ARG B 1 22 ? 17.450 22.952 23.281 1.00 36.62 22 ARG B N 1
ATOM 2568 C CA . ARG B 1 22 ? 17.339 21.657 23.958 1.00 32.95 22 ARG B CA 1
ATOM 2569 C C . ARG B 1 22 ? 17.410 20.507 22.967 1.00 39.65 22 ARG B C 1
ATOM 2570 O O . ARG B 1 22 ? 18.023 19.473 23.246 1.00 38.63 22 ARG B O 1
ATOM 2578 N N . VAL B 1 23 ? 16.753 20.657 21.810 1.00 42.67 23 VAL B N 1
ATOM 2579 C CA . VAL B 1 23 ? 16.759 19.609 20.796 1.00 30.71 23 VAL B CA 1
ATOM 2580 C C . VAL B 1 23 ? 18.142 19.457 20.189 1.00 30.16 23 VAL B C 1
ATOM 2581 O O . VAL B 1 23 ? 18.658 18.341 20.063 1.00 36.14 23 VAL B O 1
ATOM 2585 N N . ALA B 1 24 ? 18.755 20.575 19.791 1.00 27.74 24 ALA B N 1
ATOM 2586 C CA . ALA B 1 24 ? 20.092 20.530 19.210 1.00 35.83 24 ALA B CA 1
ATOM 2587 C C . ALA B 1 24 ? 21.087 19.857 20.152 1.00 43.55 24 ALA B C 1
ATOM 2588 O O . ALA B 1 24 ? 21.856 18.979 19.737 1.00 44.47 24 ALA B O 1
ATOM 2590 N N . GLU B 1 25 ? 21.073 20.244 21.431 1.00 43.56 25 GLU B N 1
ATOM 2591 C CA . GLU B 1 25 ? 21.942 19.596 22.406 1.00 43.57 25 GLU B CA 1
ATOM 2592 C C . GLU B 1 25 ? 21.642 18.103 22.533 1.00 46.25 25 GLU B C 1
ATOM 2593 O O . GLU B 1 25 ? 22.565 17.281 22.570 1.00 48.64 25 GLU B O 1
ATOM 2599 N N . ALA B 1 26 ? 20.365 17.721 22.602 1.00 42.32 26 ALA B N 1
ATOM 2600 C CA . ALA B 1 26 ? 20.063 16.304 22.786 1.00 44.70 26 ALA B CA 1
ATOM 2601 C C . ALA B 1 26 ? 20.468 15.481 21.566 1.00 54.44 26 ALA B C 1
ATOM 2602 O O . ALA B 1 26 ? 20.795 14.294 21.702 1.00 58.53 26 ALA B O 1
ATOM 2604 N N . ILE B 1 27 ? 20.472 16.096 20.379 1.00 47.82 27 ILE B N 1
ATOM 2605 C CA . ILE B 1 27 ? 20.929 15.404 19.176 1.00 49.56 27 ILE B CA 1
ATOM 2606 C C . ILE B 1 27 ? 22.416 15.078 19.286 1.00 50.90 27 ILE B C 1
ATOM 2607 O O . ILE B 1 27 ? 22.859 13.970 18.956 1.00 50.99 27 ILE B O 1
ATOM 2612 N N . GLU B 1 28 ? 23.208 16.053 19.732 1.00 53.27 28 GLU B N 1
ATOM 2613 C CA . GLU B 1 28 ? 24.646 15.856 19.905 1.00 57.85 28 GLU B CA 1
ATOM 2614 C C . GLU B 1 28 ? 24.947 14.788 20.950 1.00 56.34 28 GLU B C 1
ATOM 2615 O O . GLU B 1 28 ? 25.758 13.891 20.704 1.00 59.37 28 GLU B O 1
ATOM 2621 N N . LYS B 1 29 ? 24.291 14.861 22.112 1.00 59.50 29 LYS B N 1
ATOM 2622 C CA . LYS B 1 29 ? 24.474 13.859 23.159 1.00 58.74 29 LYS B CA 1
ATOM 2623 C C . LYS B 1 29 ? 24.231 12.448 22.640 1.00 58.88 29 LYS B C 1
ATOM 2624 O O . LYS B 1 29 ? 24.831 11.489 23.137 1.00 66.84 29 LYS B O 1
ATOM 2630 N N . LYS B 1 30 ? 23.365 12.296 21.649 1.00 57.52 30 LYS B N 1
ATOM 2631 C CA . LYS B 1 30 ? 23.138 11.007 21.012 1.00 57.48 30 LYS B CA 1
ATOM 2632 C C . LYS B 1 30 ? 24.119 10.725 19.882 1.00 59.58 30 LYS B C 1
ATOM 2633 O O . LYS B 1 30 ? 24.057 9.643 19.286 1.00 59.48 30 LYS B O 1
ATOM 2639 N N . GLY B 1 31 ? 25.010 11.664 19.572 1.00 53.23 31 GLY B N 1
ATOM 2640 C CA . GLY B 1 31 ? 26.072 11.430 18.617 1.00 57.87 31 GLY B CA 1
ATOM 2641 C C . GLY B 1 31 ? 25.833 11.900 17.196 1.00 62.96 31 GLY B C 1
ATOM 2642 O O . GLY B 1 31 ? 26.541 11.444 16.291 1.00 68.89 31 GLY B O 1
ATOM 2643 N N . ALA B 1 32 ? 24.875 12.794 16.965 1.00 61.82 32 ALA B N 1
ATOM 2644 C CA . ALA B 1 32 ? 24.585 13.279 15.624 1.00 52.29 32 ALA B CA 1
ATOM 2645 C C . ALA B 1 32 ? 24.907 14.762 15.526 1.00 56.46 32 ALA B C 1
ATOM 2646 O O . ALA B 1 32 ? 25.190 15.432 16.525 1.00 53.01 32 ALA B O 1
ATOM 2648 N N . THR B 1 33 ? 24.883 15.271 14.295 1.00 57.81 33 THR B N 1
ATOM 2649 C CA . THR B 1 33 ? 25.305 16.642 14.047 1.00 58.72 33 THR B CA 1
ATOM 2650 C C . THR B 1 33 ? 24.115 17.490 13.643 1.00 54.83 33 THR B C 1
ATOM 2651 O O . THR B 1 33 ? 23.504 17.236 12.598 1.00 53.49 33 THR B O 1
ATOM 2655 N N . PRO B 1 34 ? 23.766 18.502 14.419 1.00 58.73 34 PRO B N 1
ATOM 2656 C CA . PRO B 1 34 ? 22.604 19.325 14.072 1.00 48.00 34 PRO B CA 1
ATOM 2657 C C . PRO B 1 34 ? 22.994 20.537 13.246 1.00 52.35 34 PRO B C 1
ATOM 2658 O O . PRO B 1 34 ? 23.967 21.222 13.573 1.00 51.32 34 PRO B O 1
ATOM 2662 N N . PHE B 1 35 ? 22.258 20.811 12.168 1.00 46.17 35 PHE B N 1
ATOM 2663 C CA . PHE B 1 35 ? 22.451 22.026 11.390 1.00 48.56 35 PHE B CA 1
ATOM 2664 C C . PHE B 1 35 ? 21.227 22.904 11.597 1.00 54.68 35 PHE B C 1
ATOM 2665 O O . PHE B 1 35 ? 20.117 22.554 11.173 1.00 52.06 35 PHE B O 1
ATOM 2673 N N . ARG B 1 36 ? 21.428 24.051 12.220 1.00 49.16 36 ARG B N 1
ATOM 2674 C CA . ARG B 1 36 ? 20.338 24.986 12.442 1.00 46.95 36 ARG B CA 1
ATOM 2675 C C . ARG B 1 36 ? 20.226 25.899 11.229 1.00 52.70 36 ARG B C 1
ATOM 2676 O O . ARG B 1 36 ? 21.108 26.729 10.973 1.00 59.55 36 ARG B O 1
ATOM 2684 N N . LEU B 1 37 ? 19.148 25.741 10.480 1.00 49.22 37 LEU B N 1
ATOM 2685 C CA . LEU B 1 37 ? 18.846 26.609 9.362 1.00 44.95 37 LEU B CA 1
ATOM 2686 C C . LEU B 1 37 ? 17.773 27.594 9.801 1.00 48.52 37 LEU B C 1
ATOM 2687 O O . LEU B 1 37 ? 16.669 27.191 10.178 1.00 45.97 37 LEU B O 1
ATOM 2692 N N . ASP B 1 38 ? 18.104 28.876 9.762 1.00 50.98 38 ASP B N 1
ATOM 2693 C CA . ASP B 1 38 ? 17.164 29.936 10.103 1.00 50.41 38 ASP B CA 1
ATOM 2694 C C . ASP B 1 38 ? 16.513 30.415 8.809 1.00 52.76 38 ASP B C 1
ATOM 2695 O O . ASP B 1 38 ? 17.081 31.221 8.064 1.00 51.31 38 ASP B O 1
ATOM 2700 N N . THR B 1 39 ? 15.298 29.916 8.562 1.00 50.00 39 THR B N 1
ATOM 2701 C CA . THR B 1 39 ? 14.641 30.054 7.273 1.00 54.22 39 THR B CA 1
ATOM 2702 C C . THR B 1 39 ? 14.193 31.480 6.991 1.00 59.55 39 THR B C 1
ATOM 2703 O O . THR B 1 39 ? 13.924 31.811 5.830 1.00 53.95 39 THR B O 1
ATOM 2707 N N . ASP B 1 40 ? 14.132 32.329 8.022 1.00 58.72 40 ASP B N 1
ATOM 2708 C CA . ASP B 1 40 ? 13.810 33.745 7.855 1.00 57.16 40 ASP B CA 1
ATOM 2709 C C . ASP B 1 40 ? 14.966 34.530 7.253 1.00 56.45 40 ASP B C 1
ATOM 2710 O O . ASP B 1 40 ? 14.751 35.624 6.721 1.00 59.26 40 ASP B O 1
ATOM 2715 N N . LYS B 1 41 ? 16.184 34.003 7.346 1.00 51.25 41 LYS B N 1
ATOM 2716 C CA . LYS B 1 41 ? 17.345 34.623 6.734 1.00 51.99 41 LYS B CA 1
ATOM 2717 C C . LYS B 1 41 ? 17.468 34.326 5.240 1.00 58.13 41 LYS B C 1
ATOM 2718 O O . LYS B 1 41 ? 18.386 34.844 4.593 1.00 53.99 41 LYS B O 1
ATOM 2724 N N . PHE B 1 42 ? 16.586 33.504 4.678 1.00 58.33 42 PHE B N 1
ATOM 2725 C CA . PHE B 1 42 ? 16.573 33.268 3.239 1.00 51.31 42 PHE B CA 1
ATOM 2726 C C . PHE B 1 42 ? 15.586 34.267 2.644 1.00 57.87 42 PHE B C 1
ATOM 2727 O O . PHE B 1 42 ? 14.450 34.406 3.125 1.00 50.91 42 PHE B O 1
ATOM 2735 N N . PRO B 1 43 ? 16.017 34.972 1.582 1.00 58.60 43 PRO B N 1
ATOM 2736 C CA . PRO B 1 43 ? 17.334 34.768 0.962 1.00 58.92 43 PRO B CA 1
ATOM 2737 C C . PRO B 1 43 ? 18.393 35.846 1.216 1.00 59.40 43 PRO B C 1
ATOM 2738 O O . PRO B 1 43 ? 19.396 35.845 0.505 1.00 63.55 43 PRO B O 1
ATOM 2742 N N . LEU B 1 44 ? 18.198 36.734 2.194 1.00 61.82 44 LEU B N 1
ATOM 2743 C CA . LEU B 1 44 ? 19.151 37.821 2.417 1.00 60.12 44 LEU B CA 1
ATO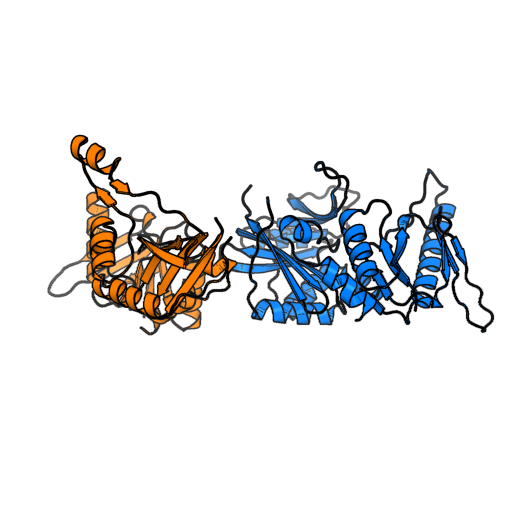M 2744 C C . LEU B 1 44 ? 20.484 37.367 3.013 1.00 60.37 44 LEU B C 1
ATOM 2745 O O . LEU B 1 44 ? 21.477 38.091 2.891 1.00 68.38 44 LEU B O 1
ATOM 2750 N N . GLU B 1 45 ? 20.547 36.207 3.661 1.00 58.89 45 GLU B N 1
ATOM 2751 C CA . GLU B 1 45 ? 21.808 35.768 4.258 1.00 60.52 45 GLU B CA 1
ATOM 2752 C C . GLU B 1 45 ? 22.027 34.272 4.103 1.00 57.42 45 GLU B C 1
ATOM 2753 O O . GLU B 1 45 ? 23.077 33.763 4.501 1.00 59.55 45 GLU B O 1
ATOM 2759 N N . VAL B 1 46 ? 21.084 33.563 3.511 1.00 59.29 46 VAL B N 1
ATOM 2760 C CA . VAL B 1 46 ? 21.206 32.142 3.221 1.00 60.02 46 VAL B CA 1
ATOM 2761 C C . VAL B 1 46 ? 21.371 31.988 1.713 1.00 60.25 46 VAL B C 1
ATOM 2762 O O . VAL B 1 46 ? 20.759 32.731 0.931 1.00 54.28 46 VAL B O 1
ATOM 2766 N N . GLN B 1 47 ? 22.227 31.052 1.306 1.00 54.90 47 GLN B N 1
ATOM 2767 C CA . GLN B 1 47 ? 22.541 30.832 -0.097 1.00 61.52 47 GLN B CA 1
ATOM 2768 C C . GLN B 1 47 ? 22.216 29.393 -0.469 1.00 59.74 47 GLN B C 1
ATOM 2769 O O . GLN B 1 47 ? 22.709 28.453 0.165 1.00 64.40 47 GLN B O 1
ATOM 2771 N N . LEU B 1 48 ? 21.378 29.241 -1.490 1.00 54.47 48 LEU B N 1
ATOM 2772 C CA . LEU B 1 48 ? 20.951 27.957 -2.026 1.00 57.86 48 LEU B CA 1
ATOM 2773 C C . LEU B 1 48 ? 21.387 27.869 -3.484 1.00 58.52 48 LEU B C 1
ATOM 2774 O O . LEU B 1 48 ? 21.192 28.821 -4.247 1.00 49.17 48 LEU B O 1
ATOM 2779 N N . THR B 1 49 ? 21.999 26.744 -3.859 1.00 55.65 49 THR B N 1
ATOM 2780 C CA . THR B 1 49 ? 22.392 26.486 -5.238 1.00 60.59 49 THR B CA 1
ATOM 2781 C C . THR B 1 49 ? 22.095 25.034 -5.577 1.00 57.39 49 THR B C 1
ATOM 2782 O O . THR B 1 49 ? 22.505 24.130 -4.840 1.00 52.95 49 THR B O 1
ATOM 2786 N N . ALA B 1 50 ? 21.384 24.822 -6.686 1.00 46.73 50 ALA B N 1
ATOM 2787 C CA . ALA B 1 50 ? 21.130 23.494 -7.226 1.00 53.91 50 ALA B CA 1
ATOM 2788 C C . ALA B 1 50 ? 21.330 23.505 -8.735 1.00 53.77 50 ALA B C 1
ATOM 2789 O O . ALA B 1 50 ? 20.975 24.480 -9.404 1.00 52.65 50 ALA B O 1
ATOM 2791 N N . GLN B 1 51 ? 21.881 22.409 -9.269 1.00 51.53 51 GLN B N 1
ATOM 2792 C CA . GLN B 1 51 ? 22.139 22.267 -10.696 1.00 57.14 51 GLN B CA 1
ATOM 2793 C C . GLN B 1 51 ? 21.628 20.914 -11.164 1.00 61.39 51 GLN B C 1
ATOM 2794 O O . GLN B 1 51 ? 21.753 19.916 -10.445 1.00 58.41 51 GLN B O 1
ATOM 2800 N N . PHE B 1 52 ? 21.034 20.896 -12.358 1.00 55.50 52 PHE B N 1
ATOM 2801 C CA . PHE B 1 52 ? 20.469 19.689 -12.966 1.00 61.62 52 PHE B CA 1
ATOM 2802 C C . PHE B 1 52 ? 21.149 19.458 -14.307 1.00 68.39 52 PHE B C 1
ATOM 2803 O O . PHE B 1 52 ? 20.565 19.715 -15.366 1.00 64.56 52 PHE B O 1
ATOM 2811 N N . ASN B 1 53 ? 22.388 18.976 -14.267 1.00 74.33 53 ASN B N 1
ATOM 2812 C CA . ASN B 1 53 ? 23.058 18.627 -15.515 1.00 83.84 53 ASN B CA 1
ATOM 2813 C C . ASN B 1 53 ? 22.260 17.533 -16.214 1.00 82.97 53 ASN B C 1
ATOM 2814 O O . ASN B 1 53 ? 21.482 17.810 -17.135 1.00 75.97 53 ASN B O 1
ATOM 2819 N N . GLY B 1 54 ? 22.425 16.300 -15.759 1.00 82.55 54 GLY B N 1
ATOM 2820 C CA . GLY B 1 54 ? 21.688 15.186 -16.323 1.00 79.65 54 GLY B CA 1
ATOM 2821 C C . GLY B 1 54 ? 21.519 14.106 -15.285 1.00 79.16 54 GLY B C 1
ATOM 2822 O O . GLY B 1 54 ? 22.387 13.900 -14.428 1.00 76.83 54 GLY B O 1
ATOM 2823 N N . LYS B 1 55 ? 20.366 13.439 -15.339 1.00 74.10 55 LYS B N 1
ATOM 2824 C CA . LYS B 1 55 ? 20.073 12.270 -14.513 1.00 77.95 55 LYS B CA 1
ATOM 2825 C C . LYS B 1 55 ? 20.063 12.549 -13.011 1.00 79.50 55 LYS B C 1
ATOM 2826 O O . LYS B 1 55 ? 19.107 12.181 -12.317 1.00 75.94 55 LYS B O 1
ATOM 2832 N N . LYS B 1 56 ? 21.118 13.170 -12.489 1.00 78.86 56 LYS B N 1
ATOM 2833 C CA . LYS B 1 56 ? 21.260 13.364 -11.055 1.00 78.18 56 LYS B CA 1
ATOM 2834 C C . LYS B 1 56 ? 21.443 14.841 -10.745 1.00 77.47 56 LYS B C 1
ATOM 2835 O O . LYS B 1 56 ? 21.800 15.638 -11.619 1.00 75.71 56 LYS B O 1
ATOM 2841 N N . SER B 1 57 ? 21.195 15.190 -9.482 1.00 72.45 57 SER B N 1
ATOM 2842 C CA . SER B 1 57 ? 21.296 16.572 -9.033 1.00 69.55 57 SER B CA 1
ATOM 2843 C C . SER B 1 57 ? 21.356 16.608 -7.511 1.00 73.65 57 SER B C 1
ATOM 2844 O O . SER B 1 57 ? 21.087 15.616 -6.826 1.00 70.06 57 SER B O 1
ATOM 2847 N N . PHE B 1 58 ? 21.667 17.793 -6.993 1.00 69.35 58 PHE B N 1
ATOM 2848 C CA . PHE B 1 58 ? 21.960 17.993 -5.579 1.00 65.27 58 PHE B CA 1
ATOM 2849 C C . PHE B 1 58 ? 21.811 19.474 -5.272 1.00 61.87 58 PHE B C 1
ATOM 2850 O O . PHE B 1 58 ? 21.922 20.329 -6.162 1.00 60.44 58 PHE B O 1
ATOM 2858 N N . TYR B 1 59 ? 21.567 19.763 -4.003 1.00 52.33 59 TYR B N 1
ATOM 2859 C CA . TYR B 1 59 ? 21.516 21.125 -3.506 1.00 55.70 59 TYR B CA 1
ATOM 2860 C C . TYR B 1 59 ? 22.687 21.397 -2.574 1.00 59.91 59 TYR B C 1
ATOM 2861 O O . TYR B 1 59 ? 23.162 20.504 -1.866 1.00 58.47 59 TYR B O 1
ATOM 2870 N N . GLN B 1 60 ? 23.121 22.653 -2.572 1.00 57.97 60 GLN B N 1
ATOM 2871 C CA . GLN B 1 60 ? 24.099 23.156 -1.629 1.00 59.38 60 GLN B CA 1
ATOM 2872 C C . GLN B 1 60 ? 23.443 24.253 -0.812 1.00 64.01 60 GLN B C 1
ATOM 2873 O O . GLN B 1 60 ? 22.726 25.096 -1.366 1.00 55.53 60 GLN B O 1
ATOM 2879 N N . LEU B 1 61 ? 23.684 24.229 0.501 1.00 61.88 61 LEU B N 1
ATOM 2880 C CA . LEU B 1 61 ? 23.118 25.175 1.451 1.00 57.18 61 LEU B CA 1
ATOM 2881 C C . LEU B 1 61 ? 24.249 25.773 2.264 1.00 60.85 61 LEU B C 1
ATOM 2882 O O . LEU B 1 61 ? 25.050 25.041 2.846 1.00 59.32 61 LEU B O 1
ATOM 2887 N N . SER B 1 62 ? 24.316 27.096 2.305 1.00 63.98 62 SER B N 1
ATOM 2888 C CA . SER B 1 62 ? 25.310 27.784 3.116 1.00 62.50 62 SER B CA 1
ATOM 2889 C C . SER B 1 62 ? 24.594 28.764 4.029 1.00 59.53 62 SER B C 1
ATOM 2890 O O . SER B 1 62 ? 23.781 29.575 3.569 1.00 60.59 62 SER B O 1
ATOM 2893 N N . TYR B 1 63 ? 24.882 28.667 5.317 1.00 62.09 63 TYR B N 1
ATOM 2894 C CA . TYR B 1 63 ? 24.412 29.613 6.312 1.00 66.92 63 TYR B CA 1
ATOM 2895 C C . TYR B 1 63 ? 25.519 29.777 7.338 1.00 70.91 63 TYR B C 1
ATOM 2896 O O . TYR B 1 63 ? 26.104 28.783 7.781 1.00 69.59 63 TYR B O 1
ATOM 2905 N N . ASN B 1 64 ? 25.830 31.027 7.676 1.00 69.36 64 ASN B N 1
ATOM 2906 C CA . ASN B 1 64 ? 26.780 31.331 8.741 1.00 80.85 64 ASN B CA 1
ATOM 2907 C C . ASN B 1 64 ? 28.133 30.666 8.479 1.00 83.44 64 ASN B C 1
ATOM 2908 O O . ASN B 1 64 ? 28.756 30.095 9.381 1.00 82.04 64 ASN B O 1
ATOM 2913 N N . HIS B 1 65 ? 28.575 30.723 7.220 1.00 83.30 65 HIS B N 1
ATOM 2914 C CA . HIS B 1 65 ? 29.849 30.208 6.728 1.00 85.06 65 HIS B CA 1
ATOM 2915 C C . HIS B 1 65 ? 29.956 28.690 6.844 1.00 86.03 65 HIS B C 1
ATOM 2916 O O . HIS B 1 65 ? 31.024 28.134 6.551 1.00 87.01 65 HIS B O 1
ATOM 2923 N N . GLN B 1 66 ? 28.892 28.000 7.248 1.00 81.75 66 GLN B N 1
ATOM 2924 C CA . GLN B 1 66 ? 28.838 26.547 7.268 1.00 78.81 66 GLN B CA 1
ATOM 2925 C C . GLN B 1 66 ? 27.927 26.066 6.148 1.00 77.63 66 GLN B C 1
ATOM 2926 O O . GLN B 1 66 ? 26.893 26.681 5.869 1.00 76.92 66 GLN B O 1
ATOM 2932 N N . SER B 1 67 ? 28.297 24.958 5.511 1.00 69.56 67 SER B N 1
ATOM 2933 C CA . SER B 1 67 ? 27.585 24.549 4.317 1.00 63.69 67 SER B CA 1
ATOM 2934 C C . SER B 1 67 ? 27.484 23.036 4.261 1.00 64.82 67 SER B C 1
ATOM 2935 O O . SER B 1 67 ? 28.347 22.323 4.780 1.00 53.99 67 SER B O 1
ATOM 2938 N N . ILE B 1 68 ? 26.412 22.550 3.623 1.00 59.87 68 ILE B N 1
ATOM 2939 C CA . ILE B 1 68 ? 26.220 21.118 3.420 1.00 63.85 68 ILE B CA 1
ATOM 2940 C C . ILE B 1 68 ? 25.469 20.883 2.117 1.00 57.15 68 ILE B C 1
ATOM 2941 O O . ILE B 1 68 ? 24.862 21.789 1.549 1.00 54.38 68 ILE B O 1
ATOM 2946 N N . ASP B 1 69 ? 25.503 19.634 1.668 1.00 56.03 69 ASP B N 1
ATOM 2947 C CA . ASP B 1 69 ? 24.743 19.173 0.520 1.00 60.48 69 ASP B CA 1
ATOM 2948 C C . ASP B 1 69 ? 23.628 18.242 0.984 1.00 58.88 69 ASP B C 1
ATOM 2949 O O . ASP B 1 69 ? 23.686 17.653 2.062 1.00 61.06 69 ASP B O 1
ATOM 2954 N N . SER B 1 70 ? 22.599 18.120 0.149 1.00 53.53 70 SER B N 1
ATOM 2955 C CA . SER B 1 70 ? 21.357 17.493 0.590 1.00 53.98 70 SER B CA 1
ATOM 2956 C C . SER B 1 70 ? 21.535 16.017 0.916 1.00 58.08 70 SER B C 1
ATOM 2957 O O . SER B 1 70 ? 20.816 15.489 1.777 1.00 58.68 70 SER B O 1
ATOM 2960 N N . GLU B 1 71 ? 22.481 15.335 0.263 1.00 54.91 71 GLU B N 1
ATOM 2961 C CA . GLU B 1 71 ? 22.704 13.927 0.582 1.00 61.58 71 GLU B CA 1
ATOM 2962 C C . GLU B 1 71 ? 23.276 13.719 1.983 1.00 60.58 71 GLU B C 1
ATOM 2963 O O . GLU B 1 71 ? 23.253 12.584 2.479 1.00 56.77 71 GLU B O 1
ATOM 2969 N N . GLN B 1 72 ? 23.770 14.776 2.633 1.00 57.41 72 GLN B N 1
ATOM 2970 C CA . GLN B 1 72 ? 24.253 14.666 4.008 1.00 59.81 72 GLN B CA 1
ATOM 2971 C C . GLN B 1 72 ? 23.135 14.636 5.049 1.00 60.45 72 GLN B C 1
ATOM 2972 O O . GLN B 1 72 ? 23.430 14.410 6.228 1.00 58.00 72 GLN B O 1
ATOM 2978 N N . VAL B 1 73 ? 21.871 14.854 4.674 1.00 56.86 73 VAL B N 1
ATOM 2979 C CA . VAL B 1 73 ? 20.797 15.043 5.651 1.00 50.78 73 VAL B CA 1
ATOM 2980 C C . VAL B 1 73 ? 20.063 13.725 5.880 1.00 49.33 73 VAL B C 1
ATOM 2981 O O . VAL B 1 73 ? 19.491 13.158 4.947 1.00 49.81 73 VAL B O 1
ATOM 2985 N N . GLN B 1 74 ? 20.050 13.244 7.131 1.00 48.40 74 GLN B N 1
ATOM 2986 C CA . GLN B 1 74 ? 19.326 12.018 7.450 1.00 45.82 74 GLN B CA 1
ATOM 2987 C C . GLN B 1 74 ? 17.932 12.274 7.997 1.00 40.39 74 GLN B C 1
ATOM 2988 O O . GLN B 1 74 ? 17.105 11.361 7.989 1.00 41.37 74 GLN B O 1
ATOM 2994 N N . SER B 1 75 ? 17.659 13.483 8.472 1.00 37.96 75 SER B N 1
ATOM 2995 C CA . SER B 1 75 ? 16.384 13.793 9.093 1.00 37.55 75 SER B CA 1
ATOM 2996 C C . SER B 1 75 ? 16.242 15.300 9.149 1.00 34.39 75 SER B C 1
ATOM 2997 O O . SER B 1 75 ? 17.221 16.042 9.035 1.00 35.54 75 SER B O 1
ATOM 3000 N N . VAL B 1 76 ? 15.005 15.745 9.319 1.00 31.69 76 VAL B N 1
ATOM 3001 C CA . VAL B 1 76 ? 14.672 17.159 9.217 1.00 34.69 76 VAL B CA 1
ATOM 3002 C C . VAL B 1 76 ? 13.605 17.464 10.255 1.00 35.15 76 VAL B C 1
ATOM 3003 O O . VAL B 1 76 ? 12.668 16.679 10.431 1.00 37.87 76 VAL B O 1
ATOM 3007 N N . TRP B 1 77 ? 13.750 18.593 10.949 1.00 31.06 77 TRP B N 1
ATOM 3008 C CA . TRP B 1 77 ? 12.839 18.984 12.015 1.00 34.34 77 TRP B CA 1
ATOM 3009 C C . TRP B 1 77 ? 12.174 20.293 11.616 1.00 34.92 77 TRP B C 1
ATOM 3010 O O . TRP B 1 77 ? 12.860 21.311 11.451 1.00 33.13 77 TRP B O 1
ATOM 3021 N N . THR B 1 78 ? 10.850 20.271 11.463 1.00 28.34 78 THR B N 1
ATOM 3022 C CA . THR B 1 78 ? 10.134 21.432 10.941 1.00 34.20 78 THR B CA 1
ATOM 3023 C C . THR B 1 78 ? 9.600 22.284 12.085 1.00 35.86 78 THR B C 1
ATOM 3024 O O . THR B 1 78 ? 8.392 22.441 12.270 1.00 36.89 78 THR B O 1
ATOM 3028 N N . ARG B 1 79 ? 10.533 22.835 12.860 1.00 37.96 79 ARG B N 1
ATOM 3029 C CA . ARG B 1 79 ? 10.139 23.609 14.024 1.00 38.30 79 ARG B CA 1
ATOM 3030 C C . ARG B 1 79 ? 9.425 24.890 13.596 1.00 43.97 79 ARG B C 1
ATOM 3031 O O . ARG B 1 79 ? 8.315 25.174 14.059 1.00 44.35 79 ARG B O 1
ATOM 3039 N N . ARG B 1 80 ? 10.041 25.673 12.702 1.00 39.79 80 ARG B N 1
ATOM 3040 C CA . ARG B 1 80 ? 9.385 26.853 12.146 1.00 42.66 80 ARG B CA 1
ATOM 3041 C C . ARG B 1 80 ? 9.918 27.083 10.744 1.00 45.77 80 ARG B C 1
ATOM 3042 O O . ARG B 1 80 ? 11.137 27.149 10.551 1.00 48.67 80 ARG B O 1
ATOM 3050 N N . ILE B 1 81 ? 9.016 27.216 9.773 1.00 50.98 81 ILE B N 1
ATOM 3051 C CA . ILE B 1 81 ? 9.444 27.643 8.446 1.00 46.09 81 ILE B CA 1
ATOM 3052 C C . ILE B 1 81 ? 8.831 29.001 8.167 1.00 47.79 81 ILE B C 1
ATOM 3053 O O . ILE B 1 81 ? 7.620 29.095 7.938 1.00 53.39 81 ILE B O 1
ATOM 3058 N N . CYS B 1 98 ? 10.054 38.410 -5.630 1.00 66.88 98 CYS B N 1
ATOM 3059 C CA . CYS B 1 98 ? 11.148 37.771 -4.906 1.00 78.64 98 CYS B CA 1
ATOM 3060 C C . CYS B 1 98 ? 10.616 36.678 -3.994 1.00 73.72 98 CYS B C 1
ATOM 3061 O O . CYS B 1 98 ? 11.142 35.561 -3.967 1.00 70.11 98 CYS B O 1
ATOM 3064 N N . VAL B 1 99 ? 9.563 36.998 -3.243 1.00 72.62 99 VAL B N 1
ATOM 3065 C CA . VAL B 1 99 ? 9.027 36.021 -2.302 1.00 75.02 99 VAL B CA 1
ATOM 3066 C C . VAL B 1 99 ? 8.539 34.782 -3.048 1.00 75.14 99 VAL B C 1
ATOM 3067 O O . VAL B 1 99 ? 8.761 33.650 -2.604 1.00 74.75 99 VAL B O 1
ATOM 3071 N N . ARG B 1 100 ? 7.932 34.968 -4.225 1.00 71.05 100 ARG B N 1
ATOM 3072 C CA . ARG B 1 100 ? 7.445 33.828 -4.997 1.00 75.39 100 ARG B CA 1
ATOM 3073 C C . ARG B 1 100 ? 8.580 32.885 -5.374 1.00 75.92 100 ARG B C 1
ATOM 3074 O O . ARG B 1 100 ? 8.448 31.660 -5.250 1.00 77.00 100 ARG B O 1
ATOM 3082 N N . GLU B 1 101 ? 9.702 33.434 -5.847 1.00 71.01 101 GLU B N 1
ATOM 3083 C CA . GLU B 1 101 ? 10.793 32.573 -6.283 1.00 71.22 101 GLU B CA 1
ATOM 3084 C C . GLU B 1 101 ? 11.620 32.056 -5.112 1.00 68.28 101 GLU B C 1
ATOM 3085 O O . GLU B 1 101 ? 12.093 30.912 -5.150 1.00 65.47 101 GLU B O 1
ATOM 3091 N N . SER B 1 102 ? 11.797 32.872 -4.070 1.00 66.62 102 SER B N 1
ATOM 3092 C CA . SER B 1 102 ? 12.475 32.395 -2.872 1.00 61.35 102 SER B CA 1
ATOM 3093 C C . SER B 1 102 ? 11.751 31.202 -2.270 1.00 59.35 102 SER B C 1
ATOM 3094 O O . SER B 1 102 ? 12.388 30.285 -1.744 1.00 55.05 102 SER B O 1
ATOM 3097 N N . GLN B 1 103 ? 10.424 31.180 -2.370 1.00 65.46 103 GLN B N 1
ATOM 3098 C CA . GLN B 1 103 ? 9.656 30.044 -1.884 1.00 62.12 103 GLN B CA 1
ATOM 3099 C C . GLN B 1 103 ? 9.776 28.830 -2.796 1.00 63.37 103 GLN B C 1
ATOM 3100 O O . GLN B 1 103 ? 9.735 27.694 -2.307 1.00 63.75 103 GLN B O 1
ATOM 3106 N N . THR B 1 104 ? 9.920 29.031 -4.110 1.00 63.59 104 THR B N 1
ATOM 3107 C CA . THR B 1 104 ? 10.032 27.875 -5.001 1.00 64.77 104 THR B CA 1
ATOM 3108 C C . THR B 1 104 ? 11.413 27.245 -4.904 1.00 56.60 104 THR B C 1
ATOM 3109 O O . THR B 1 104 ? 11.555 26.021 -5.005 1.00 56.32 104 THR B O 1
ATOM 3113 N N . THR B 1 105 ? 12.443 28.070 -4.734 1.00 54.87 105 THR B N 1
ATOM 3114 C CA . THR B 1 105 ? 13.764 27.541 -4.430 1.00 55.73 105 THR B CA 1
ATOM 3115 C C . THR B 1 105 ? 13.728 26.722 -3.145 1.00 51.45 105 THR B C 1
ATOM 3116 O O . THR B 1 105 ? 14.294 25.625 -3.077 1.00 45.89 105 THR B O 1
ATOM 3120 N N . LEU B 1 106 ? 13.024 27.224 -2.127 1.00 51.79 106 LEU B N 1
ATOM 3121 C CA . LEU B 1 106 ? 12.938 26.505 -0.859 1.00 52.77 106 LEU B CA 1
ATOM 3122 C C . LEU B 1 106 ? 12.220 25.171 -1.030 1.00 47.35 106 LEU B C 1
ATOM 3123 O O . LEU B 1 106 ? 12.660 24.150 -0.486 1.00 41.58 106 LEU B O 1
ATOM 3128 N N . ALA B 1 107 ? 11.131 25.152 -1.811 1.00 49.37 107 ALA B N 1
ATOM 3129 C CA . ALA B 1 107 ? 10.403 23.906 -2.022 1.00 42.41 107 ALA B CA 1
ATOM 3130 C C . ALA B 1 107 ? 11.198 22.918 -2.863 1.00 43.80 107 ALA B C 1
ATOM 3131 O O . ALA B 1 107 ? 11.024 21.704 -2.723 1.00 46.83 107 ALA B O 1
ATOM 3133 N N . GLY B 1 108 ? 12.060 23.402 -3.752 1.00 40.41 108 GLY B N 1
ATOM 3134 C CA . GLY B 1 108 ? 12.927 22.486 -4.467 1.00 45.21 108 GLY B CA 1
ATOM 3135 C C . GLY B 1 108 ? 13.963 21.876 -3.548 1.00 45.38 108 GLY B C 1
ATOM 3136 O O . GLY B 1 108 ? 14.277 20.687 -3.644 1.00 47.56 108 GLY B O 1
ATOM 3137 N N . PHE B 1 109 ? 14.507 22.685 -2.645 1.00 42.33 109 PHE B N 1
ATOM 3138 C CA . PHE B 1 109 ? 15.401 22.168 -1.623 1.00 45.17 109 PHE B CA 1
ATOM 3139 C C . PHE B 1 109 ? 14.728 21.061 -0.809 1.00 41.99 109 PHE B C 1
ATOM 3140 O O . PHE B 1 109 ? 15.296 19.975 -0.639 1.00 41.63 109 PHE B O 1
ATOM 3148 N N . TRP B 1 110 ? 13.492 21.298 -0.339 1.00 39.09 110 TRP B N 1
ATOM 3149 C CA . TRP B 1 110 ? 12.810 20.282 0.460 1.00 35.86 110 TRP B CA 1
ATOM 3150 C C . TRP B 1 110 ? 12.716 18.969 -0.288 1.00 38.46 110 TRP B C 1
ATOM 3151 O O . TRP B 1 110 ? 12.900 17.897 0.302 1.00 33.28 110 TRP B O 1
ATOM 3162 N N . ASP B 1 111 ? 12.410 19.040 -1.589 1.00 41.28 111 ASP B N 1
ATOM 3163 C CA . ASP B 1 111 ? 12.270 17.848 -2.416 1.00 33.50 111 ASP B CA 1
ATOM 3164 C C . ASP B 1 111 ? 13.572 17.063 -2.498 1.00 32.32 111 ASP B C 1
ATOM 3165 O O . ASP B 1 111 ? 13.564 15.831 -2.524 1.00 35.23 111 ASP B O 1
ATOM 3170 N N . SER B 1 112 ? 14.699 17.761 -2.580 1.00 33.79 112 SER B N 1
ATOM 3171 C CA . SER B 1 112 ? 15.983 17.078 -2.612 1.00 36.71 112 SER B CA 1
ATOM 3172 C C . SER B 1 112 ? 16.276 16.376 -1.298 1.00 42.33 112 SER B C 1
ATOM 3173 O O . SER B 1 112 ? 17.187 15.545 -1.243 1.00 41.01 112 SER B O 1
ATOM 3176 N N . LEU B 1 113 ? 15.515 16.685 -0.246 1.00 34.65 113 LEU B N 1
ATOM 3177 C CA . LEU B 1 113 ? 15.610 15.990 1.027 1.00 37.69 113 LEU B CA 1
ATOM 3178 C C . LEU B 1 113 ? 14.532 14.938 1.187 1.00 39.79 113 LEU B C 1
ATOM 3179 O O . LEU B 1 113 ? 14.279 14.490 2.307 1.00 36.26 113 LEU B O 1
ATOM 3184 N N . ARG B 1 114 ? 13.873 14.548 0.093 1.00 34.08 114 ARG B N 1
ATOM 3185 C CA . ARG B 1 114 ? 12.678 13.714 0.210 1.00 37.26 114 ARG B CA 1
ATOM 3186 C C . ARG B 1 114 ? 12.962 12.347 0.825 1.00 34.15 114 ARG B C 1
ATOM 3187 O O . ARG B 1 114 ? 12.019 11.658 1.216 1.00 40.90 114 ARG B O 1
ATOM 3195 N N . SER B 1 115 ? 14.224 11.928 0.899 1.00 36.55 115 SER B N 1
ATOM 3196 C CA . SER B 1 115 ? 14.570 10.612 1.418 1.00 41.68 115 SER B CA 1
ATOM 3197 C C . SER B 1 115 ? 15.012 10.639 2.885 1.00 44.14 115 SER B C 1
ATOM 3198 O O . SER B 1 115 ? 15.388 9.588 3.428 1.00 42.98 115 SER B O 1
ATOM 3201 N N . ALA B 1 116 ? 14.989 11.799 3.535 1.00 40.13 116 ALA B N 1
ATOM 3202 C CA . ALA B 1 116 ? 15.233 11.843 4.977 1.00 42.00 116 ALA B CA 1
ATOM 3203 C C . ALA B 1 116 ? 13.934 11.615 5.736 1.00 43.67 116 ALA B C 1
ATOM 3204 O O . ALA B 1 116 ? 12.828 11.760 5.196 1.00 42.08 116 ALA B O 1
ATOM 3206 N N . ARG B 1 117 ? 14.063 11.251 7.004 1.00 45.70 117 ARG B N 1
ATOM 3207 C CA . ARG B 1 117 ? 12.883 11.155 7.845 1.00 40.47 117 ARG B CA 1
ATOM 3208 C C . ARG B 1 117 ? 12.552 12.567 8.315 1.00 39.26 117 ARG B C 1
ATOM 3209 O O . ARG B 1 117 ? 13.418 13.296 8.808 1.00 42.55 117 ARG B O 1
ATOM 3217 N N . TRP B 1 118 ? 11.319 12.978 8.073 1.00 37.22 118 TRP B N 1
ATOM 3218 C CA . TRP B 1 118 ? 10.875 14.326 8.357 1.00 35.93 118 TRP B CA 1
ATOM 3219 C C . TRP B 1 118 ? 10.050 14.328 9.630 1.00 39.57 118 TRP B C 1
ATOM 3220 O O . TRP B 1 118 ? 9.262 13.413 9.872 1.00 39.61 118 TRP B O 1
ATOM 3231 N N . LEU B 1 119 ? 10.247 15.354 10.448 1.00 39.21 119 LEU B N 1
ATOM 3232 C CA . LEU B 1 119 ? 9.367 15.588 11.581 1.00 38.62 119 LEU B CA 1
ATOM 3233 C C . LEU B 1 119 ? 8.878 17.029 11.528 1.00 39.07 119 LEU B C 1
ATOM 3234 O O . LEU B 1 119 ? 9.479 17.892 12.155 1.00 34.93 119 LEU B O 1
ATOM 3239 N N . ASP B 1 120 ? 7.815 17.325 10.769 1.00 36.03 120 ASP B N 1
ATOM 3240 C CA . ASP B 1 120 ? 7.024 16.358 9.992 1.00 40.54 120 ASP B CA 1
ATOM 3241 C C . ASP B 1 120 ? 7.028 16.683 8.482 1.00 34.79 120 ASP B C 1
ATOM 3242 O O . ASP B 1 120 ? 7.519 17.731 8.069 1.00 35.39 120 ASP B O 1
ATOM 3247 N N A ASN B 1 121 ? 6.457 15.788 7.680 0.50 37.63 121 ASN B N 1
ATOM 3248 N N B ASN B 1 121 ? 6.477 15.793 7.664 0.50 37.52 121 ASN B N 1
ATOM 3249 C CA A ASN B 1 121 ? 6.328 16.047 6.253 0.50 36.68 121 ASN B CA 1
ATOM 3250 C CA B ASN B 1 121 ? 6.413 16.072 6.237 0.50 36.15 121 ASN B CA 1
ATOM 3251 C C A ASN B 1 121 ? 5.512 17.308 6.019 0.50 35.57 121 ASN B C 1
ATOM 3252 C C B ASN B 1 121 ? 5.525 17.277 5.985 0.50 35.20 121 ASN B C 1
ATOM 3253 O O A ASN B 1 121 ? 4.417 17.471 6.569 0.50 34.86 121 ASN B O 1
ATOM 3254 O O B ASN B 1 121 ? 4.409 17.379 6.511 0.50 34.82 121 ASN B O 1
ATOM 3263 N N . LEU B 1 122 ? 6.053 18.205 5.188 1.00 32.06 122 LEU B N 1
ATOM 3264 C CA . LEU B 1 122 ? 5.398 19.491 4.977 1.00 41.95 122 LEU B CA 1
ATOM 3265 C C . LEU B 1 122 ? 3.983 19.343 4.441 1.00 39.52 122 LEU B C 1
ATOM 3266 O O . LEU B 1 122 ? 3.108 20.167 4.750 1.00 42.83 122 LEU B O 1
ATOM 3271 N N . ALA B 1 123 ? 3.739 18.335 3.605 1.00 37.85 123 ALA B N 1
ATOM 3272 C CA . ALA B 1 123 ? 2.407 18.243 3.011 1.00 45.04 123 ALA B CA 1
ATOM 3273 C C . ALA B 1 123 ? 1.388 17.825 4.064 1.00 40.62 123 ALA B C 1
ATOM 3274 O O . ALA B 1 123 ? 0.340 18.461 4.207 1.00 47.07 123 ALA B O 1
ATOM 3276 N N . GLN B 1 124 ? 1.715 16.817 4.873 1.00 44.66 124 GLN B N 1
ATOM 3277 C CA . GLN B 1 124 ? 0.869 16.500 6.021 1.00 43.15 124 GLN B CA 1
ATOM 3278 C C . GLN B 1 124 ? 0.685 17.706 6.934 1.00 38.82 124 GLN B C 1
ATOM 3279 O O . GLN B 1 124 ? -0.400 17.900 7.492 1.00 38.75 124 GLN B O 1
ATOM 3285 N N . ILE B 1 125 ? 1.716 18.534 7.107 1.00 39.79 125 ILE B N 1
ATOM 3286 C CA . ILE B 1 125 ? 1.534 19.688 7.986 1.00 40.37 125 ILE B CA 1
ATOM 3287 C C . ILE B 1 125 ? 0.503 20.637 7.399 1.00 42.89 125 ILE B C 1
ATOM 3288 O O . ILE B 1 125 ? -0.404 21.095 8.104 1.00 40.06 125 ILE B O 1
ATOM 3293 N N . GLU B 1 126 ? 0.625 20.944 6.102 1.00 40.78 126 GLU B N 1
ATOM 3294 C CA . GLU B 1 126 ? -0.332 21.825 5.434 1.00 42.29 126 GLU B CA 1
ATOM 3295 C C . GLU B 1 126 ? -1.743 21.287 5.531 1.00 40.63 126 GLU B C 1
ATOM 3296 O O . GLU B 1 126 ? -2.679 22.030 5.844 1.00 43.41 126 GLU B O 1
ATOM 3302 N N . LYS B 1 127 ? -1.923 19.998 5.241 1.00 39.45 127 LYS B N 1
ATOM 3303 C CA . LYS B 1 127 ? -3.262 19.422 5.305 1.00 41.28 127 LYS B CA 1
ATOM 3304 C C . LYS B 1 127 ? -3.854 19.559 6.708 1.00 45.82 127 LYS B C 1
ATOM 3305 O O . LYS B 1 127 ? -5.037 19.880 6.863 1.00 45.38 127 LYS B O 1
ATOM 3311 N N . ALA B 1 128 ? -3.032 19.356 7.750 1.00 46.02 128 ALA B N 1
ATOM 3312 C CA . ALA B 1 128 ? -3.544 19.362 9.114 1.00 39.09 128 ALA B CA 1
ATOM 3313 C C . ALA B 1 128 ? -3.854 20.758 9.644 1.00 41.21 128 ALA B C 1
ATOM 3314 O O . ALA B 1 128 ? -4.588 20.874 10.634 1.00 43.46 128 ALA B O 1
ATOM 3316 N N . LYS B 1 129 ? -3.321 21.819 9.032 1.00 38.69 129 LYS B N 1
ATOM 3317 C CA . LYS B 1 129 ? -3.605 23.159 9.547 1.00 43.80 129 LYS B CA 1
ATOM 3318 C C . LYS B 1 129 ? -5.066 23.549 9.363 1.00 50.38 129 LYS B C 1
ATOM 3319 O O . LYS B 1 129 ? -5.534 24.480 10.034 1.00 49.40 129 LYS B O 1
ATOM 3325 N N . ASN B 1 130 ? -5.785 22.851 8.483 1.00 40.63 130 ASN B N 1
ATOM 3326 C CA . ASN B 1 130 ? -7.180 23.154 8.190 1.00 47.03 130 ASN B CA 1
ATOM 3327 C C . ASN B 1 130 ? -8.062 22.799 9.385 1.00 47.22 130 ASN B C 1
ATOM 3328 O O . ASN B 1 130 ? -8.259 21.617 9.689 1.00 44.05 130 ASN B O 1
ATOM 3333 N N . LYS B 1 131 ? -8.612 23.822 10.057 1.00 47.00 131 LYS B N 1
ATOM 3334 C CA . LYS B 1 131 ? -9.374 23.575 11.278 1.00 46.74 131 LYS B CA 1
ATOM 3335 C C . LYS B 1 131 ? -10.671 22.823 11.017 1.00 43.74 131 LYS B C 1
ATOM 3336 O O . LYS B 1 131 ? -11.236 22.249 11.955 1.00 39.07 131 LYS B O 1
ATOM 3342 N N . LEU B 1 132 ? -11.158 22.808 9.775 1.00 44.63 132 LEU B N 1
ATOM 3343 C CA . LEU B 1 132 ? -12.419 22.133 9.500 1.00 43.93 132 LEU B CA 1
ATOM 3344 C C . LEU B 1 132 ? -12.228 20.650 9.244 1.00 42.53 132 LEU B C 1
ATOM 3345 O O . LEU B 1 132 ? -13.070 19.841 9.653 1.00 44.80 132 LEU B O 1
ATOM 3350 N N . LEU B 1 133 ? -11.131 20.270 8.601 1.00 41.51 133 LEU B N 1
ATOM 3351 C CA . LEU B 1 133 ? -10.763 18.860 8.560 1.00 41.55 133 LEU B CA 1
ATOM 3352 C C . LEU B 1 133 ? -10.445 18.347 9.960 1.00 40.45 133 LEU B C 1
ATOM 3353 O O . LEU B 1 133 ? -10.790 17.209 10.302 1.00 41.17 133 LEU B O 1
ATOM 3358 N N . GLN B 1 134 ? -9.778 19.168 10.783 1.00 38.30 134 GLN B N 1
ATOM 3359 C CA . GLN B 1 134 ? -9.517 18.778 12.174 1.00 45.27 134 GLN B CA 1
ATOM 3360 C C . GLN B 1 134 ? -10.810 18.405 12.881 1.00 38.90 134 GLN B C 1
ATOM 3361 O O . GLN B 1 134 ? -10.924 17.323 13.460 1.00 37.57 134 GLN B O 1
ATOM 3367 N N . LEU B 1 135 ? -11.804 19.297 12.818 1.00 39.14 135 LEU B N 1
ATOM 3368 C CA . LEU B 1 135 ? -13.098 19.051 13.448 1.00 41.05 135 LEU B CA 1
ATOM 3369 C C . LEU B 1 135 ? -13.788 17.847 12.836 1.00 47.24 135 LEU B C 1
ATOM 3370 O O . LEU B 1 135 ? -14.280 16.973 13.556 1.00 50.04 135 LEU B O 1
ATOM 3375 N N . ARG B 1 136 ? -13.859 17.808 11.497 1.00 48.36 136 ARG B N 1
ATOM 3376 C CA . ARG B 1 136 ? -14.409 16.649 10.800 1.00 47.48 136 ARG B CA 1
ATOM 3377 C C . ARG B 1 136 ? -13.743 15.375 11.278 1.00 47.99 136 ARG B C 1
ATOM 3378 O O . ARG B 1 136 ? -14.415 14.432 11.706 1.00 53.45 136 ARG B O 1
ATOM 3386 N N . LEU B 1 137 ? -12.411 15.344 11.247 1.00 46.73 137 LEU B N 1
ATOM 3387 C CA . LEU B 1 137 ? -11.708 14.112 11.586 1.00 48.63 137 LEU B CA 1
ATOM 3388 C C . LEU B 1 137 ? -11.926 13.733 13.047 1.00 56.39 137 LEU B C 1
ATOM 3389 O O . LEU B 1 137 ? -12.363 12.617 13.345 1.00 62.72 137 LEU B O 1
ATOM 3394 N N . ALA B 1 138 ? -11.634 14.659 13.970 1.00 51.05 138 ALA B N 1
ATOM 3395 C CA . ALA B 1 138 ? -11.755 14.375 15.399 1.00 52.77 138 ALA B CA 1
ATOM 3396 C C . ALA B 1 138 ? -13.092 13.726 15.736 1.00 53.75 138 ALA B C 1
ATOM 3397 O O . ALA B 1 138 ? -13.133 12.697 16.414 1.00 55.88 138 ALA B O 1
ATOM 3399 N N . SER B 1 139 ? -14.194 14.293 15.244 1.00 58.19 139 SER B N 1
ATOM 3400 C CA . SER B 1 139 ? -15.511 13.728 15.525 1.00 57.59 139 SER B CA 1
ATOM 3401 C C . SER B 1 139 ? -15.591 12.275 15.076 1.00 62.48 139 SER B C 1
ATOM 3402 O O . SER B 1 139 ? -15.951 11.389 15.858 1.00 64.48 139 SER B O 1
ATOM 3405 N N . GLU B 1 140 ? -15.224 12.011 13.822 1.00 62.56 140 GLU B N 1
ATOM 3406 C CA . GLU B 1 140 ? -15.223 10.658 13.278 1.00 62.75 140 GLU B CA 1
ATOM 3407 C C . GLU B 1 140 ? -14.380 9.681 14.095 1.00 61.31 140 GLU B C 1
ATOM 3408 O O . GLU B 1 140 ? -14.636 8.473 14.048 1.00 66.07 140 GLU B O 1
ATOM 3414 N N . VAL B 1 141 ? -13.395 10.167 14.859 1.00 59.15 141 VAL B N 1
ATOM 3415 C CA . VAL B 1 141 ? -12.580 9.281 15.693 1.00 55.84 141 VAL B CA 1
ATOM 3416 C C . VAL B 1 141 ? -13.147 9.107 17.100 1.00 57.71 141 VAL B C 1
ATOM 3417 O O . VAL B 1 141 ? -12.613 8.307 17.884 1.00 54.93 141 VAL B O 1
ATOM 3421 N N . GLY B 1 142 ? -14.219 9.812 17.447 1.00 57.67 142 GLY B N 1
ATOM 3422 C CA . GLY B 1 142 ? -14.811 9.687 18.760 1.00 57.14 142 GLY B CA 1
ATOM 3423 C C . GLY B 1 142 ? -14.482 10.792 19.740 1.00 58.21 142 GLY B C 1
ATOM 3424 O O . GLY B 1 142 ? -14.966 10.748 20.874 1.00 64.52 142 GLY B O 1
ATOM 3425 N N . LEU B 1 143 ? -13.680 11.777 19.354 1.00 56.94 143 LEU B N 1
ATOM 3426 C CA . LEU B 1 143 ? -13.416 12.895 20.247 1.00 53.45 143 LEU B CA 1
ATOM 3427 C C . LEU B 1 143 ? -14.647 13.783 20.326 1.00 47.89 143 LEU B C 1
ATOM 3428 O O . LEU B 1 143 ? -15.363 13.960 19.345 1.00 52.44 143 LEU B O 1
ATOM 3433 N N . ILE B 1 144 ? -14.910 14.321 21.500 1.00 48.71 144 ILE B N 1
ATOM 3434 C CA . ILE B 1 144 ? -15.995 15.282 21.656 1.00 41.68 144 ILE B CA 1
ATOM 3435 C C . ILE B 1 144 ? -15.539 16.619 21.097 1.00 43.73 144 ILE B C 1
ATOM 3436 O O . ILE B 1 144 ? -14.378 17.026 21.249 1.00 37.99 144 ILE B O 1
ATOM 3441 N N . ILE B 1 145 ? -16.465 17.311 20.450 1.00 44.70 145 ILE B N 1
ATOM 3442 C CA . ILE B 1 145 ? -16.163 18.540 19.737 1.00 37.33 145 ILE B CA 1
ATOM 3443 C C . ILE B 1 145 ? -17.199 19.553 20.190 1.00 35.18 145 ILE B C 1
ATOM 3444 O O . ILE B 1 145 ? -18.311 19.165 20.543 1.00 41.38 145 ILE B O 1
ATOM 3449 N N . PRO B 1 146 ? -16.886 20.837 20.234 1.00 38.66 146 PRO B N 1
ATOM 3450 C CA . PRO B 1 146 ? -17.920 21.837 20.472 1.00 37.84 146 PRO B CA 1
ATOM 3451 C C . PRO B 1 146 ? -18.812 21.959 19.252 1.00 49.24 146 PRO B C 1
ATOM 3452 O O . PRO B 1 146 ? -18.322 21.894 18.118 1.00 45.28 146 PRO B O 1
ATOM 3456 N N . PRO B 1 147 ? -20.120 22.131 19.426 1.00 49.94 147 PRO B N 1
ATOM 3457 C CA . PRO B 1 147 ? -20.972 22.354 18.254 1.00 47.73 147 PRO B CA 1
ATOM 3458 C C . PRO B 1 147 ? -20.453 23.518 17.421 1.00 48.84 147 PRO B C 1
ATOM 3459 O O . PRO B 1 147 ? -20.290 24.625 17.945 1.00 49.88 147 PRO B O 1
ATOM 3463 N N . THR B 1 148 ? -20.163 23.274 16.138 1.00 41.77 148 THR B N 1
ATOM 3464 C CA . THR B 1 148 ? -19.485 24.241 15.278 1.00 46.68 148 THR B CA 1
ATOM 3465 C C . THR B 1 148 ? -20.278 24.521 14.004 1.00 51.50 148 THR B C 1
ATOM 3466 O O . THR B 1 148 ? -20.867 23.614 13.406 1.00 46.04 148 THR B O 1
ATOM 3470 N N . LEU B 1 149 ? -20.269 25.789 13.596 1.00 56.34 149 LEU B N 1
ATOM 3471 C CA . LEU B 1 149 ? -20.795 26.242 12.318 1.00 48.10 149 LEU B CA 1
ATOM 3472 C C . LEU B 1 149 ? -19.781 27.170 11.670 1.00 53.33 149 LEU B C 1
ATOM 3473 O O . LEU B 1 149 ? -19.347 28.147 12.287 1.00 56.58 149 LEU B O 1
ATOM 3478 N N . VAL B 1 150 ? -19.492 26.932 10.403 1.00 58.85 150 VAL B N 1
ATOM 3479 C CA . VAL B 1 150 ? -18.657 27.804 9.602 1.00 57.79 150 VAL B CA 1
ATOM 3480 C C . VAL B 1 150 ? -19.579 28.323 8.515 1.00 51.20 150 VAL B C 1
ATOM 3481 O O . VAL B 1 150 ? -20.331 27.571 7.941 1.00 51.02 150 VAL B O 1
ATOM 3485 N N . THR B 1 151 ? -19.528 29.610 8.244 1.00 54.95 151 THR B N 1
ATOM 3486 C CA . THR B 1 151 ? -20.379 30.165 7.218 1.00 53.39 151 THR B CA 1
ATOM 3487 C C . THR B 1 151 ? -20.134 31.611 6.854 1.00 55.57 151 THR B C 1
ATOM 3488 O O . THR B 1 151 ? -19.428 32.334 7.536 1.00 51.09 151 THR B O 1
ATOM 3492 N N . ASN B 1 152 ? -20.746 31.991 5.737 1.00 59.52 152 ASN B N 1
ATOM 3493 C CA . ASN B 1 152 ? -20.691 33.326 5.193 1.00 60.20 152 ASN B CA 1
ATOM 3494 C C . ASN B 1 152 ? -22.107 33.818 4.907 1.00 61.09 152 ASN B C 1
ATOM 3495 O O . ASN B 1 152 ? -22.317 34.898 4.409 1.00 61.36 152 ASN B O 1
ATOM 3500 N N . ASN B 1 153 ? -23.064 32.984 5.259 1.00 58.02 153 ASN B N 1
ATOM 3501 C CA . ASN B 1 153 ? -24.491 33.271 5.190 1.00 65.03 153 ASN B CA 1
ATOM 3502 C C . ASN B 1 153 ? -24.958 33.753 6.558 1.00 72.47 153 ASN B C 1
ATOM 3503 O O . ASN B 1 153 ? -25.008 32.948 7.504 1.00 72.91 153 ASN B O 1
ATOM 3508 N N . PRO B 1 154 ? -25.293 35.035 6.731 1.00 77.17 154 PRO B N 1
ATOM 3509 C CA . PRO B 1 154 ? -25.752 35.487 8.056 1.00 74.07 154 PRO B CA 1
ATOM 3510 C C . PRO B 1 154 ? -27.069 34.864 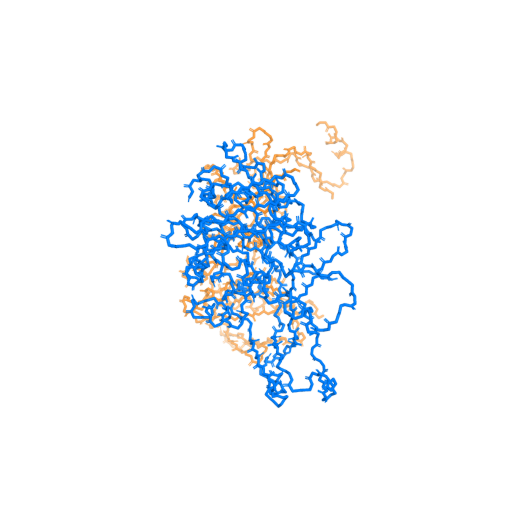8.503 1.00 72.43 154 PRO B C 1
ATOM 3511 O O . PRO B 1 154 ? -27.345 34.858 9.705 1.00 77.05 154 PRO B O 1
ATOM 3515 N N . ASP B 1 155 ? -27.884 34.328 7.591 1.00 75.44 155 ASP B N 1
ATOM 3516 C CA . ASP B 1 155 ? -29.157 33.745 8.008 1.00 75.24 155 ASP B CA 1
ATOM 3517 C C . ASP B 1 155 ? -28.968 32.392 8.690 1.00 75.84 155 ASP B C 1
ATOM 3518 O O . ASP B 1 155 ? -29.636 32.104 9.691 1.00 76.34 155 ASP B O 1
ATOM 3523 N N . ALA B 1 156 ? -28.073 31.545 8.172 1.00 74.54 156 ALA B N 1
ATOM 3524 C CA . ALA B 1 156 ? -27.807 30.279 8.850 1.00 75.17 156 ALA B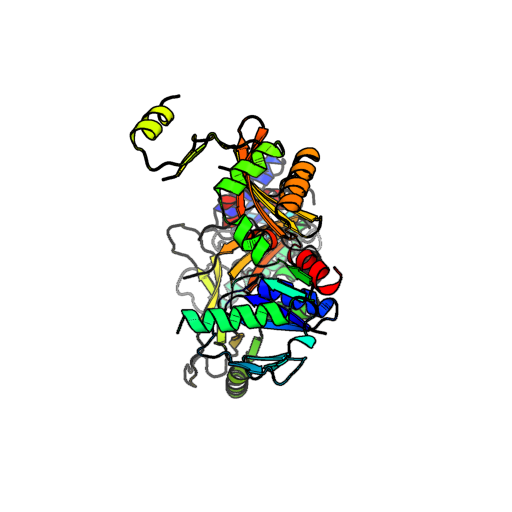 CA 1
ATOM 3525 C C . ALA B 1 156 ? -27.057 30.497 10.160 1.00 72.82 156 ALA B C 1
ATOM 3526 O O . ALA B 1 156 ? -27.105 29.643 11.054 1.00 69.91 156 ALA B O 1
ATOM 3528 N N . ALA B 1 157 ? -26.347 31.623 10.278 1.00 71.58 157 ALA B N 1
ATOM 3529 C CA . ALA B 1 157 ? -25.704 31.979 11.534 1.00 67.81 157 ALA B CA 1
ATOM 3530 C C . ALA B 1 157 ? -26.734 32.330 12.598 1.00 76.69 157 ALA B C 1
ATOM 3531 O O . ALA B 1 157 ? -26.548 31.991 13.772 1.00 71.16 157 ALA B O 1
ATOM 3533 N N . ARG B 1 158 ? -27.820 33.004 12.205 1.00 73.04 158 ARG B N 1
ATOM 3534 C CA . ARG B 1 158 ? -28.917 33.263 13.131 1.00 72.35 158 ARG B CA 1
ATOM 3535 C C . ARG B 1 158 ? -29.526 31.959 13.644 1.00 74.96 158 ARG B C 1
ATOM 3536 O O . ARG B 1 158 ? -29.821 31.833 14.839 1.00 76.48 158 ARG B O 1
ATOM 3538 N N . GLU B 1 159 ? -29.707 30.974 12.754 1.00 72.06 159 GLU B N 1
ATOM 3539 C CA . GLU B 1 159 ? -30.227 29.668 13.156 1.00 73.61 159 GLU B CA 1
ATOM 3540 C C . GLU B 1 159 ? -29.346 29.013 14.213 1.00 78.48 159 GLU B C 1
ATOM 3541 O O . GLU B 1 159 ? -29.841 28.240 15.043 1.00 82.75 159 GLU B O 1
ATOM 3547 N N . PHE B 1 160 ? -28.044 29.304 14.200 1.00 76.69 160 PHE B N 1
ATOM 3548 C CA . PHE B 1 160 ? -27.100 28.702 15.136 1.00 75.11 160 PHE B CA 1
ATOM 3549 C C . PHE B 1 160 ? -26.951 29.502 16.427 1.00 76.76 160 PHE B C 1
ATOM 3550 O O . PHE B 1 160 ? -26.521 28.936 17.438 1.00 75.58 160 PHE B O 1
ATOM 3558 N N . PHE B 1 161 ? -27.297 30.794 16.427 1.00 77.61 161 PHE B N 1
ATOM 3559 C CA . PHE B 1 161 ? -27.291 31.554 17.674 1.00 81.18 161 PHE B CA 1
ATOM 3560 C C . PHE B 1 161 ? -28.369 31.028 18.616 1.00 84.80 161 PHE B C 1
ATOM 3561 O O . PHE B 1 161 ? -28.122 30.833 19.814 1.00 86.22 161 PHE B O 1
ATOM 3569 N N . SER B 1 162 ? -29.566 30.777 18.088 1.00 84.15 162 SER B N 1
ATOM 3570 C CA . SER B 1 162 ? -30.501 29.883 18.753 1.00 84.02 162 SER B CA 1
ATOM 3571 C C . SER B 1 162 ? -30.119 28.445 18.410 1.00 84.33 162 SER B C 1
ATOM 3572 O O . SER B 1 162 ? -29.091 28.194 17.782 1.00 87.08 162 SER B O 1
ATOM 3575 N N . GLN B 1 163 ? -30.951 27.485 18.798 1.00 88.95 163 GLN B N 1
ATOM 3576 C CA . GLN B 1 163 ? -30.541 26.077 18.785 1.00 89.00 163 GLN B CA 1
ATOM 3577 C C . GLN B 1 163 ? -29.357 25.902 19.732 1.00 87.66 163 GLN B C 1
ATOM 3578 O O . GLN B 1 163 ? -29.380 26.399 20.856 1.00 89.61 163 GLN B O 1
ATOM 3584 N N . MET B 1 208 ? -15.798 33.483 8.897 1.00 72.07 208 MET B N 1
ATOM 3585 C CA . MET B 1 208 ? -16.680 33.431 10.073 1.00 71.90 208 MET B CA 1
ATOM 3586 C C . MET B 1 208 ? -16.919 31.997 10.586 1.00 64.18 208 MET B C 1
ATOM 3587 O O . MET B 1 208 ? -17.689 31.237 9.999 1.00 67.08 208 MET B O 1
ATOM 3592 N N . VAL B 1 209 ? -16.266 31.638 11.688 1.00 61.97 209 VAL B N 1
ATOM 3593 C CA . VAL B 1 209 ? -16.439 30.340 12.341 1.00 65.59 209 VAL B CA 1
ATOM 3594 C C . VAL B 1 209 ? -17.058 30.566 13.720 1.00 62.41 209 VAL B C 1
ATOM 3595 O O . VAL B 1 209 ? -16.492 31.296 14.544 1.00 69.18 209 VAL B O 1
ATOM 3599 N N . PHE B 1 210 ? -18.199 29.918 13.980 1.00 64.27 210 PHE B N 1
ATOM 3600 C CA . PHE B 1 210 ? -18.943 30.064 15.230 1.00 61.61 210 PHE B CA 1
ATOM 3601 C C . PHE B 1 210 ? -19.033 28.735 15.963 1.00 60.76 210 PHE B C 1
ATOM 3602 O O . PHE B 1 210 ? -19.343 27.703 15.356 1.00 56.04 210 PHE B O 1
ATOM 3610 N N . GLN B 1 211 ? -18.802 28.779 17.281 1.00 61.05 211 GLN B N 1
ATOM 3611 C CA . GLN B 1 211 ? -18.782 27.587 18.115 1.00 50.99 211 GLN B CA 1
ATOM 3612 C C . GLN B 1 211 ? -19.545 27.803 19.416 1.00 55.35 211 GLN B C 1
ATOM 3613 O O . GLN B 1 211 ? -19.478 28.871 20.033 1.00 51.11 211 GLN B O 1
ATOM 3619 N N . ALA B 1 212 ? -20.247 26.750 19.835 1.00 51.16 212 ALA B N 1
ATOM 3620 C CA . ALA B 1 212 ? -20.946 26.749 21.110 1.00 53.99 212 ALA B CA 1
ATOM 3621 C C . ALA B 1 212 ? -19.956 26.942 22.250 1.00 53.49 212 ALA B C 1
ATOM 3622 O O . ALA B 1 212 ? -18.971 26.207 22.367 1.00 48.77 212 ALA B O 1
ATOM 3624 N N . GLU B 1 213 ? -20.214 27.949 23.076 1.00 50.71 213 GLU B N 1
ATOM 3625 C CA . GLU B 1 213 ? -19.369 28.240 24.223 1.00 55.36 213 GLU B CA 1
ATOM 3626 C C . GLU B 1 213 ? -19.428 27.062 25.206 1.00 49.40 213 GLU B C 1
ATOM 3627 O O . GLU B 1 213 ? -20.521 26.618 25.575 1.00 45.04 213 GLU B O 1
ATOM 3633 N N . ILE B 1 214 ? -18.270 26.524 25.582 1.00 51.60 214 ILE B N 1
ATOM 3634 C CA . ILE B 1 214 ? -18.147 25.268 26.326 1.00 48.24 214 ILE B CA 1
ATOM 3635 C C . ILE B 1 214 ? -17.554 25.560 27.704 1.00 46.42 214 ILE B C 1
ATOM 3636 O O . ILE B 1 214 ? -16.440 26.086 27.781 1.00 47.13 214 ILE B O 1
ATOM 3641 N N . PRO B 1 215 ? -18.241 25.207 28.799 1.00 44.17 215 PRO B N 1
ATOM 3642 C CA . PRO B 1 215 ? -17.718 25.505 30.143 1.00 43.38 215 PRO B CA 1
ATOM 3643 C C . PRO B 1 215 ? -16.561 24.602 30.535 1.00 42.76 215 PRO B C 1
ATOM 3644 O O . PRO B 1 215 ? -16.546 23.398 30.266 1.00 43.31 215 PRO B O 1
ATOM 3648 N N . LYS B 1 216 ? -15.602 25.190 31.238 1.00 39.25 216 LYS B N 1
ATOM 3649 C CA . LYS B 1 216 ? -14.299 24.565 31.378 1.00 42.65 216 LYS B CA 1
ATOM 3650 C C . LYS B 1 216 ? -13.841 24.549 32.830 1.00 47.52 216 LYS B C 1
ATOM 3651 O O . LYS B 1 216 ? -13.985 25.538 33.554 1.00 46.09 216 LYS B O 1
ATOM 3657 N N . GLN B 1 217 ? -13.301 23.402 33.242 1.00 43.54 217 GLN B N 1
ATOM 3658 C CA . GLN B 1 217 ? -12.640 23.216 34.528 1.00 44.07 217 GLN B CA 1
ATOM 3659 C C . GLN B 1 217 ? -11.121 23.314 34.406 1.00 50.98 217 GLN B C 1
ATOM 3660 O O . GLN B 1 217 ? -10.476 23.975 35.221 1.00 53.65 217 GLN B O 1
ATOM 3666 N N . LEU B 1 218 ? -10.548 22.673 33.383 1.00 46.36 218 LEU B N 1
ATOM 3667 C CA . LEU B 1 218 ? -9.148 22.804 33.011 1.00 44.83 218 LEU B CA 1
ATOM 3668 C C . LEU B 1 218 ? -9.037 23.087 31.518 1.00 45.87 218 LEU B C 1
ATOM 3669 O O . LEU B 1 218 ? -9.903 22.703 30.719 1.00 36.74 218 LEU B O 1
ATOM 3674 N N . GLU B 1 219 ? -7.954 23.758 31.147 1.00 42.62 219 GLU B N 1
ATOM 3675 C CA . GLU B 1 219 ? -7.505 23.805 29.766 1.00 43.81 219 GLU B CA 1
ATOM 3676 C C . GLU B 1 219 ? -6.239 22.977 29.683 1.00 38.14 219 GLU B C 1
ATOM 3677 O O . GLU B 1 219 ? -5.412 23.015 30.595 1.00 38.96 219 GLU B O 1
ATOM 3683 N N . LEU B 1 220 ? -6.101 22.207 28.611 1.00 33.76 220 LEU B N 1
ATOM 3684 C CA . LEU B 1 220 ? -5.015 21.247 28.497 1.00 35.90 220 LEU B CA 1
ATOM 3685 C C . LEU B 1 220 ? -4.235 21.443 27.210 1.00 42.59 220 LEU B C 1
ATOM 3686 O O . LEU B 1 220 ? -4.817 21.699 26.144 1.00 36.45 220 LEU B O 1
ATOM 3691 N N . ARG B 1 221 ? -2.934 21.165 27.296 1.00 36.68 221 ARG B N 1
ATOM 3692 C CA . ARG B 1 221 ? -2.015 21.166 26.159 1.00 38.24 221 ARG B CA 1
ATOM 3693 C C . ARG B 1 221 ? -1.403 19.751 26.112 1.00 38.24 221 ARG B C 1
ATOM 3694 O O . ARG B 1 221 ? -0.587 19.403 26.966 1.00 32.92 221 ARG B O 1
ATOM 3702 N N . VAL B 1 222 ? -1.802 18.937 25.131 1.00 34.22 222 VAL B N 1
ATOM 3703 C CA . VAL B 1 222 ? -1.331 17.560 25.013 1.00 31.65 222 VAL B CA 1
ATOM 3704 C C . VAL B 1 222 ? -0.345 17.522 23.862 1.00 37.49 222 VAL B C 1
ATOM 3705 O O . VAL B 1 222 ? -0.696 17.848 22.716 1.00 40.73 222 VAL B O 1
ATOM 3709 N N . VAL B 1 223 ? 0.877 17.110 24.150 1.00 30.95 223 VAL B N 1
ATOM 3710 C CA . VAL B 1 223 ? 1.906 17.016 23.138 1.00 34.91 223 VAL B CA 1
ATOM 3711 C C . VAL B 1 223 ? 2.176 15.541 22.928 1.00 39.89 223 VAL B C 1
ATOM 3712 O O . VAL B 1 223 ? 2.528 14.838 23.881 1.00 38.80 223 VAL B O 1
ATOM 3716 N N . VAL B 1 224 ? 1.944 15.057 21.702 1.00 35.09 224 VAL B N 1
ATOM 3717 C CA . VAL B 1 224 ? 2.274 13.688 21.311 1.00 38.73 224 VAL B CA 1
ATOM 3718 C C . VAL B 1 224 ? 3.478 13.734 20.384 1.00 39.23 224 VAL B C 1
ATOM 3719 O O . VAL B 1 224 ? 3.503 14.516 19.427 1.00 41.54 224 VAL B O 1
ATOM 3723 N N . VAL B 1 225 ? 4.486 12.918 20.690 1.00 42.68 225 VAL B N 1
ATOM 3724 C CA . VAL B 1 225 ? 5.741 12.835 19.947 1.00 46.14 225 VAL B CA 1
ATOM 3725 C C . VAL B 1 225 ? 6.074 11.357 19.834 1.00 49.11 225 VAL B C 1
ATOM 3726 O O . VAL B 1 225 ? 6.465 10.734 20.825 1.00 51.42 225 VAL B O 1
ATOM 3730 N N . ASN B 1 226 ? 5.928 10.789 18.642 1.00 47.39 226 ASN B N 1
ATOM 3731 C CA . ASN B 1 226 ? 6.452 9.456 18.354 1.00 54.26 226 ASN B CA 1
ATOM 3732 C C . ASN B 1 226 ? 6.065 8.451 19.446 1.00 56.54 226 ASN B C 1
ATOM 3733 O O . ASN B 1 226 ? 6.912 7.831 20.091 1.00 63.17 226 ASN B O 1
ATOM 3738 N N . GLY B 1 227 ? 4.756 8.326 19.672 1.00 49.60 227 GLY B N 1
ATOM 3739 C CA . GLY B 1 227 ? 4.222 7.388 20.633 1.00 54.88 227 GLY B CA 1
ATOM 3740 C C . GLY B 1 227 ? 4.122 7.905 22.056 1.00 58.83 227 GLY B C 1
ATOM 3741 O O . GLY B 1 227 ? 3.377 7.326 22.856 1.00 63.92 227 GLY B O 1
ATOM 3742 N N . GLN B 1 228 ? 4.824 8.993 22.381 1.00 57.94 228 GLN B N 1
ATOM 3743 C CA . GLN B 1 228 ? 4.953 9.517 23.736 1.00 47.48 228 GLN B CA 1
ATOM 3744 C C . GLN B 1 228 ? 4.024 10.705 23.954 1.00 45.38 228 GLN B C 1
ATOM 3745 O O . GLN B 1 228 ? 3.964 11.617 23.133 1.00 46.26 228 GLN B O 1
ATOM 3751 N N . THR B 1 229 ? 3.325 10.720 25.078 1.00 42.13 229 THR B N 1
ATOM 3752 C CA . THR B 1 229 ? 2.383 11.788 25.390 1.00 42.94 229 THR B CA 1
ATOM 3753 C C . THR B 1 229 ? 2.912 12.656 26.535 1.00 47.08 229 THR B C 1
ATOM 3754 O O . THR B 1 229 ? 3.468 12.145 27.518 1.00 47.50 229 THR B O 1
ATOM 3758 N N . PHE B 1 230 ? 2.744 13.974 26.399 1.00 40.36 230 PHE B N 1
ATOM 3759 C CA . PHE B 1 230 ? 3.173 14.947 27.402 1.00 36.04 230 PHE B CA 1
ATOM 3760 C C . PHE B 1 230 ? 2.056 15.953 27.639 1.00 39.23 230 PHE B C 1
ATOM 3761 O O . PHE B 1 230 ? 1.676 16.690 26.725 1.00 40.49 230 PHE B O 1
ATOM 3769 N N . VAL B 1 231 ? 1.545 15.998 28.865 1.00 36.25 231 VAL B N 1
ATOM 3770 C CA . VAL B 1 231 ? 0.314 16.705 29.186 1.00 33.86 231 VAL B CA 1
ATOM 3771 C C . VAL B 1 231 ? 0.622 17.865 30.119 1.00 41.32 231 VAL B C 1
ATOM 3772 O O . VAL B 1 231 ? 1.454 17.742 31.022 1.00 42.59 231 VAL B O 1
ATOM 3776 N N . GLY B 1 232 ? -0.050 18.989 29.900 1.00 39.29 232 GLY B N 1
ATOM 3777 C CA . GLY B 1 232 ? -0.002 20.089 30.838 1.00 41.99 232 GLY B CA 1
ATOM 3778 C C . GLY B 1 232 ? -1.386 20.678 31.005 1.00 44.32 232 GLY B C 1
ATOM 3779 O O . GLY B 1 232 ? -2.176 20.642 30.056 1.00 42.31 232 GLY B O 1
ATOM 3780 N N . ALA B 1 233 ? -1.694 21.223 32.188 1.00 40.76 233 ALA B N 1
ATOM 3781 C CA . ALA B 1 233 ? -3.037 21.686 32.517 1.00 45.88 233 ALA B CA 1
ATOM 3782 C C . ALA B 1 233 ? -3.014 23.067 33.159 1.00 48.35 233 ALA B C 1
ATOM 3783 O O . ALA B 1 233 ? -2.001 23.517 33.687 1.00 54.70 233 ALA B O 1
ATOM 3785 N N . LEU B 1 234 ? -4.160 23.740 33.088 1.00 50.22 234 LEU B N 1
ATOM 3786 C CA . LEU B 1 234 ? -4.357 25.065 33.657 1.00 53.59 234 LEU B CA 1
ATOM 3787 C C . LEU B 1 234 ? -5.753 25.127 34.249 1.00 56.16 234 LEU B C 1
ATOM 3788 O O . LEU B 1 234 ? -6.730 24.829 33.550 1.00 48.82 234 LEU B O 1
ATOM 3793 N N . GLU B 1 235 ? -5.852 25.517 35.523 1.00 59.60 235 GLU B N 1
ATOM 3794 C CA . GLU B 1 235 ? -7.162 25.759 36.108 1.00 61.56 235 GLU B CA 1
ATOM 3795 C C . GLU B 1 235 ? -7.703 27.093 35.607 1.00 66.71 235 GLU B C 1
ATOM 3796 O O . GLU B 1 235 ? -6.946 28.049 35.403 1.00 66.35 235 GLU B O 1
ATOM 3802 N N . SER B 1 236 ? -9.012 27.140 35.365 1.00 69.04 236 SER B N 1
ATOM 3803 C CA . SER B 1 236 ? -9.638 28.315 34.755 1.00 68.15 236 SER B CA 1
ATOM 3804 C C . SER B 1 236 ? -10.118 29.330 35.796 1.00 76.87 236 SER B C 1
ATOM 3805 O O . SER B 1 236 ? -10.029 30.543 35.586 1.00 72.37 236 SER B O 1
ATOM 3808 N N . ALA B 1 255 ? 0.373 29.018 35.519 1.00 68.08 255 ALA B N 1
ATOM 3809 C CA . ALA B 1 255 ? 1.372 28.161 34.884 1.00 59.76 255 ALA B CA 1
ATOM 3810 C C . ALA B 1 255 ? 0.942 26.692 34.867 1.00 61.98 255 ALA B C 1
ATOM 3811 O O . ALA B 1 255 ? 0.037 26.286 35.603 1.00 63.81 255 ALA B O 1
ATOM 3813 N N . TRP B 1 256 ? 1.603 25.908 34.014 1.00 59.91 256 TRP B N 1
ATOM 3814 C CA . TRP B 1 256 ? 1.196 24.534 33.745 1.00 55.24 256 TRP B CA 1
ATOM 3815 C C . TRP B 1 256 ? 1.379 23.622 34.960 1.00 56.59 256 TRP B C 1
ATOM 3816 O O . TRP B 1 256 ? 2.364 23.730 35.696 1.00 47.44 256 TRP B O 1
ATOM 3827 N N . GLN B 1 257 ? 0.427 22.702 35.143 1.00 52.40 257 GLN B N 1
ATOM 3828 C CA . GLN B 1 257 ? 0.455 21.659 36.159 1.00 49.63 257 GLN B CA 1
ATOM 3829 C C . GLN B 1 257 ? 0.353 20.303 35.474 1.00 47.63 257 GLN B C 1
ATOM 3830 O O . GLN B 1 257 ? -0.054 20.207 34.317 1.00 47.91 257 GLN B O 1
ATOM 3836 N N . HIS B 1 258 ? 0.694 19.237 36.195 1.00 45.35 258 HIS B N 1
ATOM 3837 C CA . HIS B 1 258 ? 0.650 17.906 35.597 1.00 44.87 258 HIS B CA 1
ATOM 3838 C C . HIS B 1 258 ? -0.779 17.400 35.502 1.00 46.85 258 HIS B C 1
ATOM 3839 O O . HIS B 1 258 ? -1.667 17.801 36.267 1.00 51.29 258 HIS B O 1
ATOM 3846 N N . HIS B 1 259 ? -0.994 16.505 34.547 1.00 42.53 259 HIS B N 1
ATOM 3847 C CA . HIS B 1 259 ? -2.304 15.912 34.384 1.00 46.83 259 HIS B CA 1
ATOM 3848 C C . HIS B 1 259 ? -2.091 14.530 33.825 1.00 46.30 259 HIS B C 1
ATOM 3849 O O . HIS B 1 259 ? -1.058 14.256 33.212 1.00 50.53 259 HIS B O 1
ATOM 3856 N N . THR B 1 260 ? -3.065 13.661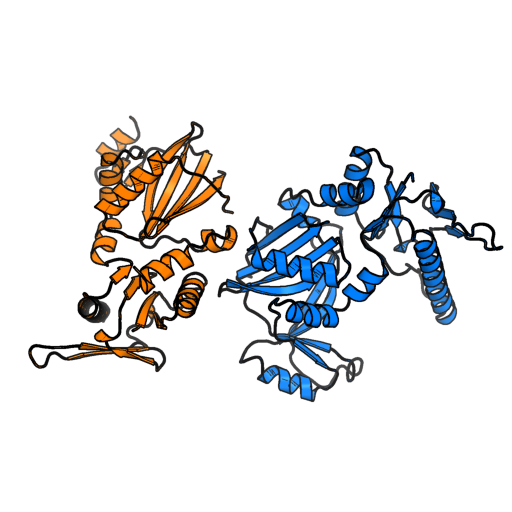 34.055 1.00 50.69 260 THR B N 1
ATOM 3857 C CA . THR B 1 260 ? -3.051 12.312 33.510 1.00 52.62 260 THR B CA 1
ATOM 3858 C C . THR B 1 260 ? -4.315 12.101 32.692 1.00 54.85 260 THR B C 1
ATOM 3859 O O . THR B 1 260 ? -5.415 12.421 33.154 1.00 59.59 260 THR B O 1
ATOM 3863 N N . LEU B 1 261 ? -4.159 11.593 31.507 1.00 47.81 261 LEU B N 1
ATOM 3864 C CA . LEU B 1 261 ? -5.283 11.395 30.614 1.00 50.31 261 LEU B CA 1
ATOM 3865 C C . LEU B 1 261 ? -5.781 9.957 30.698 1.00 54.27 261 LEU B C 1
ATOM 3866 O O . LEU B 1 261 ? -4.991 9.032 30.895 1.00 58.85 261 LEU B O 1
ATOM 3871 N N . PRO B 1 262 ? -7.082 9.732 30.545 1.00 52.74 262 PRO B N 1
ATOM 3872 C CA . PRO B 1 262 ? -7.584 8.355 30.539 1.00 58.69 262 PRO B CA 1
ATOM 3873 C C . PRO B 1 262 ? -7.036 7.596 29.341 1.00 62.13 262 PRO B C 1
ATOM 3874 O O . PRO B 1 262 ? -6.909 8.145 28.247 1.00 64.31 262 PRO B O 1
ATOM 3878 N N . ASP B 1 263 ? -6.711 6.318 29.559 1.00 65.66 263 ASP B N 1
ATOM 3879 C CA . ASP B 1 263 ? -6.022 5.517 28.553 1.00 63.32 263 ASP B CA 1
ATOM 3880 C C . ASP B 1 263 ? -6.807 5.354 27.254 1.00 70.30 263 ASP B C 1
ATOM 3881 O O . ASP B 1 263 ? -6.218 4.919 26.254 1.00 68.81 263 ASP B O 1
ATOM 3886 N N . SER B 1 264 ? -8.099 5.695 27.228 1.00 66.51 264 SER B N 1
ATOM 3887 C CA . SER B 1 264 ? -8.873 5.617 25.996 1.00 66.17 264 SER B CA 1
ATOM 3888 C C . SER B 1 264 ? -8.772 6.885 25.164 1.00 71.35 264 SER B C 1
ATOM 3889 O O . SER B 1 264 ? -8.874 6.823 23.931 1.00 65.27 264 SER B O 1
ATOM 3892 N N . LEU B 1 265 ? -8.605 8.037 25.818 1.00 67.84 265 LEU B N 1
ATOM 3893 C CA . LEU B 1 265 ? -8.357 9.270 25.084 1.00 62.94 265 LEU B CA 1
ATOM 3894 C C . LEU B 1 265 ? -6.982 9.240 24.435 1.00 60.80 265 LEU B C 1
ATOM 3895 O O . LEU B 1 265 ? -6.765 9.877 23.402 1.00 62.89 265 LEU B O 1
ATOM 3900 N N . LEU B 1 266 ? -6.045 8.498 25.022 1.00 60.86 266 LEU B N 1
ATOM 3901 C CA . LEU B 1 266 ? -4.745 8.319 24.392 1.00 62.13 266 LEU B CA 1
ATOM 3902 C C . LEU B 1 266 ? -4.864 7.538 23.095 1.00 66.38 266 LEU B C 1
ATOM 3903 O O . LEU B 1 266 ? -4.140 7.815 22.137 1.00 67.86 266 LEU B O 1
ATOM 3908 N N . GLN B 1 267 ? -5.769 6.563 23.036 1.00 69.98 267 GLN B N 1
ATOM 3909 C CA . GLN B 1 267 ? -5.925 5.815 21.796 1.00 60.37 267 GLN B CA 1
ATOM 3910 C C . GLN B 1 267 ? -6.555 6.682 20.727 1.00 63.82 267 GLN B C 1
ATOM 3911 O O . GLN B 1 267 ? -6.138 6.645 19.567 1.00 66.29 267 GLN B O 1
ATOM 3917 N N . GLN B 1 268 ? -7.546 7.490 21.099 1.00 63.19 268 GLN B N 1
ATOM 3918 C CA . GLN B 1 268 ? -8.185 8.334 20.103 1.00 58.12 268 GLN B CA 1
ATOM 3919 C C . GLN B 1 268 ? -7.218 9.363 19.529 1.00 61.82 268 GLN B C 1
ATOM 3920 O O . GLN B 1 268 ? -7.390 9.795 18.386 1.00 66.05 268 GLN B O 1
ATOM 3926 N N . LEU B 1 269 ? -6.186 9.748 20.282 1.00 61.68 269 LEU B N 1
ATOM 3927 C CA . LEU B 1 269 ? -5.231 10.714 19.752 1.00 58.30 269 LEU B CA 1
ATOM 3928 C C . LEU B 1 269 ? -4.253 10.067 18.785 1.00 59.88 269 LEU B C 1
ATOM 3929 O O . LEU B 1 269 ? -3.892 10.675 17.769 1.00 54.88 269 LEU B O 1
ATOM 3934 N N . GLN B 1 270 ? -3.801 8.850 19.089 1.00 62.20 270 GLN B N 1
ATOM 3935 C CA . GLN B 1 270 ? -2.946 8.145 18.140 1.00 63.86 270 GLN B CA 1
ATOM 3936 C C . GLN B 1 270 ? -3.659 7.947 16.804 1.00 61.65 270 GLN B C 1
ATOM 3937 O O . GLN B 1 270 ? -3.075 8.186 15.742 1.00 61.59 270 GLN B O 1
ATOM 3943 N N . ILE B 1 271 ? -4.939 7.564 16.841 1.00 56.57 271 ILE B N 1
ATOM 3944 C CA . ILE B 1 271 ? -5.722 7.429 15.613 1.00 62.20 271 ILE B CA 1
ATOM 3945 C C . ILE B 1 271 ? -5.924 8.783 14.949 1.00 61.09 271 ILE B C 1
ATOM 3946 O O . ILE B 1 271 ? -5.991 8.888 13.717 1.00 58.84 271 ILE B O 1
ATOM 3951 N N . PHE B 1 272 ? -6.098 9.831 15.747 1.00 60.06 272 PHE B N 1
ATOM 3952 C CA . PHE B 1 272 ? -6.204 11.152 15.157 1.00 57.37 272 PHE B CA 1
ATOM 3953 C C . PHE B 1 272 ? -4.915 11.502 14.426 1.00 54.83 272 PHE B C 1
ATOM 3954 O O . PHE B 1 272 ? -4.939 11.951 13.276 1.00 62.22 272 PHE B O 1
ATOM 3962 N N . MET B 1 273 ? -3.773 11.238 15.052 1.00 53.61 273 MET B N 1
ATOM 3963 C CA . MET B 1 273 ? -2.504 11.546 14.406 1.00 60.29 273 MET B CA 1
ATOM 3964 C C . MET B 1 273 ? -2.178 10.589 13.274 1.00 57.84 273 MET B C 1
ATOM 3965 O O . MET B 1 273 ? -1.456 10.966 12.346 1.00 57.19 273 MET B O 1
ATOM 3970 N N . ALA B 1 274 ? -2.646 9.342 13.352 1.00 59.91 274 ALA B N 1
ATOM 3971 C CA . ALA B 1 274 ? -2.364 8.400 12.278 1.00 58.14 274 ALA B CA 1
ATOM 3972 C C . ALA B 1 274 ? -3.024 8.862 10.991 1.00 56.73 274 ALA B C 1
ATOM 3973 O O . ALA B 1 274 ? -2.413 8.820 9.918 1.00 56.14 274 ALA B O 1
ATOM 3975 N N . ASN B 1 275 ? -4.258 9.349 11.093 1.00 55.60 275 ASN B N 1
ATOM 3976 C CA . ASN B 1 275 ? -5.003 9.830 9.946 1.00 53.97 275 ASN B CA 1
ATOM 3977 C C . ASN B 1 275 ? -4.549 11.194 9.468 1.00 57.25 275 ASN B C 1
ATOM 3978 O O . ASN B 1 275 ? -4.926 11.610 8.360 1.00 49.11 275 ASN B O 1
ATOM 3983 N N . LEU B 1 276 ? -3.802 11.922 10.284 1.00 51.53 276 LEU B N 1
ATOM 3984 C CA . LEU B 1 276 ? -3.198 13.145 9.801 1.00 48.10 276 LEU B CA 1
ATOM 3985 C C . LEU B 1 276 ? -1.808 12.893 9.264 1.00 49.61 276 LEU B C 1
ATOM 3986 O O . LEU B 1 276 ? -1.284 13.727 8.519 1.00 54.06 276 LEU B O 1
ATOM 3991 N N . GLY B 1 277 ? -1.226 11.745 9.592 1.00 45.76 277 GLY B N 1
ATOM 3992 C CA . GLY B 1 277 ? 0.106 11.421 9.132 1.00 49.51 277 GLY B CA 1
ATOM 3993 C C . GLY B 1 277 ? 1.204 12.156 9.854 1.00 48.01 277 GLY B C 1
ATOM 3994 O O . GLY B 1 277 ? 2.253 12.419 9.265 1.00 49.31 277 GLY B O 1
ATOM 3995 N N . LEU B 1 278 ? 1.003 12.475 11.124 1.00 47.15 278 LEU B N 1
ATOM 3996 C CA . LEU B 1 278 ? 1.943 13.274 11.893 1.00 47.97 278 LEU B CA 1
ATOM 3997 C C . LEU B 1 278 ? 2.581 12.441 12.991 1.00 47.24 278 LEU B C 1
ATOM 3998 O O . LEU B 1 278 ? 1.914 11.656 13.670 1.00 52.54 278 LEU B O 1
ATOM 4003 N N . ASN B 1 279 ? 3.885 12.604 13.140 1.00 45.65 279 ASN B N 1
ATOM 4004 C CA . ASN B 1 279 ? 4.611 12.072 14.275 1.00 51.09 279 ASN B CA 1
ATOM 4005 C C . ASN B 1 279 ? 4.701 13.068 15.424 1.00 45.11 279 ASN B C 1
ATOM 4006 O O . ASN B 1 279 ? 5.114 12.683 16.517 1.00 42.73 279 ASN B O 1
ATOM 4011 N N . PHE B 1 280 ? 4.300 14.317 15.202 1.00 40.52 280 PHE B N 1
ATOM 4012 C CA . PHE B 1 280 ? 4.256 15.336 16.232 1.00 36.92 280 PHE B CA 1
ATOM 4013 C C . PHE B 1 280 ? 2.967 16.134 16.111 1.00 36.24 280 PHE B C 1
ATOM 4014 O O . PHE B 1 280 ? 2.538 16.481 15.009 1.00 45.76 280 PHE B O 1
ATOM 4022 N N . GLY B 1 281 ? 2.348 16.419 17.242 1.00 35.81 281 GLY B N 1
ATOM 4023 C CA . GLY B 1 281 ? 1.211 17.311 17.301 1.00 37.20 281 GLY B CA 1
ATOM 4024 C C . GLY B 1 281 ? 0.999 17.879 18.687 1.00 38.16 281 GLY B C 1
ATOM 4025 O O . GLY B 1 281 ? 1.170 17.175 19.677 1.00 34.70 281 GLY B O 1
ATOM 4026 N N . ALA B 1 282 ? 0.618 19.145 18.762 1.00 39.19 282 ALA B N 1
ATOM 4027 C CA . ALA B 1 282 ? 0.225 19.791 20.002 1.00 33.71 282 ALA B CA 1
ATOM 4028 C C . ALA B 1 282 ? -1.279 20.028 19.959 1.00 38.89 282 ALA B C 1
ATOM 4029 O O . ALA B 1 282 ? -1.763 20.764 19.093 1.00 42.48 282 ALA B O 1
ATOM 4031 N N . PHE B 1 283 ? -2.012 19.400 20.875 1.00 34.62 283 PHE B N 1
ATOM 4032 C CA . PHE B 1 283 ? -3.468 19.451 20.909 1.00 36.91 283 PHE B CA 1
ATOM 4033 C C . PHE B 1 283 ? -3.937 20.363 22.034 1.00 38.79 283 PHE B C 1
ATOM 4034 O O . PHE B 1 283 ? -3.314 20.437 23.093 1.00 41.21 283 PHE B O 1
ATOM 4042 N N . ASP B 1 284 ? -5.025 21.082 21.797 1.00 35.06 284 ASP B N 1
ATOM 4043 C CA . ASP B 1 284 ? -5.676 21.843 22.848 1.00 34.33 284 ASP B CA 1
ATOM 4044 C C . ASP B 1 284 ? -6.987 21.151 23.188 1.00 37.74 284 ASP B C 1
ATOM 4045 O O . ASP B 1 284 ? -7.758 20.801 22.293 1.00 33.62 284 ASP B O 1
ATOM 4050 N N . PHE B 1 285 ? -7.213 20.937 24.482 1.00 36.59 285 PHE B N 1
ATOM 4051 C CA . PHE B 1 285 ? -8.412 20.309 25.011 1.00 35.41 285 PHE B CA 1
ATOM 4052 C C . PHE B 1 285 ? -8.996 21.170 26.120 1.00 38.98 285 PHE B C 1
ATOM 4053 O O . PHE B 1 285 ? -8.350 22.070 26.659 1.00 37.32 285 PHE B O 1
ATOM 4061 N N . ILE B 1 286 ? -10.242 20.866 26.439 1.00 41.48 286 ILE B N 1
ATOM 4062 C CA . ILE B 1 286 ? -10.940 21.361 27.615 1.00 38.93 286 ILE B CA 1
ATOM 4063 C C . ILE B 1 286 ? -11.390 20.151 28.422 1.00 37.86 286 ILE B C 1
ATOM 4064 O O . ILE B 1 286 ? -11.872 19.163 27.853 1.00 42.60 286 ILE B O 1
ATOM 4069 N N . LEU B 1 287 ? -11.254 20.227 29.740 1.00 39.00 287 LEU B N 1
ATOM 4070 C CA . LEU B 1 287 ? -11.956 19.327 30.649 1.00 33.41 287 LEU B CA 1
ATOM 4071 C C . LEU B 1 287 ? -13.146 20.093 31.211 1.00 36.55 287 LEU B C 1
ATOM 4072 O O . LEU B 1 287 ? -12.963 21.161 31.812 1.00 37.71 287 LEU B O 1
ATOM 4077 N N . THR B 1 288 ? -14.362 19.579 30.968 1.00 32.80 288 THR B N 1
ATOM 4078 C CA . THR B 1 288 ? -15.558 20.206 31.485 1.00 37.34 288 THR B CA 1
ATOM 4079 C C . THR B 1 288 ? -15.671 19.986 33.005 1.00 37.56 288 THR B C 1
ATOM 4080 O O . THR B 1 288 ? -14.989 19.129 33.578 1.00 31.25 288 THR B O 1
ATOM 4084 N N . PRO B 1 289 ? -16.502 20.781 33.684 1.00 35.95 289 PRO B N 1
ATOM 4085 C CA . PRO B 1 289 ? -16.739 20.524 35.111 1.00 41.88 289 PRO B CA 1
ATOM 4086 C C . PRO B 1 289 ? -17.217 19.107 35.396 1.00 43.65 289 PRO B C 1
ATOM 4087 O O . PRO B 1 289 ? -16.953 18.594 36.493 1.00 49.33 289 PRO B O 1
ATOM 4091 N N . GLY B 1 290 ? -17.879 18.454 34.446 1.00 39.30 290 GLY B N 1
ATOM 4092 C CA . GLY B 1 290 ? -18.289 17.074 34.576 1.00 42.26 290 GLY B CA 1
ATOM 4093 C C . GLY B 1 290 ? -17.250 16.034 34.213 1.00 49.17 290 GLY B C 1
ATOM 4094 O O . GLY B 1 290 ? -17.542 14.838 34.309 1.00 56.08 290 GLY B O 1
ATOM 4095 N N . GLY B 1 291 ? -16.044 16.424 33.798 1.00 39.98 291 GLY B N 1
ATOM 4096 C CA . GLY B 1 291 ? -15.026 15.439 33.468 1.00 43.33 291 GLY B CA 1
ATOM 4097 C C . GLY B 1 291 ? -15.058 14.927 32.038 1.00 46.17 291 GLY B C 1
ATOM 4098 O O . GLY B 1 291 ? -14.476 13.874 31.753 1.00 49.74 291 GLY B O 1
ATOM 4099 N N . GLU B 1 292 ? -15.725 15.630 31.133 1.00 37.89 292 GLU B N 1
ATOM 4100 C CA . GLU B 1 292 ? -15.669 15.312 29.715 1.00 44.47 292 GLU B CA 1
ATOM 4101 C C . GLU B 1 292 ? -14.488 16.042 29.080 1.00 37.66 292 GLU B C 1
ATOM 4102 O O . GLU B 1 292 ? -14.328 17.254 29.260 1.00 34.89 292 GLU B O 1
ATOM 4108 N N . TYR B 1 293 ? -13.650 15.297 28.369 1.00 39.82 293 TYR B N 1
ATOM 4109 C CA . TYR B 1 293 ? -12.575 15.876 27.566 1.00 41.44 293 TYR B CA 1
ATOM 4110 C C . TYR B 1 293 ? -13.125 16.342 26.223 1.00 41.71 293 TYR B C 1
ATOM 4111 O O . TYR B 1 293 ? -13.717 15.552 25.485 1.00 46.32 293 TYR B O 1
ATOM 4120 N N . VAL B 1 294 ? -12.912 17.616 25.900 1.00 40.49 294 VAL B N 1
ATOM 4121 C CA . VAL B 1 294 ? -13.446 18.228 24.685 1.00 37.98 294 VAL B CA 1
ATOM 4122 C C . VAL B 1 294 ? -12.278 18.765 23.859 1.00 36.40 294 VAL B C 1
ATOM 4123 O O . VAL B 1 294 ? -11.552 19.662 24.314 1.00 39.70 294 VAL B O 1
ATOM 4127 N N . PHE B 1 295 ? -12.105 18.219 22.651 1.00 39.52 295 PHE B N 1
ATOM 4128 C CA . PHE B 1 295 ? -11.047 18.624 21.730 1.00 38.25 295 PHE B CA 1
ATOM 4129 C C . PHE B 1 295 ? -11.355 19.964 21.068 1.00 37.92 295 PHE B C 1
ATOM 4130 O O . PHE B 1 295 ? -12.483 20.219 20.641 1.00 35.72 295 PHE B O 1
ATOM 4138 N N . LEU B 1 296 ? -10.327 20.812 20.950 1.00 38.15 296 LEU B N 1
ATOM 4139 C CA . LEU B 1 296 ? -10.469 22.154 20.375 1.00 39.16 296 LEU B CA 1
ATOM 4140 C C . LEU B 1 296 ? -9.722 22.284 19.060 1.00 40.98 296 LEU B C 1
ATOM 4141 O O . LEU B 1 296 ? -10.326 22.558 18.023 1.00 39.80 296 LEU B O 1
ATOM 4146 N N . GLU B 1 297 ? -8.401 22.158 19.063 1.00 43.14 297 GLU B N 1
ATOM 4147 C CA . GLU B 1 297 ? -7.650 22.216 17.821 1.00 41.98 297 GLU B CA 1
ATOM 4148 C C . GLU B 1 297 ? -6.328 21.507 18.029 1.00 40.82 297 GLU B C 1
ATOM 4149 O O . GLU B 1 297 ? -5.910 21.249 19.159 1.00 39.06 297 GLU B O 1
ATOM 4155 N N . VAL B 1 298 ? -5.698 21.153 16.916 1.00 39.67 298 VAL B N 1
ATOM 4156 C CA . VAL B 1 298 ? -4.365 20.587 16.918 1.00 43.04 298 VAL B CA 1
ATOM 4157 C C . VAL B 1 298 ? -3.455 21.535 16.160 1.00 47.71 298 VAL B C 1
ATOM 4158 O O . VAL B 1 298 ? -3.842 22.100 15.134 1.00 48.02 298 VAL B O 1
ATOM 4162 N N . ASN B 1 299 ? -2.255 21.731 16.683 1.00 50.92 299 ASN B N 1
ATOM 4163 C CA . ASN B 1 299 ? -1.254 22.596 16.056 1.00 46.28 299 ASN B CA 1
ATOM 4164 C C . ASN B 1 299 ? -0.025 21.764 15.721 1.00 49.80 299 ASN B C 1
ATOM 4165 O O . ASN B 1 299 ? 0.701 21.343 16.646 1.00 45.68 2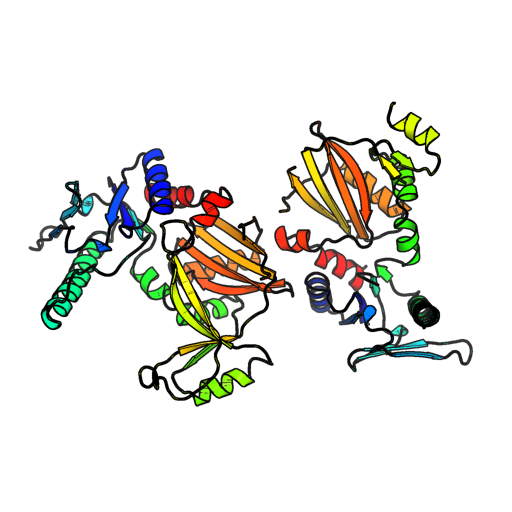99 ASN B O 1
ATOM 4170 N N . PRO B 1 300 ? 0.259 21.490 14.440 1.00 49.98 300 PRO B N 1
ATOM 4171 C CA . PRO B 1 300 ? 1.484 20.749 14.118 1.00 45.92 300 PRO B CA 1
ATOM 4172 C C . PRO B 1 300 ? 2.729 21.574 14.329 1.00 43.16 300 PRO B C 1
ATOM 4173 O O . PRO B 1 300 ? 3.816 21.000 14.439 1.00 51.98 300 PRO B O 1
ATOM 4177 N N . GLY B 1 301 ? 2.598 22.897 14.408 1.00 43.59 301 GLY B N 1
ATOM 4178 C CA . GLY B 1 301 ? 3.656 23.758 14.904 1.00 47.90 301 GLY B CA 1
ATOM 4179 C C . GLY B 1 301 ? 3.333 24.307 16.287 1.00 48.84 301 GLY B C 1
ATOM 4180 O O . GLY B 1 301 ? 3.635 25.463 16.618 1.00 47.82 301 GLY B O 1
ATOM 4181 N N . GLY B 1 302 ? 2.706 23.474 17.107 1.00 40.46 302 GLY B N 1
ATOM 4182 C CA . GLY B 1 302 ? 2.247 23.934 18.389 1.00 45.78 302 GLY B CA 1
ATOM 4183 C C . GLY B 1 302 ? 3.394 24.159 19.353 1.00 43.07 302 GLY B C 1
ATOM 4184 O O . GLY B 1 302 ? 4.377 23.417 19.386 1.00 40.55 302 GLY B O 1
ATOM 4185 N N . GLU B 1 303 ? 3.259 25.212 20.150 1.00 47.83 303 GLU B N 1
ATOM 4186 C CA . GLU B 1 303 ? 4.263 25.524 21.158 1.00 50.23 303 GLU B CA 1
ATOM 4187 C C . GLU B 1 303 ? 4.239 24.452 22.233 1.00 41.11 303 GLU B C 1
ATOM 4188 O O . GLU B 1 303 ? 3.173 24.112 22.753 1.00 45.46 303 GLU B O 1
ATOM 4194 N N . TRP B 1 304 ? 5.407 23.892 22.538 1.00 39.45 304 TRP B N 1
ATOM 4195 C CA . TRP B 1 304 ? 5.527 22.924 23.608 1.00 36.99 304 TRP B CA 1
ATOM 4196 C C . TRP B 1 304 ? 6.599 23.302 24.622 1.00 41.43 304 TRP B C 1
ATOM 4197 O O . TRP B 1 304 ? 6.793 22.561 25.593 1.00 33.85 304 TRP B O 1
ATOM 4208 N N . GLY B 1 305 ? 7.301 24.421 24.420 1.00 37.58 305 GLY B N 1
ATOM 4209 C CA . GLY B 1 305 ? 8.490 24.684 25.198 1.00 38.09 305 GLY B CA 1
ATOM 4210 C C . GLY B 1 305 ? 8.181 24.947 26.660 1.00 38.90 305 GLY B C 1
ATOM 4211 O O . GLY B 1 305 ? 8.878 24.453 27.548 1.00 44.60 305 GLY B O 1
ATOM 4212 N N . MET B 1 306 ? 7.119 25.708 26.927 1.00 36.44 306 MET B N 1
ATOM 4213 C CA . MET B 1 306 ? 6.706 25.985 28.293 1.00 43.70 306 MET B CA 1
ATOM 4214 C C . MET B 1 306 ? 6.381 24.718 29.062 1.00 44.92 306 MET B C 1
ATOM 4215 O O . MET B 1 306 ? 6.676 24.634 30.266 1.00 45.69 306 MET B O 1
ATOM 4220 N N . LEU B 1 307 ? 5.780 23.727 28.405 1.00 41.35 307 LEU B N 1
ATOM 4221 C CA . LEU B 1 307 ? 5.584 22.441 29.066 1.00 40.40 307 LEU B CA 1
ATOM 4222 C C . LEU B 1 307 ? 6.912 21.843 29.516 1.00 42.76 307 LEU B C 1
ATOM 4223 O O . LEU B 1 307 ? 7.058 21.453 30.679 1.00 41.90 307 LEU B O 1
ATOM 4228 N N . GLU B 1 308 ? 7.898 21.760 28.612 1.00 41.55 308 GLU B N 1
ATOM 4229 C CA . GLU B 1 308 ? 9.187 21.190 29.009 1.00 44.85 308 GLU B CA 1
ATOM 4230 C C . GLU B 1 308 ? 9.878 22.071 30.043 1.00 39.66 308 GLU B C 1
ATOM 4231 O O . GLU B 1 308 ? 10.524 21.569 30.964 1.00 45.07 308 GLU B O 1
ATOM 4237 N N . ARG B 1 309 ? 9.725 23.388 29.914 1.00 38.51 309 ARG B N 1
ATOM 4238 C CA . ARG B 1 309 ? 10.474 24.322 30.739 1.00 37.75 309 ARG B CA 1
ATOM 4239 C C . ARG B 1 309 ? 9.987 24.303 32.176 1.00 41.70 309 ARG B C 1
ATOM 4240 O O . ARG B 1 309 ? 10.784 24.338 33.125 1.00 38.33 309 ARG B O 1
ATOM 4248 N N . ASP B 1 310 ? 8.676 24.231 32.355 1.00 37.53 310 ASP B N 1
ATOM 4249 C CA . ASP B 1 310 ? 8.068 24.413 33.653 1.00 38.23 310 ASP B CA 1
ATOM 4250 C C . ASP B 1 310 ? 7.639 23.121 34.305 1.00 40.14 310 ASP B C 1
ATOM 4251 O O . ASP B 1 310 ? 7.417 23.108 35.520 1.00 40.38 310 ASP B O 1
ATOM 4256 N N . LEU B 1 311 ? 7.566 22.031 33.562 1.00 34.10 311 LEU B N 1
ATOM 4257 C CA . LEU B 1 311 ? 7.113 20.788 34.151 1.00 34.58 311 LEU B CA 1
ATOM 4258 C C . LEU B 1 311 ? 8.143 19.685 34.064 1.00 36.61 311 LEU B C 1
ATOM 4259 O O . LEU B 1 311 ? 7.816 18.541 34.409 1.00 41.44 311 LEU B O 1
ATOM 4264 N N . ASP B 1 312 ? 9.367 19.979 33.611 1.00 34.24 312 ASP B N 1
ATOM 4265 C CA . ASP B 1 312 ? 10.417 18.965 33.554 1.00 37.50 312 ASP B CA 1
ATOM 4266 C C . ASP B 1 312 ? 9.977 17.795 32.678 1.00 37.96 312 ASP B C 1
ATOM 4267 O O . ASP B 1 312 ? 10.213 16.629 32.994 1.00 41.87 312 ASP B O 1
ATOM 4272 N N . LEU B 1 313 ? 9.283 18.107 31.583 1.00 44.43 313 LEU B N 1
ATOM 4273 C CA . LEU B 1 313 ? 8.815 17.078 30.663 1.00 39.71 313 LEU B CA 1
ATOM 4274 C C . LEU B 1 313 ? 9.817 16.931 29.529 1.00 36.58 313 LEU B C 1
ATOM 4275 O O . LEU B 1 313 ? 10.131 17.932 28.869 1.00 40.58 313 LEU B O 1
ATOM 4280 N N . PRO B 1 314 ? 10.359 15.775 29.286 1.00 37.08 314 PRO B N 1
ATOM 4281 C CA . PRO B 1 314 ? 11.481 15.683 28.334 1.00 37.63 314 PRO B CA 1
ATOM 4282 C C . PRO B 1 314 ? 11.016 15.529 26.889 1.00 39.50 314 PRO B C 1
ATOM 4283 O O . PRO B 1 314 ? 11.334 14.546 26.199 1.00 45.20 314 PRO B O 1
ATOM 4287 N N . ILE B 1 315 ? 10.277 16.534 26.411 1.00 38.41 315 ILE B N 1
ATOM 4288 C CA . ILE B 1 315 ? 9.760 16.517 25.049 1.00 37.09 315 ILE B CA 1
ATOM 4289 C C . ILE B 1 315 ? 10.902 16.599 24.044 1.00 40.26 315 ILE B C 1
ATOM 4290 O O . ILE B 1 315 ? 10.855 15.978 22.975 1.00 44.43 315 ILE B O 1
ATOM 4295 N N . SER B 1 316 ? 11.936 17.384 24.364 1.00 40.25 316 SER B N 1
ATOM 4296 C CA . SER B 1 316 ? 13.078 17.551 23.474 1.00 36.11 316 SER B CA 1
ATOM 4297 C C . SER B 1 316 ? 13.783 16.231 23.213 1.00 40.37 316 SER B C 1
ATOM 4298 O O . SER B 1 316 ? 14.310 16.019 22.111 1.00 43.31 316 SER B O 1
ATOM 4301 N N . GLN B 1 317 ? 13.784 15.329 24.195 1.00 39.45 317 GLN B N 1
ATOM 4302 C CA . GLN B 1 317 ? 14.447 14.043 24.010 1.00 46.28 317 GLN B CA 1
ATOM 4303 C C . GLN B 1 317 ? 13.637 13.133 23.104 1.00 39.14 317 GLN B C 1
ATOM 4304 O O . GLN B 1 317 ? 14.201 12.372 22.316 1.00 41.87 317 GLN B O 1
ATOM 4310 N N . ALA B 1 318 ? 12.317 13.154 23.237 1.00 42.31 318 ALA B N 1
ATOM 4311 C CA . ALA B 1 318 ? 11.498 12.386 22.310 1.00 40.69 318 ALA B CA 1
ATOM 4312 C C . ALA B 1 318 ? 11.663 12.914 20.891 1.00 40.31 318 ALA B C 1
ATOM 4313 O O . ALA B 1 318 ? 11.799 12.134 19.945 1.00 40.93 318 ALA B O 1
ATOM 4315 N N . ILE B 1 319 ? 11.693 14.239 20.728 1.00 40.61 319 ILE B N 1
ATOM 4316 C CA . ILE B 1 319 ? 11.963 14.831 19.415 1.00 38.41 319 ILE B CA 1
ATOM 4317 C C . ILE B 1 319 ? 13.335 14.403 18.913 1.00 41.76 319 ILE B C 1
ATOM 4318 O O . ILE B 1 319 ? 13.494 13.999 17.757 1.00 41.94 319 ILE B O 1
ATOM 4323 N N . ALA B 1 320 ? 14.343 14.455 19.786 1.00 43.08 320 ALA B N 1
ATOM 4324 C CA . ALA B 1 320 ? 15.693 14.079 19.378 1.00 43.88 320 ALA B CA 1
ATOM 4325 C C . ALA B 1 320 ? 15.782 12.600 19.008 1.00 46.15 320 ALA B C 1
ATOM 4326 O O . ALA B 1 320 ? 16.407 12.246 18.002 1.00 47.09 320 ALA B O 1
ATOM 4328 N N . ASP B 1 321 ? 15.160 11.722 19.803 1.00 45.09 321 ASP B N 1
ATOM 4329 C CA . ASP B 1 321 ? 15.218 10.287 19.516 1.00 49.88 321 ASP B CA 1
ATOM 4330 C C . ASP B 1 321 ? 14.641 9.968 18.142 1.00 50.51 321 ASP B C 1
ATOM 4331 O O . ASP B 1 321 ? 15.214 9.161 17.400 1.00 51.26 321 ASP B O 1
ATOM 4336 N N . PHE B 1 322 ? 13.475 10.544 17.808 1.00 45.94 322 PHE B N 1
ATOM 4337 C CA . PHE B 1 322 ? 12.882 10.273 16.501 1.00 45.84 322 PHE B CA 1
ATOM 4338 C C . PHE B 1 322 ? 13.831 10.703 15.395 1.00 45.68 322 PHE B C 1
ATOM 4339 O O . PHE B 1 322 ? 14.113 9.930 14.481 1.00 48.17 322 PHE B O 1
ATOM 4347 N N . LEU B 1 323 ? 14.383 11.914 15.504 1.00 43.68 323 LEU B N 1
ATOM 4348 C CA . LEU B 1 323 ? 15.316 12.420 14.510 1.00 41.20 323 LEU B CA 1
ATOM 4349 C C . LEU B 1 323 ? 16.538 11.528 14.373 1.00 47.68 323 LEU B C 1
ATOM 4350 O O . LEU B 1 323 ? 17.015 11.293 13.260 1.00 49.51 323 LEU B O 1
ATOM 4355 N N . VAL B 1 324 ? 17.086 11.051 15.487 1.00 56.71 324 VAL B N 1
ATOM 4356 C CA . VAL B 1 324 ? 18.373 10.365 15.417 1.00 54.33 324 VAL B CA 1
ATOM 4357 C C . VAL B 1 324 ? 18.200 8.855 15.291 1.00 57.32 324 VAL B C 1
ATOM 4358 O O . VAL B 1 324 ? 18.999 8.184 14.633 1.00 55.05 324 VAL B O 1
ATOM 4362 N N . PHE B 1 325 ? 17.157 8.291 15.886 1.00 54.06 325 PHE B N 1
ATOM 4363 C CA . PHE B 1 325 ? 16.982 6.850 15.872 1.00 59.34 325 PHE B CA 1
ATOM 4364 C C . PHE B 1 325 ? 15.730 6.388 15.145 1.00 61.21 325 PHE B C 1
ATOM 4365 O O . PHE B 1 325 ? 15.635 5.200 14.818 1.00 63.53 325 PHE B O 1
ATOM 4373 N N . GLY B 1 326 ? 14.778 7.280 14.884 1.00 59.62 326 GLY B N 1
ATOM 4374 C CA . GLY B 1 326 ? 13.497 6.880 14.325 1.00 50.79 326 GLY B CA 1
ATOM 4375 C C . GLY B 1 326 ? 12.643 6.176 15.356 1.00 58.01 326 GLY B C 1
ATOM 4376 O O . GLY B 1 326 ? 11.457 5.928 15.141 1.00 65.35 326 GLY B O 1
#

Secondary structure (DSSP, 8-state):
--EEEEEE-TT--HHHHHHHHHHHHHT--EEEEEGGGTTTTEEEEE--SSS---EEEEETTEEEEGGGEEEEEES---PPP--S---HHHHHHHHHHHHHHHHHHHHHTTTSEEES-HHHHHHHT-HHHHHHHHHHTT-B---EEEES-HHHHHHHHHSSTT--EEEEEEEEE--SSSS--EEEEEEEE----S--GGGTT--EEEEE----SEEEEEEEETTEEEEEEEE------B-----HHHHHHHHHHHHHTT-SEEEEEEEE-TT--EEEEEE-TT---HHHHHHH---HHHHHHHHHHH-/-EEEEEE-TT--SHHHHHHHHHHHTT--EEEEEGGGTTTT-EEEEE--SS--EEEEEETTEEEEGGGEEEEEES---HHHHHHHHHHHHHHTTTSEEES-HHHHHHHT-HHHHHHHHHHHT-B---EEE-S-HHHHHHHH---EEE-----SEEEEEEEETTEEEEEEEE---B-----HHHHHHHHHHHHHHT-SEEEEEEEE-TTS-EEEEEEETT---HHHHHHH---HHHHHHHHHHH-

Solvent-accessible surface area: 28699 Å² total; per-residue (Å²): 126,132,11,0,0,2,0,0,35,39,20,0,86,52,4,4,82,82,0,23,78,2,0,104,143,59,69,28,76,31,19,76,2,10,1,4,39,14,41,104,100,3,135,24,73,31,125,132,115,84,193,68,43,80,19,76,0,42,28,110,186,117,81,12,47,7,119,40,10,45,0,0,8,19,21,11,64,65,106,13,58,25,105,60,143,84,90,114,114,132,78,90,48,47,33,121,98,6,77,84,47,11,58,20,1,25,86,23,3,173,112,13,80,15,3,5,71,42,76,53,31,124,122,6,122,79,32,69,41,7,12,124,8,0,56,126,25,43,8,75,48,0,51,40,41,67,23,84,70,57,95,30,8,115,110,16,61,85,121,0,164,72,66,99,10,5,59,8,111,74,30,92,36,64,94,87,185,53,114,17,26,51,28,95,20,22,84,100,120,26,148,87,131,140,54,59,154,102,88,133,152,54,85,33,26,21,3,0,48,20,82,71,20,0,66,3,38,0,0,0,0,66,53,104,43,22,16,0,0,35,100,32,113,236,115,76,26,40,95,14,50,5,31,94,79,12,42,116,48,0,60,95,0,8,80,90,4,38,17,58,35,2,0,0,21,2,5,0,18,37,23,6,92,23,7,0,38,16,19,8,32,9,17,9,3,10,96,0,5,150,63,22,124,27,71,0,5,54,16,0,0,54,17,0,21,139,44,167,10,0,0,0,0,0,64,49,54,14,102,7,3,2,39,53,0,19,88,4,0,98,176,56,70,16,77,32,22,73,2,10,13,67,57,28,61,156,120,9,52,26,85,34,110,142,135,45,216,171,56,111,21,84,0,26,26,97,175,105,62,21,45,9,154,46,14,58,0,0,11,15,19,69,98,126,118,180,92,15,105,77,50,12,58,22,2,26,82,26,3,175,113,14,87,33,4,6,64,45,62,50,15,105,87,0,120,63,83,82,36,3,19,135,4,0,66,117,24,43,9,73,37,2,73,42,45,62,28,137,72,98,115,40,17,65,100,52,190,70,183,131,95,76,59,35,168,45,94,94,80,15,64,4,57,0,0,2,0,55,53,97,48,21,16,0,0,51,130,93,67,30,73,108,43,118,12,59,115,73,10,40,105,43,1,89,87,0,12,75,76,0,39,10,53,16,0,2,0,32,2,3,14,18,91,77,44,81,34,0,0,54,50,3,62,13,33,6,63,5,6,94,2,9,17,4,8,62,25,72,0,2,79,14,0,0,55,20,0,19,141,50

Nearest PDB structures (foldseek):
  5ig8-assembly1_A-2  TM=1.003E+00  e=6.104E-67  Microcystis aeruginosa MRC
  5ig9-assembly2_D  TM=8.833E-01  e=8.27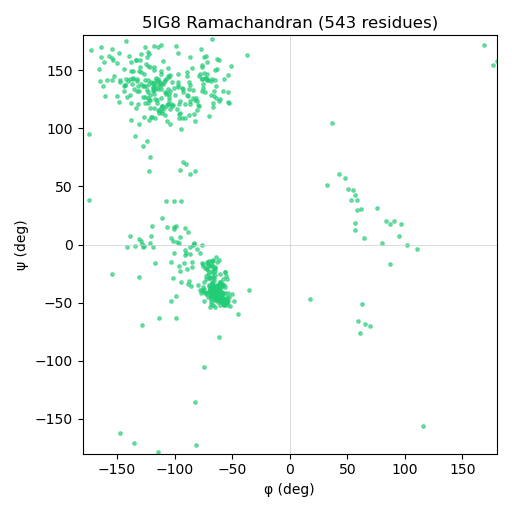0E-31  Microcystis aeruginosa MRC
  5ig9-assembly4_F  TM=8.842E-01  e=8.286E-30  Microcystis aeruginosa MRC
  5ig9-assembly4_G  TM=8.902E-01  e=2.551E-28  Microcystis aeruginosa MRC
  7mgv-assembly1_B  TM=8.504E-01  e=1.055E-26  Chryseobacterium gregarium DSM 19109